Protein AF-0000000072578730 (afdb_homodimer)

Sequence (544 aa):
MRRRPNYLAGAGSLVWLVLVGLPLYVMLAATLRTRQDYAENGPVSLPDSFTLDNFTGAFDSGFGQYFFNTLVVTACVIGIVLLLVPPLAYAIVRSRGRATSAIFRLFLLGLAIPAQAVIVPMFYLISEAGLYDNLLGVILPTAAFCLPMSALILSGSMRDISPELYEAMAMDGASPRRMFFQLVMPLSRGGLSTIVVFSALQAWNGFLFPLVLTQSDSTKVVTLGLYNFQTAHGIDIPGLLGAVVLSMVPILLVYLFARRALVQGLMGVGGKMRRRPNYLAGAGSLVWLVLVGLPLYVMLAATLRTRQDYAENGPVSLPDSFTLDNFTGAFDSGFGQYFFNTLVVTACVIGIVLLLVPPLAYAIVRSRGRATSAIFRLFLLGLAIPAQAVIVPMFYLISEAGLYDNLLGVILPTAAFCLPMSALILSGSMRDISPELYEAMAMDGASPRRMFFQLVMPLSRGGLSTIVVFSALQAWNGFLFPLVLTQSDSTKVVTLGLYNFQTAHGIDIPGLLGAVVLSMVPILLVYLFARRALVQGLMGVGGK

Organism: Streptomyces coelicolor (strain ATCC BAA-471 / A3(2) / M145) (NCBI:txid100226)

Radius of gyration: 24.08 Å; Cα contacts (8 Å, |Δi|>4): 704; chains: 2; bounding box: 44×72×74 Å

Structure (mmCIF, N/CA/C/O backbone):
data_AF-0000000072578730-model_v1
#
loop_
_entity.id
_entity.type
_entity.pdbx_description
1 polymer 'Binding-protein-dependent transport protein'
#
loop_
_atom_site.group_PDB
_atom_site.id
_atom_site.type_symbol
_atom_site.label_atom_id
_atom_site.label_alt_id
_atom_site.label_comp_id
_atom_site.label_asym_id
_atom_site.label_entity_id
_atom_site.label_seq_id
_atom_site.pdbx_PDB_ins_code
_atom_site.Cartn_x
_atom_site.Cartn_y
_atom_site.Cartn_z
_atom_site.occupancy
_atom_site.B_iso_or_equiv
_atom_site.auth_seq_id
_atom_site.auth_comp_id
_atom_site.auth_asym_id
_atom_site.auth_atom_id
_atom_site.pdbx_PDB_model_num
ATOM 1 N N . MET A 1 1 ? -7.59 13.547 36.188 1 34.91 1 MET A N 1
ATOM 2 C CA . MET A 1 1 ? -8.68 12.742 35.656 1 34.91 1 MET A CA 1
ATOM 3 C C . MET A 1 1 ? -8.141 11.578 34.844 1 34.91 1 MET A C 1
ATOM 5 O O . MET A 1 1 ? -7.312 11.773 33.938 1 34.91 1 MET A O 1
ATOM 9 N N . ARG A 1 2 ? -8.109 10.477 35.312 1 39.62 2 ARG A N 1
ATOM 10 C CA . ARG A 1 2 ? -7.57 9.188 34.906 1 39.62 2 ARG A CA 1
ATOM 11 C C . ARG A 1 2 ? -8.117 8.781 33.531 1 39.62 2 ARG A C 1
ATOM 13 O O . ARG A 1 2 ? -9.32 8.555 33.375 1 39.62 2 ARG A O 1
ATOM 20 N N . ARG A 1 3 ? -7.613 9.297 32.5 1 50.78 3 ARG A N 1
ATOM 21 C CA . ARG A 1 3 ? -8.016 9.148 31.109 1 50.78 3 ARG A CA 1
ATOM 22 C C . ARG A 1 3 ? -8.359 7.695 30.781 1 50.78 3 ARG A C 1
ATOM 24 O O . ARG A 1 3 ? -7.543 6.797 31.016 1 50.78 3 ARG A O 1
ATOM 31 N N . ARG A 1 4 ? -9.586 7.289 30.984 1 52.41 4 ARG A N 1
ATOM 32 C CA . ARG A 1 4 ? -10.164 5.957 30.844 1 52.41 4 ARG A CA 1
ATOM 33 C C . ARG A 1 4 ? -9.695 5.289 29.562 1 52.41 4 ARG A C 1
ATOM 35 O O . ARG A 1 4 ? -9.719 5.902 28.484 1 52.41 4 ARG A O 1
ATOM 42 N N . PRO A 1 5 ? -8.961 4.246 29.828 1 51.56 5 PRO A N 1
ATOM 43 C CA . PRO A 1 5 ? -8.359 3.518 28.703 1 51.56 5 PRO A CA 1
ATOM 44 C C . PRO A 1 5 ? -9.391 3.131 27.641 1 51.56 5 PRO A C 1
ATOM 46 O O . PRO A 1 5 ? -10.539 2.82 27.969 1 51.56 5 PRO A O 1
ATOM 49 N N . ASN A 1 6 ? -9.391 3.764 26.547 1 55.38 6 ASN A N 1
ATOM 50 C CA . ASN A 1 6 ? -10.266 3.396 25.438 1 55.38 6 ASN A CA 1
ATOM 51 C C . ASN A 1 6 ? -10.258 1.89 25.203 1 55.38 6 ASN A C 1
ATOM 53 O O . ASN A 1 6 ? -9.344 1.365 24.562 1 55.38 6 ASN A O 1
ATOM 57 N N . TYR A 1 7 ? -11.117 1.18 25.922 1 58.03 7 TYR A N 1
ATOM 58 C CA . TYR A 1 7 ? -11.273 -0.27 25.906 1 58.03 7 TYR A CA 1
ATOM 59 C C . TYR A 1 7 ? -11.445 -0.787 24.484 1 58.03 7 TYR A C 1
ATOM 61 O O . TYR A 1 7 ? -10.961 -1.872 24.156 1 58.03 7 TYR A O 1
ATOM 69 N N . LEU A 1 8 ? -12.062 0.012 23.734 1 57.12 8 LEU A N 1
ATOM 70 C CA . LEU A 1 8 ? -12.273 -0.435 22.359 1 57.12 8 LEU A CA 1
ATOM 71 C C . LEU A 1 8 ? -10.961 -0.429 21.578 1 57.12 8 LEU A C 1
ATOM 73 O O . LEU A 1 8 ? -10.688 -1.354 20.812 1 57.12 8 LEU A O 1
ATOM 77 N N . ALA A 1 9 ? -10.305 0.619 21.891 1 60.12 9 ALA A N 1
ATOM 78 C CA . ALA A 1 9 ? -8.984 0.664 21.266 1 60.12 9 ALA A CA 1
ATOM 79 C C . ALA A 1 9 ? -8.094 -0.467 21.766 1 60.12 9 ALA A C 1
ATOM 81 O O . ALA A 1 9 ? -7.352 -1.075 21 1 60.12 9 ALA A O 1
ATOM 82 N N . GLY A 1 10 ? -8.305 -0.712 22.984 1 58 10 GLY A N 1
ATOM 83 C CA . GLY A 1 10 ? -7.562 -1.812 23.578 1 58 10 GLY A CA 1
ATOM 84 C C . GLY A 1 10 ? -7.957 -3.168 23.031 1 58 10 GLY A C 1
ATOM 85 O O . GLY A 1 10 ? -7.094 -3.992 22.719 1 58 10 GLY A O 1
ATOM 86 N N . ALA A 1 11 ? -9.188 -3.312 22.844 1 61.59 11 ALA A N 1
ATOM 87 C CA . ALA A 1 11 ? -9.688 -4.582 22.328 1 61.59 11 ALA A CA 1
ATOM 88 C C . ALA A 1 11 ? -9.258 -4.801 20.875 1 61.59 11 ALA A C 1
ATOM 90 O O . ALA A 1 11 ? -8.859 -5.906 20.5 1 61.59 11 ALA A O 1
ATOM 91 N N . GLY A 1 12 ? -9.391 -3.771 20.172 1 61.56 12 GLY A N 1
ATOM 92 C CA . GLY A 1 12 ? -8.953 -3.859 18.797 1 61.56 12 GLY A CA 1
ATOM 93 C C . GLY A 1 12 ? -7.473 -4.156 18.656 1 61.56 12 GLY A C 1
ATOM 94 O O . GLY A 1 12 ? -7.074 -4.973 17.812 1 61.56 12 GLY A O 1
ATOM 95 N N . SER A 1 13 ? -6.805 -3.561 19.531 1 62.22 13 SER A N 1
ATOM 96 C CA . SER A 1 13 ? -5.367 -3.805 19.531 1 62.22 13 SER A CA 1
ATOM 97 C C . SER A 1 13 ? -5.047 -5.238 19.938 1 62.22 13 SER A C 1
ATOM 99 O O . SER A 1 13 ? -4.129 -5.859 19.406 1 62.22 13 SER A O 1
ATOM 101 N N . LEU A 1 14 ? -5.809 -5.691 20.812 1 60.56 14 LEU A N 1
ATOM 102 C CA . LEU A 1 14 ? -5.594 -7.055 21.281 1 60.56 14 LEU A CA 1
ATOM 103 C C . LEU A 1 14 ? -5.922 -8.062 20.188 1 60.56 14 LEU A C 1
ATOM 105 O O . LEU A 1 14 ? -5.188 -9.039 20 1 60.56 14 LEU A O 1
ATOM 109 N N . VAL A 1 15 ? -6.988 -7.812 19.594 1 62.88 15 VAL A N 1
ATOM 110 C CA . VAL A 1 15 ? -7.387 -8.695 18.5 1 62.88 15 VAL A CA 1
ATOM 111 C C . VAL A 1 15 ? -6.32 -8.68 17.406 1 62.88 15 VAL A C 1
ATOM 113 O O . VAL A 1 15 ? -5.941 -9.734 16.891 1 62.88 15 VAL A O 1
ATOM 116 N N . TRP A 1 16 ? -5.922 -7.516 17.203 1 62.44 16 TRP A N 1
ATOM 117 C CA . TRP A 1 16 ? -4.875 -7.375 16.188 1 62.44 16 TRP A CA 1
ATOM 118 C C . TRP A 1 16 ? -3.596 -8.078 16.641 1 62.44 16 TRP A C 1
ATOM 120 O O . TRP A 1 16 ? -2.936 -8.742 15.844 1 62.44 16 TRP A O 1
ATOM 130 N N . LEU A 1 17 ? -3.344 -7.898 17.922 1 59.78 17 LEU A N 1
ATOM 131 C CA . LEU A 1 17 ? -2.158 -8.547 18.469 1 59.78 17 LEU A CA 1
ATOM 132 C C . LEU A 1 17 ? -2.244 -10.062 18.328 1 59.78 17 LEU A C 1
ATOM 134 O O . LEU A 1 17 ? -1.249 -10.711 18.016 1 59.78 17 LEU A O 1
ATOM 138 N N . VAL A 1 18 ? -3.348 -10.492 18.562 1 60.31 18 VAL A N 1
ATOM 139 C CA . VAL A 1 18 ? -3.521 -11.938 18.5 1 60.31 18 VAL A CA 1
ATOM 140 C C . VAL A 1 18 ? -3.445 -12.406 17.047 1 60.31 18 VAL A C 1
ATOM 142 O O . VAL A 1 18 ? -2.775 -13.391 16.734 1 60.31 18 VAL A O 1
ATOM 145 N N . LEU A 1 19 ? -4.047 -11.656 16.297 1 58.97 19 LEU A N 1
ATOM 146 C CA . LEU A 1 19 ? -4.141 -12.047 14.891 1 58.97 19 LEU A CA 1
ATOM 147 C C . LEU A 1 19 ? -2.781 -11.945 14.203 1 58.97 19 LEU A C 1
ATOM 149 O O . LEU A 1 19 ? -2.439 -12.789 13.367 1 58.97 19 LEU A O 1
ATOM 153 N N . VAL A 1 20 ? -2.129 -10.953 14.594 1 60.25 20 VAL A N 1
ATOM 154 C CA . VAL A 1 20 ? -0.816 -10.758 13.992 1 60.25 20 VAL A CA 1
ATOM 155 C C . VAL A 1 20 ? 0.252 -11.445 14.836 1 60.25 20 VAL A C 1
ATOM 157 O O . VAL A 1 20 ? 1.182 -12.055 14.297 1 60.25 20 VAL A O 1
ATOM 160 N N . GLY A 1 21 ? 0.046 -11.359 16.141 1 61.12 21 GLY A N 1
ATOM 161 C CA . GLY A 1 21 ? 1.025 -11.914 17.062 1 61.12 21 GLY A CA 1
ATOM 162 C C . GLY A 1 21 ? 1.087 -13.43 17.031 1 61.12 21 GLY A C 1
ATOM 163 O O . GLY A 1 21 ? 2.172 -14.016 17.094 1 61.12 21 GLY A O 1
ATOM 164 N N . LEU A 1 22 ? 0.027 -13.938 16.859 1 61.62 22 LEU A N 1
ATOM 165 C CA . LEU A 1 22 ? -0.016 -15.391 16.938 1 61.62 22 LEU A CA 1
ATOM 166 C C . LEU A 1 22 ? 0.759 -16.016 15.781 1 61.62 22 LEU A C 1
ATOM 168 O O . LEU A 1 22 ? 1.605 -16.891 16 1 61.62 22 LEU A O 1
ATOM 172 N N . PRO A 1 23 ? 0.432 -15.562 14.602 1 59.38 23 PRO A N 1
ATOM 173 C CA . PRO A 1 23 ? 1.238 -16.125 13.516 1 59.38 23 PRO A CA 1
ATOM 174 C C . PRO A 1 23 ? 2.73 -15.844 13.68 1 59.38 23 PRO A C 1
ATOM 176 O O . PRO A 1 23 ? 3.562 -16.703 13.375 1 59.38 23 PRO A O 1
ATOM 179 N N . LEU A 1 24 ? 2.996 -14.695 14.172 1 62.59 24 LEU A N 1
ATOM 180 C CA . LEU A 1 24 ? 4.395 -14.352 14.398 1 62.59 24 LEU A CA 1
ATOM 181 C C . LEU A 1 24 ? 5.012 -15.25 15.469 1 62.59 24 LEU A C 1
ATOM 183 O O . LEU A 1 24 ? 6.152 -15.695 15.328 1 62.59 24 LEU A O 1
ATOM 187 N N . TYR A 1 25 ? 4.234 -15.422 16.469 1 62.16 25 TYR A N 1
ATOM 188 C CA . TYR A 1 25 ? 4.707 -16.297 17.547 1 62.16 25 TYR A CA 1
ATOM 189 C C . TYR A 1 25 ? 4.906 -17.719 17.047 1 62.16 25 TYR A C 1
ATOM 191 O O . TYR A 1 25 ? 5.934 -18.344 17.312 1 62.16 25 TYR A O 1
ATOM 199 N N . VAL A 1 26 ? 4.02 -18.203 16.359 1 59.09 26 VAL A N 1
ATOM 200 C CA . VAL A 1 26 ? 4.113 -19.562 15.844 1 59.09 26 VAL A CA 1
ATOM 201 C C . VAL A 1 26 ? 5.32 -19.672 14.922 1 59.09 26 VAL A C 1
ATOM 203 O O . VAL A 1 26 ? 6.047 -20.672 14.961 1 59.09 26 VAL A O 1
ATOM 206 N N . MET A 1 27 ? 5.43 -18.609 14.18 1 61.78 27 MET A N 1
ATOM 207 C CA . MET A 1 27 ? 6.559 -18.609 13.25 1 61.78 27 MET A CA 1
ATOM 208 C C . MET A 1 27 ? 7.883 -18.609 14 1 61.78 27 MET A C 1
ATOM 210 O O . MET A 1 27 ? 8.789 -19.375 13.664 1 61.78 27 MET A O 1
ATOM 214 N N . LEU A 1 28 ? 7.973 -17.781 14.953 1 64.62 28 LEU A N 1
ATOM 215 C CA . LEU A 1 28 ? 9.211 -17.672 15.719 1 64.62 28 LEU A CA 1
ATOM 216 C C . LEU A 1 28 ? 9.484 -18.953 16.484 1 64.62 28 LEU A C 1
ATOM 218 O O . LEU A 1 28 ? 10.633 -19.391 16.578 1 64.62 28 LEU A O 1
ATOM 222 N N . ALA A 1 29 ? 8.492 -19.547 17.016 1 62.47 29 ALA A N 1
ATOM 223 C CA . ALA A 1 29 ? 8.633 -20.781 17.766 1 62.47 29 ALA A CA 1
ATOM 224 C C . ALA A 1 29 ? 9.062 -21.938 16.859 1 62.47 29 ALA A C 1
ATOM 226 O O . ALA A 1 29 ? 9.859 -22.781 17.266 1 62.47 29 ALA A O 1
ATOM 227 N N . ALA A 1 30 ? 8.586 -21.844 15.727 1 62.47 30 ALA A N 1
ATOM 228 C CA . ALA A 1 30 ? 8.883 -22.922 14.781 1 62.47 30 ALA A CA 1
ATOM 229 C C . ALA A 1 30 ? 10.312 -22.812 14.273 1 62.47 30 ALA A C 1
ATOM 231 O O . ALA A 1 30 ? 10.93 -23.828 13.914 1 62.47 30 ALA A O 1
ATOM 232 N N . THR A 1 31 ? 10.797 -21.641 14.203 1 64.81 31 THR A N 1
ATOM 233 C CA . THR A 1 31 ? 12.141 -21.453 13.68 1 64.81 31 THR A CA 1
ATOM 234 C C . THR A 1 31 ? 13.18 -22.047 14.633 1 64.81 31 THR A C 1
ATOM 236 O O . THR A 1 31 ? 14.297 -22.359 14.227 1 64.81 31 THR A O 1
ATOM 239 N N . LEU A 1 32 ? 12.727 -22.094 15.812 1 64.44 32 LEU A N 1
ATOM 240 C CA . LEU A 1 32 ? 13.664 -22.562 16.812 1 64.44 32 LEU A CA 1
ATOM 241 C C . LEU A 1 32 ? 13.562 -24.078 16.984 1 64.44 32 LEU A C 1
ATOM 243 O O . LEU A 1 32 ? 14.305 -24.672 17.766 1 64.44 32 LEU A O 1
ATOM 247 N N . ARG A 1 33 ? 12.695 -24.609 16.156 1 64.25 33 ARG A N 1
ATOM 248 C CA . ARG A 1 33 ? 12.477 -26.047 16.297 1 64.25 33 ARG A CA 1
ATOM 249 C C . ARG A 1 33 ? 13.109 -26.797 15.133 1 64.25 33 ARG A C 1
ATOM 251 O O . ARG A 1 33 ? 13.312 -26.234 14.055 1 64.25 33 ARG A O 1
ATOM 258 N N . THR A 1 34 ? 13.555 -28.016 15.609 1 60.94 34 THR A N 1
ATOM 259 C CA . THR A 1 34 ? 14.047 -28.906 14.562 1 60.94 34 THR A CA 1
ATOM 260 C C . THR A 1 34 ? 12.883 -29.453 13.734 1 60.94 34 THR A C 1
ATOM 262 O O . THR A 1 34 ? 11.734 -29.453 14.188 1 60.94 34 THR A O 1
ATOM 265 N N . ARG A 1 35 ? 13.211 -29.859 12.508 1 63.06 35 ARG A N 1
ATOM 266 C CA . ARG A 1 35 ? 12.219 -30.422 11.602 1 63.06 35 ARG A CA 1
ATOM 267 C C . ARG A 1 35 ? 11.461 -31.578 12.266 1 63.06 35 ARG A C 1
ATOM 269 O O . ARG A 1 35 ? 10.242 -31.688 12.109 1 63.06 35 ARG A O 1
ATOM 276 N N . GLN A 1 36 ? 12.219 -32.406 12.891 1 59.84 36 GLN A N 1
ATOM 277 C CA . GLN A 1 36 ? 11.648 -33.594 13.539 1 59.84 36 GLN A CA 1
ATOM 278 C C . GLN A 1 36 ? 10.695 -33.188 14.664 1 59.84 36 GLN A C 1
ATOM 280 O O . GLN A 1 36 ? 9.609 -33.75 14.781 1 59.84 36 GLN A O 1
ATOM 285 N N . ASP A 1 37 ? 11.102 -32.219 15.375 1 58.59 37 ASP A N 1
ATOM 286 C CA . ASP A 1 37 ? 10.281 -31.781 16.5 1 58.59 37 ASP A CA 1
ATOM 287 C C . ASP A 1 37 ? 9 -31.094 16.031 1 58.59 37 ASP A C 1
ATOM 289 O O . ASP A 1 37 ? 7.934 -31.281 16.609 1 58.59 37 ASP A O 1
ATOM 293 N N . TYR A 1 38 ? 9.141 -30.406 15 1 58.75 38 TYR A N 1
ATOM 294 C CA . TYR A 1 38 ? 7.992 -29.703 14.438 1 58.75 38 TYR A CA 1
ATOM 295 C C . TYR A 1 38 ? 6.969 -30.703 13.898 1 58.75 38 TYR A C 1
ATOM 297 O O . TYR A 1 38 ? 5.762 -30.516 14.062 1 58.75 38 TYR A O 1
ATOM 305 N N . ALA A 1 39 ? 7.445 -31.688 13.258 1 59.66 39 ALA A N 1
ATOM 306 C CA . ALA A 1 39 ? 6.57 -32.719 12.688 1 59.66 39 ALA A CA 1
ATOM 307 C C . ALA A 1 39 ? 5.891 -33.531 13.789 1 59.66 39 ALA A C 1
ATOM 309 O O . ALA A 1 39 ? 4.727 -33.906 13.664 1 59.66 39 ALA A O 1
ATOM 310 N N . GLU A 1 40 ? 6.629 -33.688 14.789 1 58.16 40 GLU A N 1
ATOM 311 C CA . GLU A 1 40 ? 6.133 -34.594 15.836 1 58.16 40 GLU A CA 1
ATOM 312 C C . GLU A 1 40 ? 5.203 -33.844 16.797 1 58.16 40 GLU A C 1
ATOM 314 O O . GLU A 1 40 ? 4.18 -34.406 17.219 1 58.16 40 GLU A O 1
ATOM 319 N N . ASN A 1 41 ? 5.566 -32.594 17.203 1 55.03 41 ASN A N 1
ATOM 320 C CA . ASN A 1 41 ? 4.863 -31.953 18.312 1 55.03 41 ASN A CA 1
ATOM 321 C C . ASN A 1 41 ? 3.938 -30.828 17.828 1 55.03 41 ASN A C 1
ATOM 323 O O . ASN A 1 41 ? 3.133 -30.312 18.594 1 55.03 41 ASN A O 1
ATOM 327 N N . GLY A 1 42 ? 3.854 -30.656 16.562 1 55.62 42 GLY A N 1
ATOM 328 C CA . GLY A 1 42 ? 2.943 -29.672 15.992 1 55.62 42 GLY A CA 1
ATOM 329 C C . GLY A 1 42 ? 3.457 -28.25 16.094 1 55.62 42 GLY A C 1
ATOM 330 O O . GLY A 1 42 ? 4.492 -28 16.719 1 55.62 42 GLY A O 1
ATOM 331 N N . PRO A 1 43 ? 2.867 -27.312 15.453 1 54.88 43 PRO A N 1
ATOM 332 C CA . PRO A 1 43 ? 3.328 -25.922 15.289 1 54.88 43 PRO A CA 1
ATOM 333 C C . PRO A 1 43 ? 3.273 -25.125 16.594 1 54.88 43 PRO A C 1
ATOM 335 O O . PRO A 1 43 ? 3.943 -24.109 16.719 1 54.88 43 PRO A O 1
ATOM 338 N N . VAL A 1 44 ? 2.496 -25.609 17.578 1 53 44 VAL A N 1
ATOM 339 C CA . VAL A 1 44 ? 2.223 -24.797 18.75 1 53 44 VAL A CA 1
ATOM 340 C C . VAL A 1 44 ? 3.031 -25.297 19.938 1 53 44 VAL A C 1
ATOM 342 O O . VAL A 1 44 ? 3.068 -24.672 21 1 53 44 VAL A O 1
ATOM 345 N N . SER A 1 45 ? 3.693 -26.312 19.844 1 53.41 45 SER A N 1
ATOM 346 C CA . SER A 1 45 ? 4.316 -26.859 21.031 1 53.41 45 SER A CA 1
ATOM 347 C C . SER A 1 45 ? 5.641 -26.172 21.344 1 53.41 45 SER A C 1
ATOM 349 O O . SER A 1 45 ? 6.266 -25.594 20.438 1 53.41 45 SER A O 1
ATOM 351 N N . LEU A 1 46 ? 5.953 -25.844 22.625 1 52.69 46 LEU A N 1
ATOM 352 C CA . LEU A 1 46 ? 7.23 -25.312 23.078 1 52.69 46 LEU A CA 1
ATOM 353 C C . LEU A 1 46 ? 8.383 -26.219 22.656 1 52.69 46 LEU A C 1
ATOM 355 O O . LEU A 1 46 ? 8.305 -27.438 22.781 1 52.69 46 LEU A O 1
ATOM 359 N N . PRO A 1 47 ? 9.305 -25.594 21.938 1 55.78 47 PRO A N 1
ATOM 360 C CA . PRO A 1 47 ? 10.406 -26.406 21.422 1 55.78 47 PRO A CA 1
ATOM 361 C C . PRO A 1 47 ? 11.195 -27.109 22.516 1 55.78 47 PRO A C 1
ATOM 363 O O . PRO A 1 47 ? 11.391 -26.547 23.594 1 55.78 47 PRO A O 1
ATOM 366 N N . ASP A 1 48 ? 11.391 -28.297 22.469 1 54.59 48 ASP A N 1
ATOM 367 C CA . ASP A 1 48 ? 12.281 -29.016 23.391 1 54.59 48 ASP A CA 1
ATOM 368 C C . ASP A 1 48 ? 13.742 -28.703 23.062 1 54.59 48 ASP A C 1
ATOM 370 O O . ASP A 1 48 ? 14.594 -28.75 23.953 1 54.59 48 ASP A O 1
ATOM 374 N N . SER A 1 49 ? 14.156 -28.469 21.812 1 55.84 49 SER A N 1
ATOM 375 C CA . SER A 1 49 ? 15.547 -28.188 21.469 1 55.84 49 SER A CA 1
ATOM 376 C C . SER A 1 49 ? 15.664 -26.953 20.578 1 55.84 49 SER A C 1
ATOM 378 O O . SER A 1 49 ? 14.891 -26.781 19.641 1 55.84 49 SER A O 1
ATOM 380 N N . PHE A 1 50 ? 16.375 -25.922 21.031 1 59.5 50 PHE A N 1
ATOM 381 C CA . PHE A 1 50 ? 16.609 -24.641 20.359 1 59.5 50 PHE A CA 1
ATOM 382 C C . PHE A 1 50 ? 17.719 -24.781 19.312 1 59.5 50 PHE A C 1
ATOM 384 O O . PHE A 1 50 ? 18.766 -25.375 19.578 1 59.5 50 PHE A O 1
ATOM 391 N N . THR A 1 51 ? 17.484 -24.906 18.031 1 62.41 51 THR A N 1
ATOM 392 C CA . THR A 1 51 ? 18.547 -24.906 17.031 1 62.41 51 THR A CA 1
ATOM 393 C C . THR A 1 51 ? 18.484 -23.641 16.172 1 62.41 51 THR A C 1
ATOM 395 O O . THR A 1 51 ? 17.406 -23.094 15.938 1 62.41 51 THR A O 1
ATOM 398 N N . LEU A 1 52 ? 19.656 -23.031 15.93 1 64.38 52 LEU A N 1
ATOM 399 C CA . LEU A 1 52 ? 19.781 -21.906 15.016 1 64.38 52 LEU A CA 1
ATOM 400 C C . LEU A 1 52 ? 20.125 -22.375 13.609 1 64.38 52 LEU A C 1
ATOM 402 O O . LEU A 1 52 ? 20.391 -21.562 12.719 1 64.38 52 LEU A O 1
ATOM 406 N N . ASP A 1 53 ? 20.141 -23.656 13.391 1 63.47 53 ASP A N 1
ATOM 407 C CA . ASP A 1 53 ? 20.531 -24.266 12.125 1 63.47 53 ASP A CA 1
ATOM 408 C C . ASP A 1 53 ? 19.578 -23.859 11 1 63.47 53 ASP A C 1
ATOM 410 O O . ASP A 1 53 ? 20 -23.75 9.844 1 63.47 53 ASP A O 1
ATOM 414 N N . ASN A 1 54 ? 18.438 -23.562 11.43 1 63.84 54 ASN A N 1
ATOM 415 C CA . ASN A 1 54 ? 17.453 -23.203 10.422 1 63.84 54 ASN A CA 1
ATOM 416 C C . ASN A 1 54 ? 17.781 -21.844 9.789 1 63.84 54 ASN A C 1
ATOM 418 O O . ASN A 1 54 ? 17.406 -21.594 8.648 1 63.84 54 ASN A O 1
ATOM 422 N N . PHE A 1 55 ? 18.531 -21.141 10.469 1 67.69 55 PHE A N 1
ATOM 423 C CA . PHE A 1 55 ? 18.938 -19.844 9.938 1 67.69 55 PHE A CA 1
ATOM 424 C C . PHE A 1 55 ? 20.141 -19.984 9.023 1 67.69 55 PHE A C 1
ATOM 426 O O . PHE A 1 55 ? 20.188 -19.375 7.949 1 67.69 55 PHE A O 1
ATOM 433 N N . THR A 1 56 ? 21.047 -20.719 9.367 1 64.5 56 THR A N 1
ATOM 434 C CA . THR A 1 56 ? 22.266 -20.891 8.586 1 64.5 56 THR A CA 1
ATOM 435 C C . THR A 1 56 ? 22 -21.75 7.348 1 64.5 56 THR A C 1
ATOM 437 O O . THR A 1 56 ? 22.594 -21.531 6.293 1 64.5 56 THR A O 1
ATOM 440 N N . GLY A 1 57 ? 21.234 -22.641 7.488 1 64.75 57 GLY A N 1
ATOM 441 C CA . GLY A 1 57 ? 20.875 -23.5 6.363 1 64.75 57 GLY A CA 1
ATOM 442 C C . GLY A 1 57 ? 20.172 -22.766 5.246 1 64.75 57 GLY A C 1
ATOM 443 O O . GLY A 1 57 ? 20.328 -23.109 4.07 1 64.75 57 GLY A O 1
ATOM 444 N N . ALA A 1 58 ? 19.531 -21.781 5.633 1 65.56 58 ALA A N 1
ATOM 445 C CA . ALA A 1 58 ? 18.812 -20.984 4.633 1 65.56 58 ALA A CA 1
ATOM 446 C C . ALA A 1 58 ? 19.781 -20.297 3.688 1 65.56 58 ALA A C 1
ATOM 448 O O . ALA A 1 58 ? 19.531 -20.188 2.484 1 65.56 58 ALA A O 1
ATOM 449 N N . PHE A 1 59 ? 20.922 -19.938 4.195 1 70.81 59 PHE A N 1
ATOM 450 C CA . PHE A 1 59 ? 21.875 -19.203 3.377 1 70.81 59 PHE A CA 1
ATOM 451 C C . PHE A 1 59 ? 22.594 -20.156 2.412 1 70.81 59 PHE A C 1
ATOM 453 O O . PHE A 1 59 ? 23.078 -19.719 1.359 1 70.81 59 PHE A O 1
ATOM 460 N N . ASP A 1 60 ? 22.516 -21.359 2.762 1 66.62 60 ASP A N 1
ATOM 461 C CA . ASP A 1 60 ? 23.156 -22.344 1.895 1 66.62 60 ASP A CA 1
ATOM 462 C C . ASP A 1 60 ? 22.266 -22.672 0.695 1 66.62 60 ASP A C 1
ATOM 464 O O . ASP A 1 60 ? 22.75 -23.125 -0.337 1 66.62 60 ASP A O 1
ATOM 468 N N . SER A 1 61 ? 21.062 -22.344 0.795 1 70.25 61 SER A N 1
ATOM 469 C CA . SER A 1 61 ? 20.125 -22.703 -0.268 1 70.25 61 SER A CA 1
ATOM 470 C C . SER A 1 61 ? 19.875 -21.516 -1.194 1 70.25 61 SER A C 1
ATOM 472 O O . SER A 1 61 ? 18.859 -21.5 -1.908 1 70.25 61 SER A O 1
ATOM 474 N N . GLY A 1 62 ? 20.828 -20.516 -1.271 1 79 62 GLY A N 1
ATOM 475 C CA . GLY A 1 62 ? 20.672 -19.406 -2.209 1 79 62 GLY A CA 1
ATOM 476 C C . GLY A 1 62 ? 19.859 -18.25 -1.646 1 79 62 GLY A C 1
ATOM 477 O O . GLY A 1 62 ? 19.703 -17.234 -2.311 1 79 62 GLY A O 1
ATOM 478 N N . PHE A 1 63 ? 19.438 -18.391 -0.427 1 82.31 63 PHE A N 1
ATOM 479 C CA . PHE A 1 63 ? 18.594 -17.375 0.194 1 82.31 63 PHE A CA 1
ATOM 480 C C . PHE A 1 63 ? 19.344 -16.047 0.297 1 82.31 63 PHE A C 1
ATOM 482 O O . PHE A 1 63 ? 18.734 -14.984 0.192 1 82.31 63 PHE A O 1
ATOM 489 N N . GLY A 1 64 ? 20.641 -16.188 0.424 1 84.38 64 GLY A N 1
ATOM 490 C CA . GLY A 1 64 ? 21.422 -14.977 0.498 1 84.38 64 GLY A CA 1
ATOM 491 C C . GLY A 1 64 ? 21.312 -14.109 -0.747 1 84.38 64 GLY A C 1
ATOM 492 O O . GLY A 1 64 ? 21.203 -12.891 -0.654 1 84.38 64 GLY A O 1
ATOM 493 N N . GLN A 1 65 ? 21.359 -14.766 -1.856 1 88.69 65 GLN A N 1
ATOM 494 C CA . GLN A 1 65 ? 21.219 -14.039 -3.115 1 88.69 65 GLN A CA 1
ATOM 495 C C . GLN A 1 65 ? 19.828 -13.461 -3.27 1 88.69 65 GLN A C 1
ATOM 497 O O . GLN A 1 65 ? 19.672 -12.328 -3.738 1 88.69 65 GLN A O 1
ATOM 502 N N . TYR A 1 66 ? 18.812 -14.219 -2.91 1 89.12 66 TYR A N 1
ATOM 503 C CA . TYR A 1 66 ? 17.438 -13.734 -2.969 1 89.12 66 TYR A CA 1
ATOM 504 C C . TYR A 1 66 ? 17.266 -12.508 -2.078 1 89.12 66 TYR A C 1
ATOM 506 O O . TYR A 1 66 ? 16.609 -11.539 -2.475 1 89.12 66 TYR A O 1
ATOM 514 N N . PHE A 1 67 ? 17.922 -12.688 -0.958 1 89.38 67 PHE A N 1
ATOM 515 C CA . PHE A 1 67 ? 17.844 -11.609 0.017 1 89.38 67 PHE A CA 1
ATOM 516 C C . PHE A 1 67 ? 18.5 -10.344 -0.521 1 89.38 67 PHE A C 1
ATOM 518 O O . PHE A 1 67 ? 17.938 -9.258 -0.446 1 89.38 67 PHE A O 1
ATOM 525 N N . PHE A 1 68 ? 19.625 -10.508 -1.072 1 92.56 68 PHE A N 1
ATOM 526 C CA . PHE A 1 68 ? 20.359 -9.375 -1.627 1 92.56 68 PHE A CA 1
ATOM 527 C C . PHE A 1 68 ? 19.594 -8.75 -2.789 1 92.56 68 PHE A C 1
ATOM 529 O O . PHE A 1 68 ? 19.5 -7.523 -2.891 1 92.56 68 PHE A O 1
ATOM 536 N N . ASN A 1 69 ? 19.094 -9.539 -3.674 1 94.88 69 ASN A N 1
ATOM 537 C CA . ASN A 1 69 ? 18.312 -9.039 -4.793 1 94.88 69 ASN A CA 1
ATOM 538 C C . ASN A 1 69 ? 17.109 -8.219 -4.32 1 94.88 69 ASN A C 1
ATOM 540 O O . ASN A 1 69 ? 16.828 -7.156 -4.863 1 94.88 69 ASN A O 1
ATOM 544 N N . THR A 1 70 ? 16.469 -8.75 -3.316 1 93.12 70 THR A N 1
ATOM 545 C CA . THR A 1 70 ? 15.289 -8.062 -2.783 1 93.12 70 THR A CA 1
ATOM 546 C C . THR A 1 70 ? 15.688 -6.727 -2.158 1 93.12 70 THR A C 1
ATOM 548 O O . THR A 1 70 ? 14.977 -5.73 -2.312 1 93.12 70 THR A O 1
ATOM 551 N N . LEU A 1 71 ? 16.844 -6.734 -1.505 1 93.69 71 LEU A N 1
ATOM 552 C CA . LEU A 1 71 ? 17.359 -5.5 -0.918 1 93.69 71 LEU A CA 1
ATOM 553 C C . LEU A 1 71 ? 17.641 -4.461 -1.998 1 93.69 71 LEU A C 1
ATOM 555 O O . LEU A 1 71 ? 17.312 -3.283 -1.838 1 93.69 71 LEU A O 1
ATOM 559 N N . VAL A 1 72 ? 18.234 -4.902 -2.996 1 96.12 72 VAL A N 1
ATOM 560 C CA . VAL A 1 72 ? 18.578 -4.012 -4.098 1 96.12 72 VAL A CA 1
ATOM 561 C C . VAL A 1 72 ? 17.297 -3.461 -4.738 1 96.12 72 VAL A C 1
ATOM 563 O O . VAL A 1 72 ? 17.188 -2.254 -4.961 1 96.12 72 VAL A O 1
ATOM 566 N N . VAL A 1 73 ? 16.359 -4.316 -5.035 1 96.06 73 VAL A N 1
ATOM 567 C CA . VAL A 1 73 ? 15.094 -3.9 -5.637 1 96.06 73 VAL A CA 1
ATOM 568 C C . VAL A 1 73 ? 14.391 -2.902 -4.723 1 96.06 73 VAL A C 1
ATOM 570 O O . VAL A 1 73 ? 13.938 -1.848 -5.18 1 96.06 73 VAL A O 1
ATOM 573 N N . THR A 1 74 ? 14.367 -3.221 -3.441 1 94.88 74 THR A N 1
ATOM 574 C CA . THR A 1 74 ? 13.67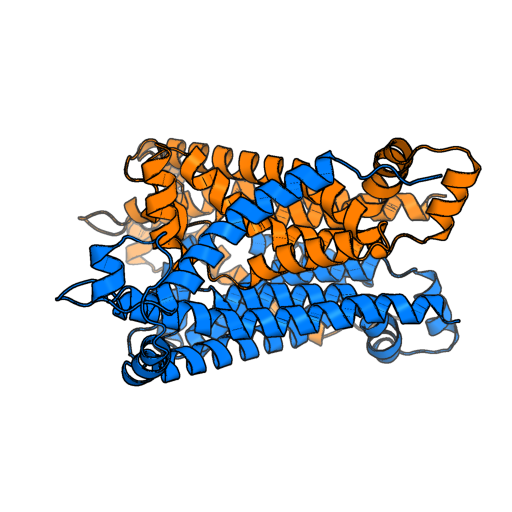2 -2.375 -2.473 1 94.88 74 THR A CA 1
ATOM 575 C C . THR A 1 74 ? 14.344 -1.01 -2.369 1 94.88 74 THR A C 1
ATOM 577 O O . THR A 1 74 ? 13.68 0.024 -2.434 1 94.88 74 THR A O 1
ATOM 580 N N . ALA A 1 75 ? 15.672 -0.995 -2.24 1 94.62 75 ALA A N 1
ATOM 581 C CA . ALA A 1 75 ? 16.422 0.255 -2.119 1 94.62 75 ALA A CA 1
ATOM 582 C C . ALA A 1 75 ? 16.234 1.123 -3.359 1 94.62 75 ALA A C 1
ATOM 584 O O . ALA A 1 75 ? 16.062 2.34 -3.256 1 94.62 75 ALA A O 1
ATOM 585 N N . CYS A 1 76 ? 16.266 0.496 -4.473 1 96.81 76 CYS A N 1
ATOM 586 C CA . CYS A 1 76 ? 16.141 1.239 -5.723 1 96.81 76 CYS A CA 1
ATOM 587 C C . CYS A 1 76 ? 14.734 1.808 -5.875 1 96.81 76 CYS A C 1
ATOM 589 O O . CYS A 1 76 ? 14.57 2.951 -6.305 1 96.81 76 CYS A O 1
ATOM 591 N N . VAL A 1 77 ? 13.719 1.037 -5.539 1 96.06 77 VAL A N 1
ATOM 592 C CA . VAL A 1 77 ? 12.336 1.508 -5.625 1 96.06 77 VAL A CA 1
ATOM 593 C C . VAL A 1 77 ? 12.133 2.693 -4.684 1 96.06 77 VAL A C 1
ATOM 595 O O . VAL A 1 77 ? 11.562 3.715 -5.078 1 96.06 77 VAL A O 1
ATOM 598 N N . ILE A 1 78 ? 12.664 2.57 -3.473 1 94.25 78 ILE A N 1
ATOM 599 C CA . ILE A 1 78 ? 12.578 3.668 -2.518 1 94.25 78 ILE A CA 1
ATOM 600 C C . ILE A 1 78 ? 13.281 4.902 -3.086 1 94.25 78 ILE A C 1
ATOM 602 O O . ILE A 1 78 ? 12.742 6.012 -3.02 1 94.25 78 ILE A O 1
ATOM 606 N N . GLY A 1 79 ? 14.5 4.676 -3.617 1 95.06 79 GLY A N 1
ATOM 607 C CA . GLY A 1 79 ? 15.258 5.77 -4.207 1 95.06 79 GLY A CA 1
ATOM 608 C C . GLY A 1 79 ? 14.508 6.488 -5.309 1 95.06 79 GLY A C 1
ATOM 609 O O . GLY A 1 79 ? 14.469 7.723 -5.344 1 95.06 79 GLY A O 1
ATOM 610 N N . ILE A 1 80 ? 13.875 5.766 -6.176 1 93.31 80 ILE A N 1
ATOM 611 C CA . ILE A 1 80 ? 13.133 6.336 -7.293 1 93.31 80 ILE A CA 1
ATOM 612 C C . ILE A 1 80 ? 11.93 7.121 -6.762 1 93.31 80 ILE A C 1
ATOM 614 O O . ILE A 1 80 ? 11.664 8.234 -7.215 1 93.31 80 ILE A O 1
ATOM 618 N N . VAL A 1 81 ? 11.234 6.582 -5.801 1 93.5 81 VAL A N 1
ATOM 619 C CA . VAL A 1 81 ? 10.062 7.227 -5.223 1 93.5 81 VAL A CA 1
ATOM 620 C C . VAL A 1 81 ? 10.477 8.531 -4.535 1 93.5 81 VAL A C 1
ATOM 622 O O . VAL A 1 81 ? 9.828 9.562 -4.719 1 93.5 81 VAL A O 1
ATOM 625 N N . LEU A 1 82 ? 11.602 8.508 -3.783 1 92.38 82 LEU A N 1
ATOM 626 C CA . LEU A 1 82 ? 12.055 9.688 -3.057 1 92.38 82 LEU A CA 1
ATOM 627 C C . LEU A 1 82 ? 12.57 10.75 -4.016 1 92.38 82 LEU A C 1
ATOM 629 O O . LEU A 1 82 ? 12.562 11.938 -3.697 1 92.38 82 LEU A O 1
ATOM 633 N N . LEU A 1 83 ? 13 10.32 -5.129 1 91.88 83 LEU A N 1
ATOM 634 C CA . LEU A 1 83 ? 13.523 11.258 -6.113 1 91.88 83 LEU A CA 1
ATOM 635 C C . LEU A 1 83 ? 12.391 11.93 -6.887 1 91.88 83 LEU A C 1
ATOM 637 O O . LEU A 1 83 ? 12.453 13.125 -7.184 1 91.88 83 LEU A O 1
ATOM 641 N N . LEU A 1 84 ? 11.305 11.227 -7.156 1 89.12 84 LEU A N 1
ATOM 642 C CA . LEU A 1 84 ? 10.312 11.719 -8.109 1 89.12 84 LEU A CA 1
ATOM 643 C C . LEU A 1 84 ? 9.086 12.266 -7.379 1 89.12 84 LEU A C 1
ATOM 645 O O . LEU A 1 84 ? 8.43 13.188 -7.871 1 89.12 84 LEU A O 1
ATOM 649 N N . VAL A 1 85 ? 8.75 11.727 -6.195 1 91.06 85 VAL A N 1
ATOM 650 C CA . VAL A 1 85 ? 7.457 12.016 -5.59 1 91.06 85 VAL A CA 1
ATOM 651 C C . VAL A 1 85 ? 7.512 13.375 -4.887 1 91.06 85 VAL A C 1
ATOM 653 O O . VAL A 1 85 ? 6.594 14.188 -5.023 1 91.06 85 VAL A O 1
ATOM 656 N N . PRO A 1 86 ? 8.586 13.664 -4.113 1 92.31 86 PRO A N 1
ATOM 657 C CA . PRO A 1 86 ? 8.586 14.945 -3.395 1 92.31 86 PRO A CA 1
ATOM 658 C C . PRO A 1 86 ? 8.469 16.141 -4.328 1 92.31 86 PRO A C 1
ATOM 660 O O . PRO A 1 86 ? 7.605 17 -4.129 1 92.31 86 PRO A O 1
ATOM 663 N N . PRO A 1 87 ? 9.266 16.25 -5.359 1 88.06 87 PRO A N 1
ATOM 664 C CA . PRO A 1 87 ? 9.062 17.375 -6.27 1 88.06 87 PRO A CA 1
ATOM 665 C C . PRO A 1 87 ? 7.684 17.375 -6.922 1 88.06 87 PRO A C 1
ATOM 667 O O . PRO A 1 87 ? 7.102 18.438 -7.152 1 88.06 87 PRO A O 1
ATOM 670 N N . LEU A 1 88 ? 7.168 16.234 -7.25 1 83.81 88 LEU A N 1
ATOM 671 C CA . LEU A 1 88 ? 5.848 16.109 -7.859 1 83.81 88 LEU A CA 1
ATOM 672 C C . LEU A 1 88 ? 4.762 16.578 -6.898 1 83.81 88 LEU A C 1
ATOM 674 O O . LEU A 1 88 ? 3.859 17.328 -7.289 1 83.81 88 LEU A O 1
ATOM 678 N N . ALA A 1 89 ? 4.816 16.062 -5.676 1 87.44 89 ALA A N 1
ATOM 679 C CA . ALA A 1 89 ? 3.848 16.453 -4.66 1 87.44 89 ALA A CA 1
ATOM 680 C C . ALA A 1 89 ? 3.902 17.969 -4.414 1 87.44 89 ALA A C 1
ATOM 682 O O . ALA A 1 89 ? 2.865 18.609 -4.246 1 87.44 89 ALA A O 1
ATOM 683 N N . TYR A 1 90 ? 5.109 18.531 -4.379 1 87.75 90 TYR A N 1
ATOM 684 C CA . TYR A 1 90 ? 5.297 19.969 -4.199 1 87.75 90 TYR A CA 1
ATOM 685 C C . TYR A 1 90 ? 4.625 20.75 -5.32 1 87.75 90 TYR A C 1
ATOM 687 O O . TYR A 1 90 ? 3.939 21.734 -5.07 1 87.75 90 TYR A O 1
ATOM 695 N N . ALA A 1 91 ? 4.832 20.297 -6.512 1 81.38 91 ALA A N 1
ATOM 696 C CA . ALA A 1 91 ? 4.234 20.953 -7.668 1 81.38 91 ALA A CA 1
ATOM 697 C C . ALA A 1 91 ? 2.709 20.891 -7.613 1 81.38 91 ALA A C 1
ATOM 699 O O . ALA A 1 91 ? 2.021 21.828 -7.992 1 81.38 91 ALA A O 1
ATOM 700 N N . ILE A 1 92 ? 2.217 19.844 -7.172 1 78 92 ILE A N 1
ATOM 701 C CA . ILE A 1 92 ? 0.776 19.625 -7.113 1 78 92 ILE A CA 1
ATOM 702 C C . ILE A 1 92 ? 0.152 20.547 -6.074 1 78 92 ILE A C 1
ATOM 704 O O . ILE A 1 92 ? -0.915 21.125 -6.305 1 78 92 ILE A O 1
ATOM 708 N N . VAL A 1 93 ? 0.822 20.672 -4.977 1 80.19 93 VAL A N 1
ATOM 709 C CA . VAL A 1 93 ? 0.269 21.453 -3.869 1 80.19 93 VAL A CA 1
ATOM 710 C C . VAL A 1 93 ? 0.441 22.938 -4.141 1 80.19 93 VAL A C 1
ATOM 712 O O . VAL A 1 93 ? -0.423 23.75 -3.787 1 80.19 93 VAL A O 1
ATOM 715 N N . ARG A 1 94 ? 1.498 23.328 -4.73 1 77.06 94 ARG A N 1
ATOM 716 C CA . ARG A 1 94 ? 1.787 24.75 -4.91 1 77.06 94 ARG A CA 1
ATOM 717 C C . ARG A 1 94 ? 1.163 25.266 -6.199 1 77.06 94 ARG A C 1
ATOM 719 O O . ARG A 1 94 ? 0.921 26.469 -6.328 1 77.06 94 ARG A O 1
ATOM 726 N N . SER A 1 95 ? 1.078 24.391 -7.094 1 70.44 95 SER A N 1
ATOM 727 C CA . SER A 1 95 ? 0.637 24.891 -8.391 1 70.44 95 SER A CA 1
ATOM 728 C C . SER A 1 95 ? -0.882 25.031 -8.445 1 70.44 95 SER A C 1
ATOM 730 O O . SER A 1 95 ? -1.602 24.156 -7.961 1 70.44 95 SER A O 1
ATOM 732 N N . ARG A 1 96 ? -1.389 26.094 -8.609 1 64.62 96 ARG A N 1
ATOM 733 C CA . ARG A 1 96 ? -2.812 26.359 -8.781 1 64.62 96 ARG A CA 1
ATOM 734 C C . ARG A 1 96 ? -3.227 26.203 -10.242 1 64.62 96 ARG A C 1
ATOM 736 O O . ARG A 1 96 ? -4.363 26.516 -10.609 1 64.62 96 ARG A O 1
ATOM 743 N N . GLY A 1 97 ? -2.33 25.734 -11 1 63.56 97 GLY A N 1
ATOM 744 C CA . GLY A 1 97 ? -2.643 25.703 -12.422 1 63.56 97 GLY A CA 1
ATOM 745 C C . GLY A 1 97 ? -3.438 24.484 -12.836 1 63.56 97 GLY A C 1
ATOM 746 O O . GLY A 1 97 ? -3.398 23.453 -12.156 1 63.56 97 GLY A O 1
ATOM 747 N N . ARG A 1 98 ? -4.324 24.672 -13.742 1 65.06 98 ARG A N 1
ATOM 748 C CA . ARG A 1 98 ? -5.145 23.625 -14.344 1 65.06 98 ARG A CA 1
ATOM 749 C C . ARG A 1 98 ? -4.281 22.469 -14.836 1 65.06 98 ARG A C 1
ATOM 751 O O . ARG A 1 98 ? -4.676 21.297 -14.734 1 65.06 98 ARG A O 1
ATOM 758 N N . ALA A 1 99 ? -3.09 22.828 -15.289 1 64 99 ALA A N 1
ATOM 759 C CA . ALA A 1 99 ? -2.197 21.797 -15.828 1 64 99 ALA A CA 1
ATOM 760 C C . ALA A 1 99 ? -1.72 20.859 -14.727 1 64 99 ALA A C 1
ATOM 762 O O . ALA A 1 99 ? -1.693 19.641 -14.914 1 64 99 ALA A O 1
ATOM 763 N N . THR A 1 100 ? -1.371 21.453 -13.57 1 66.25 100 THR A N 1
ATOM 764 C CA . THR A 1 100 ? -0.886 20.641 -12.461 1 66.25 100 THR A CA 1
ATOM 765 C C . THR A 1 100 ? -2.002 19.75 -11.914 1 66.25 100 THR A C 1
ATOM 767 O O . THR A 1 100 ? -1.774 18.578 -11.602 1 66.25 100 THR A O 1
ATOM 770 N N . SER A 1 101 ? -3.1 20.297 -11.992 1 69.12 101 SER A N 1
ATOM 771 C CA . SER A 1 101 ? -4.25 19.516 -11.539 1 69.12 101 SER A CA 1
ATOM 772 C C . SER A 1 101 ? -4.531 18.344 -12.484 1 69.12 101 SER A C 1
ATOM 774 O O . SER A 1 101 ? -4.887 17.25 -12.039 1 69.12 101 SER A O 1
ATOM 776 N N . ALA A 1 102 ? -4.363 18.656 -13.727 1 67.69 102 ALA A N 1
ATOM 777 C CA . ALA A 1 102 ? -4.566 17.609 -14.719 1 67.69 102 ALA A CA 1
ATOM 778 C C . ALA A 1 102 ? -3.521 16.5 -14.578 1 67.69 102 ALA A C 1
ATOM 780 O O . ALA A 1 102 ? -3.836 15.32 -14.703 1 67.69 102 ALA A O 1
ATOM 781 N N . ILE A 1 103 ? -2.367 16.969 -14.281 1 66.5 103 ILE A N 1
ATOM 782 C CA . ILE A 1 103 ? -1.275 16.016 -14.117 1 66.5 103 ILE A CA 1
ATOM 783 C C . ILE A 1 103 ? -1.531 15.141 -12.891 1 66.5 103 ILE A C 1
ATOM 785 O O . ILE A 1 103 ? -1.358 13.922 -12.938 1 66.5 103 ILE A O 1
ATOM 789 N N . PHE A 1 104 ? -1.945 15.742 -11.922 1 68.69 104 PHE A N 1
ATOM 790 C CA . PHE A 1 104 ? -2.254 15.016 -10.695 1 68.69 104 PHE A CA 1
ATOM 791 C C . PHE A 1 104 ? -3.365 14 -10.938 1 68.69 104 PHE A C 1
ATOM 793 O O . PHE A 1 104 ? -3.277 12.852 -10.484 1 68.69 104 PHE A O 1
ATOM 800 N N . ARG A 1 105 ? -4.266 14.375 -11.688 1 67.44 105 ARG A N 1
ATOM 801 C CA . ARG A 1 105 ? -5.379 13.477 -11.992 1 67.44 105 ARG A CA 1
ATOM 802 C C . ARG A 1 105 ? -4.91 12.281 -12.812 1 67.44 105 ARG A C 1
ATOM 804 O O . ARG A 1 105 ? -5.375 11.156 -12.602 1 67.44 105 ARG A O 1
ATOM 811 N N . LEU A 1 106 ? -4.055 12.586 -13.664 1 66.75 106 LEU A N 1
ATOM 812 C CA . LEU A 1 106 ? -3.516 11.516 -14.492 1 66.75 106 LEU A CA 1
ATOM 813 C C . LEU A 1 106 ? -2.711 10.531 -13.656 1 66.75 106 LEU A C 1
ATOM 815 O O . LEU A 1 106 ? -2.773 9.32 -13.883 1 66.75 106 LEU A O 1
ATOM 819 N N . PHE A 1 107 ? -2 11.109 -12.727 1 67.25 107 PHE A N 1
ATOM 820 C CA . PHE A 1 107 ? -1.228 10.25 -11.836 1 67.25 107 PHE A CA 1
ATOM 821 C C . PHE A 1 107 ? -2.148 9.375 -11 1 67.25 107 PHE A C 1
ATOM 823 O O . PHE A 1 107 ? -1.875 8.188 -10.805 1 67.25 107 PHE A O 1
ATOM 830 N N . LEU A 1 108 ? -3.178 9.969 -10.68 1 68 108 LEU A N 1
ATOM 831 C CA . LEU A 1 108 ? -4.105 9.242 -9.82 1 68 108 LEU A CA 1
ATOM 832 C C . LEU A 1 108 ? -4.824 8.148 -10.602 1 68 108 LEU A C 1
ATOM 834 O O . LEU A 1 108 ? -5.285 7.16 -10.023 1 68 108 LEU A O 1
ATOM 838 N N . LEU A 1 109 ? -4.789 8.344 -11.961 1 67.12 109 LEU A N 1
ATOM 839 C CA . LEU A 1 109 ? -5.363 7.293 -12.797 1 67.12 109 LEU A CA 1
ATOM 840 C C . LEU A 1 109 ? -4.535 6.016 -12.711 1 67.12 109 LEU A C 1
ATOM 842 O O . LEU A 1 109 ? -5.051 4.922 -12.945 1 67.12 109 LEU A O 1
ATOM 846 N N . GLY A 1 110 ? -3.262 6.207 -12.359 1 67.5 110 GLY A N 1
ATOM 847 C CA . GLY A 1 110 ? -2.41 5.047 -12.172 1 67.5 110 GLY A CA 1
ATOM 848 C C . GLY A 1 110 ? -2.873 4.145 -11.047 1 67.5 110 GLY A C 1
ATOM 849 O O . GLY A 1 110 ? -2.617 2.938 -11.062 1 67.5 110 GLY A O 1
ATOM 850 N N . LEU A 1 111 ? -3.557 4.695 -10.094 1 69.94 111 LEU A N 1
ATOM 851 C CA . LEU A 1 111 ? -4.07 3.922 -8.969 1 69.94 111 LEU A CA 1
ATOM 852 C C . LEU A 1 111 ? -5.172 2.971 -9.422 1 69.94 111 LEU A C 1
ATOM 854 O O . LEU A 1 111 ? -5.449 1.97 -8.75 1 69.94 111 LEU A O 1
ATOM 858 N N . ALA A 1 112 ? -5.785 3.322 -10.578 1 65.25 112 ALA A N 1
ATOM 859 C CA . ALA A 1 112 ? -6.953 2.576 -11.039 1 65.25 112 ALA A CA 1
ATOM 860 C C . ALA A 1 112 ? -6.539 1.322 -11.805 1 65.25 112 ALA A C 1
ATOM 862 O O . ALA A 1 112 ? -7.371 0.461 -12.102 1 65.25 112 ALA A O 1
ATOM 863 N N . ILE A 1 113 ? -5.285 1.201 -12.062 1 66.94 113 ILE A N 1
ATOM 864 C CA . ILE A 1 113 ? -4.805 0.09 -12.883 1 66.94 113 ILE A CA 1
ATOM 865 C C . ILE A 1 113 ? -4.473 -1.102 -11.984 1 66.94 113 ILE A C 1
ATOM 867 O O . ILE A 1 113 ? -3.6 -1.013 -11.117 1 66.94 113 ILE A O 1
ATOM 871 N N . PRO A 1 114 ? -5.234 -2.16 -12.195 1 68.25 114 PRO A N 1
ATOM 872 C CA . PRO A 1 114 ? -4.852 -3.371 -11.461 1 68.25 114 PRO A CA 1
ATOM 873 C C . PRO A 1 114 ? -3.496 -3.92 -11.906 1 68.25 114 PRO A C 1
ATOM 875 O O . PRO A 1 114 ? -3.199 -3.949 -13.102 1 68.25 114 PRO A O 1
ATOM 878 N N . ALA A 1 115 ? -2.688 -4.238 -10.953 1 67.88 115 ALA A N 1
ATOM 879 C CA . ALA A 1 115 ? -1.352 -4.746 -11.25 1 67.88 115 ALA A CA 1
ATOM 880 C C . ALA A 1 115 ? -1.424 -5.992 -12.125 1 67.88 115 ALA A C 1
ATOM 882 O O . ALA A 1 115 ? -0.615 -6.164 -13.047 1 67.88 115 ALA A O 1
ATOM 883 N N . GLN A 1 116 ? -2.352 -6.801 -11.922 1 66.38 116 GLN A N 1
ATOM 884 C CA . GLN A 1 116 ? -2.465 -8.07 -12.625 1 66.38 116 GLN A CA 1
ATOM 885 C C . GLN A 1 116 ? -2.828 -7.852 -14.094 1 66.38 116 GLN A C 1
ATOM 887 O O . GLN A 1 116 ? -2.482 -8.664 -14.953 1 66.38 116 GLN A O 1
ATOM 892 N N . ALA A 1 117 ? -3.533 -6.746 -14.352 1 63.78 117 ALA A N 1
ATOM 893 C CA . ALA A 1 117 ? -3.971 -6.461 -15.719 1 63.78 117 ALA A CA 1
ATOM 894 C C . ALA A 1 117 ? -2.803 -5.996 -16.578 1 63.78 117 ALA A C 1
ATOM 896 O O . ALA A 1 117 ? -2.869 -6.055 -17.812 1 63.78 117 ALA A O 1
ATOM 897 N N . VAL A 1 118 ? -1.815 -5.613 -15.938 1 69.31 118 VAL A N 1
ATOM 898 C CA . VAL A 1 118 ? -0.726 -5.023 -16.703 1 69.31 118 VAL A CA 1
ATOM 899 C C . VAL A 1 118 ? 0.396 -6.043 -16.875 1 69.31 118 VAL A C 1
ATOM 901 O O . VAL A 1 118 ? 1.376 -5.785 -17.578 1 69.31 118 VAL A O 1
ATOM 904 N N . ILE A 1 119 ? 0.148 -7.184 -16.375 1 71.5 119 ILE A N 1
ATOM 905 C CA . ILE A 1 119 ? 1.207 -8.188 -16.375 1 71.5 119 ILE A CA 1
ATOM 906 C C . ILE A 1 119 ? 1.627 -8.484 -17.812 1 71.5 119 ILE A C 1
ATOM 908 O O . ILE A 1 119 ? 2.82 -8.508 -18.125 1 71.5 119 ILE A O 1
ATOM 912 N N . VAL A 1 120 ? 0.681 -8.703 -18.688 1 67.81 120 VAL A N 1
ATOM 913 C CA . VAL A 1 120 ? 0.974 -9.109 -20.062 1 67.81 120 VAL A CA 1
ATOM 914 C C . VAL A 1 120 ? 1.636 -7.961 -20.812 1 67.81 120 VAL A C 1
ATOM 916 O O . VAL A 1 120 ? 2.721 -8.117 -21.375 1 67.81 120 VAL A O 1
ATOM 919 N N . PRO A 1 121 ? 0.988 -6.82 -20.75 1 67.19 121 PRO A N 1
ATOM 920 C CA . PRO A 1 121 ? 1.645 -5.699 -21.438 1 67.19 121 PRO A CA 1
ATOM 921 C C . PRO A 1 121 ? 3.016 -5.375 -20.844 1 67.19 121 PRO A C 1
ATOM 923 O O . PRO A 1 121 ? 3.932 -4.996 -21.578 1 67.19 121 PRO A O 1
ATOM 926 N N . MET A 1 122 ? 3.139 -5.508 -19.609 1 73.31 122 MET A N 1
ATOM 927 C CA . MET A 1 122 ? 4.41 -5.211 -18.969 1 73.31 122 MET A CA 1
ATOM 928 C C . MET A 1 122 ? 5.477 -6.223 -19.359 1 73.31 122 MET A C 1
ATOM 930 O O . MET A 1 122 ? 6.641 -5.863 -19.562 1 73.31 122 MET A O 1
ATOM 934 N N . PHE A 1 123 ? 5.035 -7.473 -19.469 1 77.06 123 PHE A N 1
ATOM 935 C CA . PHE A 1 123 ? 5.957 -8.5 -19.938 1 77.06 123 PHE A CA 1
ATOM 936 C C . PHE A 1 123 ? 6.477 -8.172 -21.328 1 77.06 123 PHE A C 1
ATOM 938 O O . PHE A 1 123 ? 7.676 -8.266 -21.594 1 77.06 123 PHE A O 1
ATOM 945 N N . TYR A 1 124 ? 5.578 -7.801 -22.125 1 71.44 124 TYR A N 1
ATOM 946 C CA . TYR A 1 124 ? 5.945 -7.457 -23.484 1 71.44 124 TYR A CA 1
ATOM 947 C C . TYR A 1 124 ? 6.887 -6.262 -23.516 1 71.44 124 TYR A C 1
ATOM 949 O O . TYR A 1 124 ? 7.918 -6.293 -24.188 1 71.44 124 TYR A O 1
ATOM 957 N N . LEU A 1 125 ? 6.539 -5.242 -22.75 1 72.12 125 LEU A N 1
ATOM 958 C CA . LEU A 1 125 ? 7.332 -4.02 -22.734 1 72.12 125 LEU A CA 1
ATOM 959 C C . LEU A 1 125 ? 8.734 -4.285 -22.203 1 72.12 125 LEU A C 1
ATOM 961 O O . LEU A 1 125 ? 9.727 -3.84 -22.781 1 72.12 125 LEU A O 1
ATOM 965 N N . ILE A 1 126 ? 8.797 -5 -21.172 1 82.12 126 ILE A N 1
ATOM 966 C CA . ILE A 1 126 ? 10.078 -5.27 -20.516 1 82.12 126 ILE A CA 1
ATOM 967 C C . ILE A 1 126 ? 10.914 -6.203 -21.391 1 82.12 126 ILE A C 1
ATOM 969 O O . ILE A 1 126 ? 12.133 -6.051 -21.484 1 82.12 126 ILE A O 1
ATOM 973 N N . SER A 1 127 ? 10.219 -7.16 -22.031 1 83.5 127 SER A N 1
ATOM 974 C CA . SER A 1 127 ? 10.922 -8.07 -22.938 1 83.5 127 SER A CA 1
ATOM 975 C C . SER A 1 127 ? 11.469 -7.328 -24.156 1 83.5 127 SER A C 1
ATOM 977 O O . SER A 1 127 ? 12.609 -7.543 -24.547 1 83.5 127 SER A O 1
ATOM 979 N N . GLU A 1 128 ? 10.688 -6.445 -24.625 1 80 128 GLU A N 1
ATOM 980 C CA . GLU A 1 128 ? 11.109 -5.672 -25.797 1 80 128 GLU A CA 1
ATOM 981 C C . GLU A 1 128 ? 12.25 -4.723 -25.438 1 80 128 GLU A C 1
ATOM 983 O O . GLU A 1 128 ? 13.117 -4.453 -26.281 1 80 128 GLU A O 1
ATOM 988 N N . ALA A 1 129 ? 12.281 -4.234 -24.281 1 85.62 129 ALA A N 1
ATOM 989 C CA . ALA A 1 129 ? 13.328 -3.316 -23.828 1 85.62 129 ALA A CA 1
ATOM 990 C C . ALA A 1 129 ? 14.602 -4.074 -23.453 1 85.62 129 ALA A C 1
ATOM 992 O O . ALA A 1 129 ? 15.625 -3.465 -23.156 1 85.62 129 ALA A O 1
ATOM 993 N N . GLY A 1 130 ? 14.516 -5.406 -23.453 1 89.88 130 GLY A N 1
ATOM 994 C CA . GLY A 1 130 ? 15.672 -6.227 -23.125 1 89.88 130 GLY A CA 1
ATOM 995 C C . GLY A 1 130 ? 15.953 -6.285 -21.641 1 89.88 130 GLY A C 1
ATOM 996 O O . GLY A 1 130 ? 17.094 -6.52 -21.219 1 89.88 130 GLY A O 1
ATOM 997 N N . LEU A 1 131 ? 14.945 -6.008 -20.875 1 92 131 LEU A N 1
ATOM 998 C CA . LEU A 1 131 ? 15.133 -5.961 -19.438 1 92 131 LEU A CA 1
ATOM 999 C C . LEU A 1 131 ? 14.539 -7.191 -18.766 1 92 131 LEU A C 1
ATOM 1001 O O . LEU A 1 131 ? 14.398 -7.234 -17.547 1 92 131 LEU A O 1
ATOM 1005 N N . TYR A 1 132 ? 14.18 -8.156 -19.578 1 91.5 132 TYR A N 1
ATOM 1006 C CA . TYR A 1 132 ? 13.672 -9.398 -19.016 1 91.5 132 TYR A CA 1
ATOM 1007 C C . TYR A 1 132 ? 14.758 -10.117 -18.219 1 91.5 132 TYR A C 1
ATOM 1009 O O . TYR A 1 132 ? 15.922 -10.133 -18.625 1 91.5 132 TYR A O 1
ATOM 1017 N N . ASP A 1 133 ? 14.367 -10.703 -17.062 1 94.75 133 ASP A N 1
ATOM 1018 C CA . ASP A 1 133 ? 15.258 -11.453 -16.188 1 94.75 133 ASP A CA 1
ATOM 1019 C C . ASP A 1 133 ? 16.391 -10.562 -15.672 1 94.75 133 ASP A C 1
ATOM 1021 O O . ASP A 1 133 ? 17.547 -10.984 -15.641 1 94.75 133 ASP A O 1
ATOM 1025 N N . ASN A 1 134 ? 16.078 -9.352 -15.508 1 94.69 134 ASN A N 1
ATOM 1026 C CA . ASN A 1 134 ? 16.906 -8.32 -14.906 1 94.69 134 ASN A CA 1
ATOM 1027 C C . ASN A 1 134 ? 16.188 -7.617 -13.758 1 94.69 134 ASN A C 1
ATOM 1029 O O . ASN A 1 134 ? 14.984 -7.371 -13.836 1 94.69 134 ASN A O 1
ATOM 1033 N N . LEU A 1 135 ? 16.969 -7.285 -12.734 1 95.56 135 LEU A N 1
ATOM 1034 C CA . LEU A 1 135 ? 16.344 -6.645 -11.578 1 95.56 135 LEU A CA 1
ATOM 1035 C C . LEU A 1 135 ? 15.734 -5.305 -11.969 1 95.56 135 LEU A C 1
ATOM 1037 O O . LEU A 1 135 ? 14.742 -4.879 -11.383 1 95.56 135 LEU A O 1
ATOM 1041 N N . LEU A 1 136 ? 16.312 -4.688 -13 1 93.88 136 LEU A N 1
ATOM 1042 C CA . LEU A 1 136 ? 15.773 -3.41 -13.461 1 93.88 136 LEU A CA 1
ATOM 1043 C C . LEU A 1 136 ? 14.359 -3.578 -14.008 1 93.88 136 LEU A C 1
ATOM 1045 O O . LEU A 1 136 ? 13.531 -2.67 -13.891 1 93.88 136 LEU A O 1
ATOM 1049 N N . GLY A 1 137 ? 14.109 -4.742 -14.633 1 91.81 137 GLY A N 1
ATOM 1050 C CA . GLY A 1 137 ? 12.781 -5.043 -15.141 1 91.81 137 GLY A CA 1
ATOM 1051 C C . GLY A 1 137 ? 11.727 -5.141 -14.055 1 91.81 137 GLY A C 1
ATOM 1052 O O . GLY A 1 137 ? 10.539 -4.93 -14.312 1 91.81 137 GLY A O 1
ATOM 1053 N N . VAL A 1 138 ? 12.156 -5.434 -12.852 1 92.94 138 VAL A N 1
ATOM 1054 C CA . VAL A 1 138 ? 11.258 -5.527 -11.711 1 92.94 138 VAL A CA 1
ATOM 1055 C C . VAL A 1 138 ? 11.188 -4.176 -11 1 92.94 138 VAL A C 1
ATOM 1057 O O . VAL A 1 138 ? 10.102 -3.74 -10.594 1 92.94 138 VAL A O 1
ATOM 1060 N N . ILE A 1 139 ? 12.328 -3.479 -10.93 1 95 139 ILE A N 1
ATOM 1061 C CA . ILE A 1 139 ? 12.461 -2.223 -10.195 1 95 139 ILE A CA 1
ATOM 1062 C C . ILE A 1 139 ? 11.562 -1.163 -10.828 1 95 139 ILE A C 1
ATOM 1064 O O . ILE A 1 139 ? 10.797 -0.487 -10.133 1 95 139 ILE A O 1
ATOM 1068 N N . LEU A 1 140 ? 11.555 -1.105 -12.102 1 89.25 140 LEU A N 1
ATOM 1069 C CA . LEU A 1 140 ? 10.898 -0.01 -12.805 1 89.25 140 LEU A CA 1
ATOM 1070 C C . LEU A 1 140 ? 9.383 -0.115 -12.68 1 89.25 140 LEU A C 1
ATOM 1072 O O . LEU A 1 140 ? 8.719 0.831 -12.242 1 89.25 140 LEU A O 1
ATOM 1076 N N . PRO A 1 141 ? 8.781 -1.238 -13 1 86.44 141 PRO A N 1
ATOM 1077 C CA . PRO A 1 141 ? 7.328 -1.326 -12.844 1 86.44 141 PRO A CA 1
ATOM 1078 C C . PRO A 1 141 ? 6.883 -1.213 -11.383 1 86.44 141 PRO A C 1
ATOM 1080 O O . PRO A 1 141 ? 5.832 -0.635 -11.102 1 86.44 141 PRO A O 1
ATOM 1083 N N . THR A 1 142 ? 7.668 -1.771 -10.477 1 90.5 142 THR A N 1
ATOM 1084 C CA . THR A 1 142 ? 7.328 -1.678 -9.062 1 90.5 142 THR A CA 1
ATOM 1085 C C . THR A 1 142 ? 7.32 -0.223 -8.602 1 90.5 142 THR A C 1
ATOM 1087 O O . THR A 1 142 ? 6.383 0.215 -7.93 1 90.5 142 THR A O 1
ATOM 1090 N N . ALA A 1 143 ? 8.352 0.492 -8.984 1 90.62 143 ALA A N 1
ATOM 1091 C CA . ALA A 1 143 ? 8.414 1.912 -8.641 1 90.62 143 ALA A CA 1
ATOM 1092 C C . ALA A 1 143 ? 7.246 2.676 -9.266 1 90.62 143 ALA A C 1
ATOM 1094 O O . ALA A 1 143 ? 6.633 3.52 -8.609 1 90.62 143 ALA A O 1
ATOM 1095 N N . ALA A 1 144 ? 6.977 2.332 -10.484 1 84.44 144 ALA A N 1
ATOM 1096 C CA . ALA A 1 144 ? 5.898 3.01 -11.203 1 84.44 144 ALA A CA 1
ATOM 1097 C C . ALA A 1 144 ? 4.562 2.834 -10.484 1 84.44 144 ALA A C 1
ATOM 1099 O O . ALA A 1 144 ? 3.783 3.781 -10.375 1 84.44 144 ALA A O 1
ATOM 1100 N N . PHE A 1 145 ? 4.324 1.723 -9.93 1 85.94 145 PHE A N 1
ATOM 1101 C CA . PHE A 1 145 ? 3.053 1.425 -9.281 1 85.94 145 PHE A CA 1
ATOM 1102 C C . PHE A 1 145 ? 2.998 2.045 -7.887 1 85.94 145 PHE A C 1
ATOM 1104 O O . PHE A 1 145 ? 1.92 2.195 -7.312 1 85.94 145 PHE A O 1
ATOM 1111 N N . CYS A 1 146 ? 4.133 2.412 -7.344 1 89.5 146 CYS A N 1
ATOM 1112 C CA . CYS A 1 146 ? 4.18 3.037 -6.027 1 89.5 146 CYS A CA 1
ATOM 1113 C C . CYS A 1 146 ? 3.924 4.535 -6.125 1 89.5 146 CYS A C 1
ATOM 1115 O O . CYS A 1 146 ? 3.539 5.172 -5.141 1 89.5 146 CYS A O 1
ATOM 1117 N N . LEU A 1 147 ? 4.133 5.133 -7.289 1 87.88 147 LEU A N 1
ATOM 1118 C CA . LEU A 1 147 ? 4.203 6.582 -7.441 1 87.88 147 LEU A CA 1
ATOM 1119 C C . LEU A 1 147 ? 2.855 7.227 -7.129 1 87.88 147 LEU A C 1
ATOM 1121 O O . LEU A 1 147 ? 2.785 8.188 -6.359 1 87.88 147 LEU A O 1
ATOM 1125 N N . PRO A 1 148 ? 1.746 6.668 -7.66 1 83.75 148 PRO A N 1
ATOM 1126 C CA . PRO A 1 148 ? 0.476 7.363 -7.445 1 83.75 148 PRO A CA 1
ATOM 1127 C C . PRO A 1 148 ? 0.079 7.422 -5.969 1 83.75 148 PRO A C 1
ATOM 1129 O O . PRO A 1 148 ? -0.297 8.484 -5.469 1 83.75 148 PRO A O 1
ATOM 1132 N N . MET A 1 149 ? 0.193 6.312 -5.324 1 86.5 149 MET A N 1
ATOM 1133 C CA . MET A 1 149 ? -0.16 6.289 -3.908 1 86.5 149 MET A CA 1
ATOM 1134 C C . MET A 1 149 ? 0.797 7.148 -3.094 1 86.5 149 MET A C 1
ATOM 1136 O O . MET A 1 149 ? 0.376 7.852 -2.174 1 86.5 149 MET A O 1
ATOM 1140 N N . SER A 1 150 ? 2.061 7.086 -3.396 1 91.31 150 SER A N 1
ATOM 1141 C CA . SER A 1 150 ? 3.047 7.91 -2.703 1 91.31 150 SER A CA 1
ATOM 1142 C C . SER A 1 150 ? 2.775 9.391 -2.91 1 91.31 150 SER A C 1
ATOM 1144 O O . SER A 1 150 ? 2.914 10.195 -1.98 1 91.31 150 SER A O 1
ATOM 1146 N N . ALA A 1 151 ? 2.41 9.711 -4.129 1 86.19 151 ALA A N 1
ATOM 1147 C CA . ALA A 1 151 ? 2.076 11.102 -4.43 1 86.19 151 ALA A CA 1
ATOM 1148 C C . ALA A 1 151 ? 0.858 11.555 -3.629 1 86.19 151 ALA A C 1
ATOM 1150 O O . ALA A 1 151 ? 0.823 12.68 -3.129 1 86.19 151 ALA A O 1
ATOM 1151 N N . LEU A 1 152 ? -0.058 10.711 -3.539 1 84.56 152 LEU A N 1
ATOM 1152 C CA . LEU A 1 152 ? -1.26 11.031 -2.775 1 84.56 152 LEU A CA 1
ATOM 1153 C C . LEU A 1 152 ? -0.926 11.25 -1.304 1 84.56 152 LEU A C 1
ATOM 1155 O O . LEU A 1 152 ? -1.383 12.219 -0.698 1 84.56 152 LEU A O 1
ATOM 1159 N N . ILE A 1 153 ? -0.112 10.383 -0.769 1 87.69 153 ILE A N 1
ATOM 1160 C CA . ILE A 1 153 ? 0.26 10.453 0.64 1 87.69 153 ILE A CA 1
ATOM 1161 C C . ILE A 1 153 ? 1.033 11.742 0.903 1 87.69 153 ILE A C 1
ATOM 1163 O O . ILE A 1 153 ? 0.692 12.508 1.812 1 87.69 153 ILE A O 1
ATOM 1167 N N . LEU A 1 154 ? 1.989 11.992 0.089 1 89.25 154 LEU A N 1
ATOM 1168 C CA . LEU A 1 154 ? 2.883 13.109 0.359 1 89.25 154 LEU A CA 1
ATOM 1169 C C . LEU A 1 154 ? 2.197 14.438 0.058 1 89.25 154 LEU A C 1
ATOM 1171 O O . LEU A 1 154 ? 2.426 15.43 0.753 1 89.25 154 LEU A O 1
ATOM 1175 N N . SER A 1 155 ? 1.415 14.484 -1.03 1 86.81 155 SER A N 1
ATOM 1176 C CA . SER A 1 155 ? 0.673 15.711 -1.305 1 86.81 155 SER A CA 1
ATOM 1177 C C . SER A 1 155 ? -0.292 16.047 -0.171 1 86.81 155 SER A C 1
ATOM 1179 O O . SER A 1 155 ? -0.49 17.203 0.164 1 86.81 155 SER A O 1
ATOM 1181 N N . GLY A 1 156 ? -0.891 15 0.353 1 82.5 156 GLY A N 1
ATOM 1182 C CA . GLY A 1 156 ? -1.748 15.219 1.508 1 82.5 156 GLY A CA 1
ATOM 1183 C C . GLY A 1 156 ? -1.013 15.812 2.691 1 82.5 156 GLY A C 1
ATOM 1184 O O . GLY A 1 156 ? -1.52 16.734 3.348 1 82.5 156 GLY A O 1
ATOM 1185 N N . SER A 1 157 ? 0.147 15.344 2.959 1 84.25 157 SER A N 1
ATOM 1186 C CA . SER A 1 157 ? 0.969 15.859 4.051 1 84.25 157 SER A CA 1
ATOM 1187 C C . SER A 1 157 ? 1.424 17.281 3.777 1 84.25 157 SER A C 1
ATOM 1189 O O . SER A 1 157 ? 1.443 18.125 4.684 1 84.25 157 SER A O 1
ATOM 1191 N N . MET A 1 158 ? 1.769 17.609 2.559 1 86.44 158 MET A N 1
ATOM 1192 C CA . MET A 1 158 ? 2.297 18.922 2.201 1 86.44 158 MET A CA 1
ATOM 1193 C C . MET A 1 158 ? 1.188 19.969 2.191 1 86.44 158 MET A C 1
ATOM 1195 O O . MET A 1 158 ? 1.449 21.156 2.389 1 86.44 158 MET A O 1
ATOM 1199 N N . ARG A 1 159 ? 0.074 19.531 1.948 1 82.44 159 ARG A N 1
ATOM 1200 C CA . ARG A 1 159 ? -1.062 20.453 1.926 1 82.44 159 ARG A CA 1
ATOM 1201 C C . ARG A 1 159 ? -1.352 21 3.318 1 82.44 159 ARG A C 1
ATOM 1203 O O . ARG A 1 159 ? -1.983 22.047 3.459 1 82.44 159 ARG A O 1
ATOM 1210 N N . ASP A 1 160 ? -0.882 20.312 4.285 1 77.62 160 ASP A N 1
ATOM 1211 C CA . ASP A 1 160 ? -1.112 20.719 5.664 1 77.62 160 ASP A CA 1
ATOM 1212 C C . ASP A 1 160 ? -0.176 21.859 6.059 1 77.62 160 ASP A C 1
ATOM 1214 O O . ASP A 1 160 ? -0.365 22.5 7.098 1 77.62 160 ASP A O 1
ATOM 1218 N N . ILE A 1 161 ? 0.743 22.188 5.195 1 82.94 161 ILE A N 1
ATOM 1219 C CA . ILE A 1 161 ? 1.648 23.297 5.457 1 82.94 161 ILE A CA 1
ATOM 1220 C C . ILE A 1 161 ? 0.931 24.625 5.195 1 82.94 161 ILE A C 1
ATOM 1222 O O . ILE A 1 161 ? 0.409 24.844 4.102 1 82.94 161 ILE A O 1
ATOM 1226 N N . SER A 1 162 ? 0.897 25.438 6.121 1 82.94 162 SER A N 1
ATOM 1227 C CA . SER A 1 162 ? 0.181 26.719 6.043 1 82.94 162 SER A CA 1
ATOM 1228 C C . SER A 1 162 ? 0.72 27.578 4.914 1 82.94 162 SER A C 1
ATOM 1230 O O . SER A 1 162 ? 1.934 27.75 4.777 1 82.94 162 SER A O 1
ATOM 1232 N N . PRO A 1 163 ? -0.176 28.094 4.207 1 83.19 163 PRO A N 1
ATOM 1233 C CA . PRO A 1 163 ? 0.256 28.984 3.131 1 83.19 163 PRO A CA 1
ATOM 1234 C C . PRO A 1 163 ? 1.021 30.203 3.645 1 83.19 163 PRO A C 1
ATOM 1236 O O . PRO A 1 163 ? 1.859 30.766 2.93 1 83.19 163 PRO A O 1
ATOM 1239 N N . GLU A 1 164 ? 0.723 30.5 4.883 1 87 164 GLU A N 1
ATOM 1240 C CA . GLU A 1 164 ? 1.377 31.656 5.484 1 87 1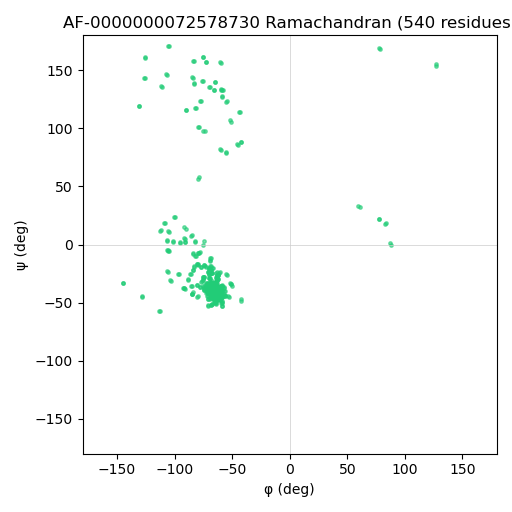64 GLU A CA 1
ATOM 1241 C C . GLU A 1 164 ? 2.887 31.453 5.57 1 87 164 GLU A C 1
ATOM 1243 O O . GLU A 1 164 ? 3.654 32.406 5.449 1 87 164 GLU A O 1
ATOM 1248 N N . LEU A 1 165 ? 3.25 30.25 5.715 1 87.75 165 LEU A N 1
ATOM 1249 C CA . LEU A 1 165 ? 4.676 29.953 5.789 1 87.75 165 LEU A CA 1
ATOM 1250 C C . LEU A 1 165 ? 5.352 30.156 4.441 1 87.75 165 LEU A C 1
ATOM 1252 O O . LEU A 1 165 ? 6.48 30.656 4.375 1 87.75 165 LEU A O 1
ATOM 1256 N N . TYR A 1 166 ? 4.633 29.875 3.41 1 86.06 166 TYR A N 1
ATOM 1257 C CA . TYR A 1 166 ? 5.156 30.094 2.064 1 86.06 166 TYR A CA 1
ATOM 1258 C C . TYR A 1 166 ? 5.297 31.578 1.769 1 86.06 166 TYR A C 1
ATOM 1260 O O . TYR A 1 166 ? 6.301 32 1.204 1 86.06 166 TYR A O 1
ATOM 1268 N N . GLU A 1 167 ? 4.305 32.312 2.168 1 88 167 GLU A N 1
ATOM 1269 C CA . GLU A 1 167 ? 4.293 33.75 1.943 1 88 167 GLU A CA 1
ATOM 1270 C C . GLU A 1 167 ? 5.414 34.438 2.715 1 88 167 GLU A C 1
ATOM 1272 O O . GLU A 1 167 ? 6.059 35.344 2.197 1 88 167 GLU A O 1
ATOM 1277 N N . ALA A 1 168 ? 5.578 33.969 3.898 1 90.81 168 ALA A N 1
ATOM 1278 C CA . ALA A 1 168 ? 6.633 34.531 4.727 1 90.81 168 ALA A CA 1
ATOM 1279 C C . ALA A 1 168 ? 8.008 34.312 4.098 1 90.81 168 ALA A C 1
ATOM 1281 O O . ALA A 1 168 ? 8.836 35.219 4.07 1 90.81 168 ALA A O 1
ATOM 1282 N N . MET A 1 169 ? 8.227 33.219 3.574 1 89.38 169 MET A N 1
ATOM 1283 C CA . MET A 1 169 ? 9.516 32.906 2.957 1 89.38 169 MET A CA 1
ATOM 1284 C C . MET A 1 169 ? 9.664 33.656 1.632 1 89.38 169 MET A C 1
ATOM 1286 O O . MET A 1 169 ? 10.773 34.062 1.272 1 89.38 169 MET A O 1
ATOM 1290 N N . ALA A 1 170 ? 8.586 33.781 0.943 1 87.75 170 ALA A N 1
ATOM 1291 C CA . ALA A 1 170 ? 8.609 34.562 -0.309 1 87.75 170 ALA A CA 1
ATOM 1292 C C . ALA A 1 170 ? 8.953 36 -0.062 1 87.75 170 ALA A C 1
ATOM 1294 O O . ALA A 1 170 ? 9.688 36.625 -0.842 1 87.75 170 ALA A O 1
ATOM 1295 N N . MET A 1 171 ? 8.398 36.5 0.976 1 92 171 MET A N 1
ATOM 1296 C CA . MET A 1 171 ? 8.672 37.875 1.347 1 92 171 MET A CA 1
ATOM 1297 C C . MET A 1 171 ? 10.148 38.062 1.688 1 92 171 MET A C 1
ATOM 1299 O O . MET A 1 171 ? 10.711 39.156 1.449 1 92 171 MET A O 1
ATOM 1303 N N . ASP A 1 172 ? 10.797 37.031 2.186 1 92.12 172 ASP A N 1
ATOM 1304 C CA . ASP A 1 172 ? 12.219 37.062 2.506 1 92.12 172 ASP A CA 1
ATOM 1305 C C . ASP A 1 172 ? 13.07 36.812 1.257 1 92.12 172 ASP A C 1
ATOM 1307 O O . ASP A 1 172 ? 14.297 36.75 1.337 1 92.12 172 ASP A O 1
ATOM 1311 N N . GLY A 1 173 ? 12.375 36.688 0.131 1 89.69 173 GLY A N 1
ATOM 1312 C CA . GLY A 1 173 ? 13.078 36.531 -1.135 1 89.69 173 GLY A CA 1
ATOM 1313 C C . GLY A 1 173 ? 13.508 35.094 -1.414 1 89.69 173 GLY A C 1
ATOM 1314 O O . GLY A 1 173 ? 14.422 34.875 -2.209 1 89.69 173 GLY A O 1
ATOM 1315 N N . ALA A 1 174 ? 12.914 34.219 -0.729 1 90.12 174 ALA A N 1
ATOM 1316 C CA . ALA A 1 174 ? 13.312 32.812 -0.91 1 90.12 174 ALA A CA 1
ATOM 1317 C C . ALA A 1 174 ? 12.883 32.312 -2.281 1 90.12 174 ALA A C 1
ATOM 1319 O O . ALA A 1 174 ? 11.789 32.594 -2.756 1 90.12 174 ALA A O 1
ATOM 1320 N N . SER A 1 175 ? 13.805 31.594 -2.939 1 89.12 175 SER A N 1
ATOM 1321 C CA . SER A 1 175 ? 13.516 30.938 -4.211 1 89.12 175 SER A CA 1
ATOM 1322 C C . SER A 1 175 ? 12.672 29.688 -4.004 1 89.12 175 SER A C 1
ATOM 1324 O O . SER A 1 175 ? 12.586 29.156 -2.891 1 89.12 175 SER A O 1
ATOM 1326 N N . PRO A 1 176 ? 12.023 29.203 -5.012 1 84 176 PRO A N 1
ATOM 1327 C CA . PRO A 1 176 ? 11.227 27.984 -4.91 1 84 176 PRO A CA 1
ATOM 1328 C C . PRO A 1 176 ? 12.062 26.781 -4.488 1 84 176 PRO A C 1
ATOM 1330 O O . PRO A 1 176 ? 11.578 25.906 -3.75 1 84 176 PRO A O 1
ATOM 1333 N N . ARG A 1 177 ? 13.234 26.766 -4.941 1 87.38 177 ARG A N 1
ATOM 1334 C CA . ARG A 1 177 ? 14.109 25.656 -4.559 1 87.38 177 ARG A CA 1
ATOM 1335 C C . ARG A 1 177 ? 14.445 25.719 -3.07 1 87.38 177 ARG A C 1
ATOM 1337 O O . ARG A 1 177 ? 14.484 24.688 -2.395 1 87.38 177 ARG A O 1
ATOM 1344 N N . ARG A 1 178 ? 14.672 26.891 -2.66 1 90.12 178 ARG A N 1
ATOM 1345 C CA . ARG A 1 178 ? 14.961 27.078 -1.241 1 90.12 178 ARG A CA 1
ATOM 1346 C C . ARG A 1 178 ? 13.75 26.734 -0.387 1 90.12 178 ARG A C 1
ATOM 1348 O O . ARG A 1 178 ? 13.883 26.125 0.679 1 90.12 178 ARG A O 1
ATOM 1355 N N . MET A 1 179 ? 12.633 27.156 -0.898 1 90.69 179 MET A N 1
ATOM 1356 C CA . MET A 1 179 ? 11.391 26.844 -0.193 1 90.69 179 MET A CA 1
ATOM 1357 C C . MET A 1 179 ? 11.164 25.344 -0.127 1 90.69 179 MET A C 1
ATOM 1359 O O . MET A 1 179 ? 10.766 24.812 0.911 1 90.69 179 MET A O 1
ATOM 1363 N N . PHE A 1 180 ? 11.516 24.672 -1.207 1 91.31 180 PHE A N 1
ATOM 1364 C CA . PHE A 1 180 ? 11.336 23.234 -1.298 1 91.31 180 PHE A CA 1
ATOM 1365 C C . PHE A 1 180 ? 12.234 22.516 -0.294 1 91.31 180 PHE A C 1
ATOM 1367 O O . PHE A 1 180 ? 11.758 21.688 0.492 1 91.31 180 PHE A O 1
ATOM 1374 N N . PHE A 1 181 ? 13.469 22.844 -0.203 1 92.31 181 PHE A N 1
ATOM 1375 C CA . PHE A 1 181 ? 14.438 22.094 0.581 1 92.31 181 PHE A CA 1
ATOM 1376 C C . PHE A 1 181 ? 14.438 22.547 2.033 1 92.31 181 PHE A C 1
ATOM 1378 O O . PHE A 1 181 ? 14.68 21.75 2.943 1 92.31 181 PHE A O 1
ATOM 1385 N N . GLN A 1 182 ? 14.031 23.797 2.342 1 91.31 182 GLN A N 1
ATOM 1386 C CA . GLN A 1 182 ? 14.195 24.328 3.691 1 91.31 182 GLN A CA 1
ATOM 1387 C C . GLN A 1 182 ? 12.859 24.391 4.426 1 91.31 182 GLN A C 1
ATOM 1389 O O . GLN A 1 182 ? 12.82 24.406 5.66 1 91.31 182 GLN A O 1
ATOM 1394 N N . LEU A 1 183 ? 11.805 24.422 3.707 1 90.69 183 LEU A N 1
ATOM 1395 C CA . LEU A 1 183 ? 10.5 24.531 4.352 1 90.69 183 LEU A CA 1
ATOM 1396 C C . LEU A 1 183 ? 9.688 23.25 4.145 1 90.69 183 LEU A C 1
ATOM 1398 O O . LEU A 1 183 ? 9.359 22.562 5.109 1 90.69 183 LEU A O 1
ATOM 1402 N N . VAL A 1 184 ? 9.5 22.922 2.896 1 90.81 184 VAL A N 1
ATOM 1403 C CA . VAL A 1 184 ? 8.539 21.875 2.557 1 90.81 184 VAL A CA 1
ATOM 1404 C C . VAL A 1 184 ? 9.078 20.516 2.98 1 90.81 184 VAL A C 1
ATOM 1406 O O . VAL A 1 184 ? 8.383 19.734 3.639 1 90.81 184 VAL A O 1
ATOM 1409 N N . MET A 1 185 ? 10.336 20.234 2.668 1 91 185 MET A N 1
ATOM 1410 C CA . MET A 1 185 ? 10.906 18.922 2.93 1 91 185 MET A CA 1
ATOM 1411 C C . MET A 1 185 ? 10.992 18.656 4.43 1 91 185 MET A C 1
ATOM 1413 O O . MET A 1 185 ? 10.57 17.594 4.902 1 91 185 MET A O 1
ATOM 1417 N N . PRO A 1 186 ? 11.438 19.609 5.172 1 88.38 186 PRO A N 1
ATOM 1418 C CA . PRO A 1 186 ? 11.5 19.375 6.617 1 88.38 186 PRO A CA 1
ATOM 1419 C C . PRO A 1 186 ? 10.117 19.266 7.258 1 88.38 186 PRO A C 1
ATOM 1421 O O . PRO A 1 186 ? 9.93 18.5 8.211 1 88.38 186 PRO A O 1
ATOM 1424 N N . LEU A 1 187 ? 9.164 20 6.727 1 87.12 187 LEU A N 1
ATOM 1425 C CA . LEU A 1 187 ? 7.832 20 7.324 1 87.12 187 LEU A CA 1
ATOM 1426 C C . LEU A 1 187 ? 7.023 18.797 6.855 1 87.12 187 LEU A C 1
ATOM 1428 O O . LEU A 1 187 ? 5.965 18.5 7.414 1 87.12 187 LEU A O 1
ATOM 1432 N N . SER A 1 188 ? 7.566 18.109 5.879 1 88.56 188 SER A N 1
ATOM 1433 C CA . SER A 1 188 ? 6.859 16.938 5.352 1 88.56 188 SER A CA 1
ATOM 1434 C C . SER A 1 188 ? 7.547 15.641 5.758 1 88.56 188 SER A C 1
ATOM 1436 O O . SER A 1 188 ? 7.387 14.617 5.098 1 88.56 188 SER A O 1
ATOM 1438 N N . ARG A 1 189 ? 8.344 15.68 6.707 1 86.5 189 ARG A N 1
ATOM 1439 C CA . ARG A 1 189 ? 9.117 14.516 7.125 1 86.5 189 ARG A CA 1
ATOM 1440 C C . ARG A 1 189 ? 8.211 13.336 7.453 1 86.5 189 ARG A C 1
ATOM 1442 O O . ARG A 1 189 ? 8.555 12.188 7.188 1 86.5 189 ARG A O 1
ATOM 1449 N N . GLY A 1 190 ? 7.082 13.609 8.102 1 83.44 190 GLY A N 1
ATOM 1450 C CA . GLY A 1 190 ? 6.133 12.539 8.367 1 83.44 190 GLY A CA 1
ATOM 1451 C C . GLY A 1 190 ? 5.633 11.852 7.113 1 83.44 190 GLY A C 1
ATOM 1452 O O . GLY A 1 190 ? 5.66 10.625 7.02 1 83.44 190 GLY A O 1
ATOM 1453 N N . GLY A 1 191 ? 5.227 12.711 6.184 1 87.88 191 GLY A N 1
ATOM 1454 C CA . GLY A 1 191 ? 4.785 12.164 4.91 1 87.88 191 GLY A CA 1
ATOM 1455 C C . GLY A 1 191 ? 5.879 11.422 4.164 1 87.88 191 GLY A C 1
ATOM 1456 O O . GLY A 1 191 ? 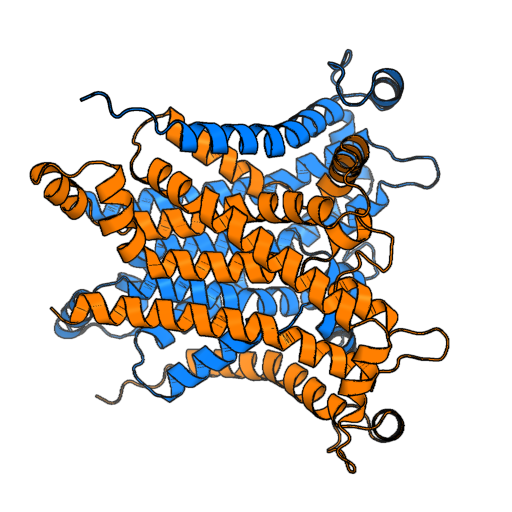5.621 10.391 3.541 1 87.88 191 GLY A O 1
ATOM 1457 N N . LEU A 1 192 ? 7.129 11.938 4.246 1 90.5 192 LEU A N 1
ATOM 1458 C CA . LEU A 1 192 ? 8.273 11.305 3.594 1 90.5 192 LEU A CA 1
ATOM 1459 C C . LEU A 1 192 ? 8.547 9.93 4.195 1 90.5 192 LEU A C 1
ATOM 1461 O O . LEU A 1 192 ? 8.781 8.961 3.465 1 90.5 192 LEU A O 1
ATOM 1465 N N . SER A 1 193 ? 8.5 9.875 5.457 1 87.75 193 SER A N 1
ATOM 1466 C CA . SER A 1 193 ? 8.703 8.602 6.129 1 87.75 193 SER A CA 1
ATOM 1467 C C . SER A 1 193 ? 7.633 7.586 5.73 1 87.75 193 SER A C 1
ATOM 1469 O O . SER A 1 193 ? 7.93 6.406 5.531 1 87.75 193 SER A O 1
ATOM 1471 N N . THR A 1 194 ? 6.449 8.055 5.617 1 87.94 194 THR A N 1
ATOM 1472 C CA . THR A 1 194 ? 5.332 7.184 5.273 1 87.94 194 THR A CA 1
ATOM 1473 C C . THR A 1 194 ? 5.512 6.605 3.871 1 87.94 194 THR A C 1
ATOM 1475 O O . THR A 1 194 ? 5.293 5.41 3.652 1 87.94 194 THR A O 1
ATOM 1478 N N . ILE A 1 195 ? 5.957 7.445 2.941 1 92.25 195 ILE A N 1
ATOM 1479 C CA . ILE A 1 195 ? 6.066 6.938 1.578 1 92.25 195 ILE A CA 1
ATOM 1480 C C . ILE A 1 195 ? 7.281 6.02 1.467 1 92.25 195 ILE A C 1
ATOM 1482 O O . ILE A 1 195 ? 7.305 5.102 0.643 1 92.25 195 ILE A O 1
ATOM 1486 N N . VAL A 1 196 ? 8.289 6.246 2.277 1 91.44 196 VAL A N 1
ATOM 1487 C CA . VAL A 1 196 ? 9.422 5.332 2.324 1 91.44 196 VAL A CA 1
ATOM 1488 C C . VAL A 1 196 ? 8.969 3.957 2.805 1 91.44 196 VAL A C 1
ATOM 1490 O O . VAL A 1 196 ? 9.297 2.938 2.195 1 91.44 196 VAL A O 1
ATOM 1493 N N . VAL A 1 197 ? 8.203 3.932 3.842 1 88.06 197 VAL A N 1
ATOM 1494 C CA . VAL A 1 197 ? 7.707 2.676 4.395 1 88.06 197 VAL A CA 1
ATOM 1495 C C . VAL A 1 197 ? 6.789 1.993 3.385 1 88.06 197 VAL A C 1
ATOM 1497 O O . VAL A 1 197 ? 6.898 0.788 3.15 1 88.06 197 VAL A O 1
ATOM 1500 N N . PHE A 1 198 ? 5.941 2.787 2.822 1 90.38 198 PHE A N 1
ATOM 1501 C CA . PHE A 1 198 ? 5.004 2.254 1.839 1 90.38 198 PHE A CA 1
ATOM 1502 C C . PHE A 1 198 ? 5.75 1.615 0.672 1 90.38 198 PHE A C 1
ATOM 1504 O O . PHE A 1 198 ? 5.461 0.479 0.292 1 90.38 198 PHE A O 1
ATOM 1511 N N . SER A 1 199 ? 6.652 2.336 0.071 1 93.06 199 SER A N 1
ATOM 1512 C CA . SER A 1 199 ? 7.379 1.832 -1.089 1 93.06 199 SER A CA 1
ATOM 1513 C C . SER A 1 199 ? 8.242 0.632 -0.72 1 93.06 199 SER A C 1
ATOM 1515 O O . SER A 1 199 ? 8.398 -0.3 -1.513 1 93.06 199 SER A O 1
ATOM 1517 N N . ALA A 1 200 ? 8.836 0.712 0.445 1 91.31 200 ALA A N 1
ATOM 1518 C CA . ALA A 1 200 ? 9.625 -0.421 0.918 1 91.31 200 ALA A CA 1
ATOM 1519 C C . ALA A 1 200 ? 8.773 -1.681 1.021 1 91.31 200 ALA A C 1
ATOM 1521 O O . ALA A 1 200 ? 9.18 -2.754 0.571 1 91.31 200 ALA A O 1
ATOM 1522 N N . LEU A 1 201 ? 7.609 -1.532 1.574 1 88.44 201 LEU A N 1
ATOM 1523 C CA . LEU A 1 201 ? 6.719 -2.672 1.752 1 88.44 201 LEU A CA 1
ATOM 1524 C C . LEU A 1 201 ? 6.262 -3.221 0.405 1 88.44 201 LEU A C 1
ATOM 1526 O O . LEU A 1 201 ? 6.211 -4.438 0.209 1 88.44 201 LEU A O 1
ATOM 1530 N N . GLN A 1 202 ? 5.953 -2.326 -0.461 1 88.94 202 GLN A N 1
ATOM 1531 C CA . GLN A 1 202 ? 5.496 -2.754 -1.778 1 88.94 202 GLN A CA 1
ATOM 1532 C C . GLN A 1 202 ? 6.594 -3.5 -2.529 1 88.94 202 GLN A C 1
ATOM 1534 O O . GLN A 1 202 ? 6.332 -4.52 -3.174 1 88.94 202 GLN A O 1
ATOM 1539 N N . ALA A 1 203 ? 7.754 -2.973 -2.484 1 91.38 203 ALA A N 1
ATOM 1540 C CA . ALA A 1 203 ? 8.875 -3.586 -3.188 1 91.38 203 ALA A CA 1
ATOM 1541 C C . ALA A 1 203 ? 9.281 -4.902 -2.529 1 91.38 203 ALA A C 1
ATOM 1543 O O . ALA A 1 203 ? 9.523 -5.898 -3.217 1 91.38 203 ALA A O 1
ATOM 1544 N N . TRP A 1 204 ? 9.312 -4.895 -1.267 1 88.56 204 TRP A N 1
ATOM 1545 C CA . TRP A 1 204 ? 9.766 -6.066 -0.522 1 88.56 204 TRP A CA 1
ATOM 1546 C C . TRP A 1 204 ? 8.773 -7.219 -0.671 1 88.56 204 TRP A C 1
ATOM 1548 O O . TRP A 1 204 ? 9.18 -8.383 -0.74 1 88.56 204 TRP A O 1
ATOM 1558 N N . ASN A 1 205 ? 7.512 -6.914 -0.724 1 83.88 205 ASN A N 1
ATOM 1559 C CA . ASN A 1 205 ? 6.473 -7.934 -0.773 1 83.88 205 ASN A CA 1
ATOM 1560 C C . ASN A 1 205 ? 6.035 -8.219 -2.207 1 83.88 205 ASN A C 1
ATOM 1562 O O . ASN A 1 205 ? 5.113 -9.008 -2.434 1 83.88 205 ASN A O 1
ATOM 1566 N N . GLY A 1 206 ? 6.676 -7.535 -3.062 1 84.56 206 GLY A N 1
ATOM 1567 C CA . GLY A 1 206 ? 6.312 -7.746 -4.453 1 84.56 206 GLY A CA 1
ATOM 1568 C C . GLY A 1 206 ? 6.473 -9.188 -4.902 1 84.56 206 GLY A C 1
ATOM 1569 O O . GLY A 1 206 ? 7.504 -9.812 -4.641 1 84.56 206 GLY A O 1
ATOM 1570 N N . PHE A 1 207 ? 5.496 -9.742 -5.574 1 80.06 207 PHE A N 1
ATOM 1571 C CA . PHE A 1 207 ? 5.516 -11.133 -5.992 1 80.06 207 PHE A CA 1
ATOM 1572 C C . PHE A 1 207 ? 5.219 -11.258 -7.48 1 80.06 207 PHE A C 1
ATOM 1574 O O . PHE A 1 207 ? 5.914 -11.977 -8.203 1 80.06 207 PHE A O 1
ATOM 1581 N N . LEU A 1 208 ? 4.25 -10.555 -7.906 1 79.5 208 LEU A N 1
ATOM 1582 C CA . LEU A 1 208 ? 3.725 -10.734 -9.25 1 79.5 208 LEU A CA 1
ATOM 1583 C C . LEU A 1 208 ? 4.77 -10.359 -10.297 1 79.5 208 LEU A C 1
ATOM 1585 O O . LEU A 1 208 ? 5.043 -11.133 -11.219 1 79.5 208 LEU A O 1
ATOM 1589 N N . PHE A 1 209 ? 5.398 -9.234 -10.188 1 87.12 209 PHE A N 1
ATOM 1590 C CA . PHE A 1 209 ? 6.352 -8.766 -11.188 1 87.12 209 PHE A CA 1
ATOM 1591 C C . PHE A 1 209 ? 7.59 -9.656 -11.211 1 87.12 209 PHE A C 1
ATOM 1593 O O . PHE A 1 209 ? 8.016 -10.109 -12.273 1 87.12 209 PHE A O 1
ATOM 1600 N N . PRO A 1 210 ? 8.078 -9.93 -10.008 1 88.75 210 PRO A N 1
ATOM 1601 C CA . PRO A 1 210 ? 9.211 -10.859 -10.039 1 88.75 210 PRO A CA 1
ATOM 1602 C C . PRO A 1 210 ? 8.844 -12.219 -10.648 1 88.75 210 PRO A C 1
ATOM 1604 O O . PRO A 1 210 ? 9.664 -12.836 -11.328 1 88.75 210 PRO A O 1
ATOM 1607 N N . LEU A 1 211 ? 7.715 -12.688 -10.398 1 84 211 LEU A N 1
ATOM 1608 C CA . LEU A 1 211 ? 7.273 -13.984 -10.898 1 84 211 LEU A CA 1
ATOM 1609 C C . LEU A 1 211 ? 7.219 -13.992 -12.422 1 84 211 LEU A C 1
ATOM 1611 O O . LEU A 1 211 ? 7.617 -14.977 -13.055 1 84 211 LEU A O 1
ATOM 1615 N N . VAL A 1 212 ? 6.789 -12.953 -12.992 1 83 212 VAL A N 1
ATOM 1616 C CA . VAL A 1 212 ? 6.504 -12.953 -14.422 1 83 212 VAL A CA 1
ATOM 1617 C C . VAL A 1 212 ? 7.695 -12.383 -15.188 1 83 212 VAL A C 1
ATOM 1619 O O . VAL A 1 212 ? 7.926 -12.734 -16.344 1 83 212 VAL A O 1
ATOM 1622 N N . LEU A 1 213 ? 8.5 -11.547 -14.555 1 90.31 213 LEU A N 1
ATOM 1623 C CA . LEU A 1 213 ? 9.5 -10.797 -15.297 1 90.31 213 LEU A CA 1
ATOM 1624 C C . LEU A 1 213 ? 10.898 -11.359 -15.062 1 90.31 213 LEU A C 1
ATOM 1626 O O . LEU A 1 213 ? 11.875 -10.852 -15.602 1 90.31 213 LEU A O 1
ATOM 1630 N N . THR A 1 214 ? 11 -12.312 -14.188 1 91.12 214 THR A N 1
ATOM 1631 C CA . THR A 1 214 ? 12.281 -12.953 -13.938 1 91.12 214 THR A CA 1
ATOM 1632 C C . THR A 1 214 ? 12.172 -14.469 -14.109 1 91.12 214 THR A C 1
ATOM 1634 O O . THR A 1 214 ? 11.07 -15.016 -14.117 1 91.12 214 THR A O 1
ATOM 1637 N N . GLN A 1 215 ? 13.328 -15.117 -14.289 1 88.88 215 GLN A N 1
ATOM 1638 C CA . GLN A 1 215 ? 13.328 -16.562 -14.492 1 88.88 215 GLN A CA 1
ATOM 1639 C C . GLN A 1 215 ? 14.547 -17.203 -13.852 1 88.88 215 GLN A C 1
ATOM 1641 O O . GLN A 1 215 ? 14.461 -18.312 -13.312 1 88.88 215 GLN A O 1
ATOM 1646 N N . SER A 1 216 ? 15.633 -16.531 -13.828 1 91.31 216 SER A N 1
ATOM 1647 C CA . SER A 1 216 ? 16.891 -17.094 -13.359 1 91.31 216 SER A CA 1
ATOM 1648 C C . SER A 1 216 ? 17 -17.016 -11.844 1 91.31 216 SER A C 1
ATOM 1650 O O . SER A 1 216 ? 16.375 -16.156 -11.219 1 91.31 216 SER A O 1
ATOM 1652 N N . ASP A 1 217 ? 17.797 -17.812 -11.273 1 87.44 217 ASP A N 1
ATOM 1653 C CA . ASP A 1 217 ? 18.062 -17.797 -9.844 1 87.44 217 ASP A CA 1
ATOM 1654 C C . ASP A 1 217 ? 18.828 -16.547 -9.438 1 87.44 217 ASP A C 1
ATOM 1656 O O . ASP A 1 217 ? 18.688 -16.062 -8.312 1 87.44 217 ASP A O 1
ATOM 1660 N N . SER A 1 218 ? 19.594 -16.062 -10.352 1 91.5 218 SER A N 1
ATOM 1661 C CA . SER A 1 218 ? 20.422 -14.898 -10.055 1 91.5 218 SER A CA 1
ATOM 1662 C C . SER A 1 218 ? 19.562 -13.648 -9.883 1 91.5 218 SER A C 1
ATOM 1664 O O . SER A 1 218 ? 20 -12.672 -9.258 1 91.5 218 SER A O 1
ATOM 1666 N N . THR A 1 219 ? 18.312 -13.656 -10.43 1 93.62 219 THR A N 1
ATOM 1667 C CA . THR A 1 219 ? 17.453 -12.492 -10.328 1 93.62 219 THR A CA 1
ATOM 1668 C C . THR A 1 219 ? 16.25 -12.781 -9.438 1 93.62 219 THR A C 1
ATOM 1670 O O . THR A 1 219 ? 15.312 -11.984 -9.352 1 93.62 219 THR A O 1
ATOM 1673 N N . LYS A 1 220 ? 16.375 -13.867 -8.789 1 91.31 220 LYS A N 1
ATOM 1674 C CA . LYS A 1 220 ? 15.258 -14.266 -7.938 1 91.31 220 LYS A CA 1
ATOM 1675 C C . LYS A 1 220 ? 15.211 -13.438 -6.656 1 91.31 220 LYS A C 1
ATOM 1677 O O . LYS A 1 220 ? 16.25 -13.148 -6.062 1 91.31 220 LYS A O 1
ATOM 1682 N N . VAL A 1 221 ? 13.977 -13.086 -6.258 1 91.5 221 VAL A N 1
ATOM 1683 C CA . VAL A 1 221 ? 13.789 -12.312 -5.035 1 91.5 221 VAL A CA 1
ATOM 1684 C C . VAL A 1 221 ? 13.258 -13.219 -3.926 1 91.5 221 VAL A C 1
ATOM 1686 O O . VAL A 1 221 ? 12.906 -14.375 -4.176 1 91.5 221 VAL A O 1
ATOM 1689 N N . VAL A 1 222 ? 13.219 -12.734 -2.762 1 85.44 222 VAL A N 1
ATOM 1690 C CA . VAL A 1 222 ? 12.922 -13.5 -1.557 1 85.44 222 VAL A CA 1
ATOM 1691 C C . VAL A 1 222 ? 11.516 -14.078 -1.643 1 85.44 222 VAL A C 1
ATOM 1693 O O . VAL A 1 222 ? 11.281 -15.219 -1.227 1 85.44 222 VAL A O 1
ATOM 1696 N N . THR A 1 223 ? 10.578 -13.344 -2.172 1 82.06 223 THR A N 1
ATOM 1697 C CA . THR A 1 223 ? 9.195 -13.797 -2.225 1 82.06 223 THR A CA 1
ATOM 1698 C C . THR A 1 223 ? 9.062 -15.047 -3.098 1 82.06 223 THR A C 1
ATOM 1700 O O . THR A 1 223 ? 8.242 -15.922 -2.822 1 82.06 223 THR A O 1
ATOM 1703 N N . LEU A 1 224 ? 9.852 -15.148 -4.078 1 81.44 224 LEU A N 1
ATOM 1704 C CA . LEU A 1 224 ? 9.852 -16.328 -4.945 1 81.44 224 LEU A CA 1
ATOM 1705 C C . LEU A 1 224 ? 10.742 -17.422 -4.367 1 81.44 224 LEU A C 1
ATOM 1707 O O . LEU A 1 224 ? 10.461 -18.609 -4.547 1 81.44 224 LEU A O 1
ATOM 1711 N N . GLY A 1 225 ? 11.805 -16.984 -3.762 1 79.44 225 GLY A N 1
ATOM 1712 C CA . GLY A 1 225 ? 12.75 -17.938 -3.199 1 79.44 225 GLY A CA 1
ATOM 1713 C C . GLY A 1 225 ? 12.156 -18.781 -2.076 1 79.44 225 GLY A C 1
ATOM 1714 O O . GLY A 1 225 ? 12.562 -19.922 -1.867 1 79.44 225 GLY A O 1
ATOM 1715 N N . LEU A 1 226 ? 11.266 -18.172 -1.372 1 73.31 226 LEU A N 1
ATOM 1716 C CA . LEU A 1 226 ? 10.633 -18.891 -0.273 1 73.31 226 LEU A CA 1
ATOM 1717 C C . LEU A 1 226 ? 9.852 -20.109 -0.792 1 73.31 226 LEU A C 1
ATOM 1719 O O . LEU A 1 226 ? 9.688 -21.094 -0.077 1 73.31 226 LEU A O 1
ATOM 1723 N N . TYR A 1 227 ? 9.43 -19.984 -2.057 1 65.38 227 TYR A N 1
ATOM 1724 C CA . TYR A 1 227 ? 8.711 -21.094 -2.666 1 65.38 227 TYR A CA 1
ATOM 1725 C C . TYR A 1 227 ? 9.641 -22.281 -2.92 1 65.38 227 TYR A C 1
ATOM 1727 O O . TYR A 1 227 ? 9.188 -23.422 -3.004 1 65.38 227 TYR A O 1
ATOM 1735 N N . ASN A 1 228 ? 10.891 -22 -3.051 1 65 228 ASN A N 1
ATOM 1736 C CA . ASN A 1 228 ? 11.867 -23.047 -3.309 1 65 228 ASN A CA 1
ATOM 1737 C C . ASN A 1 228 ? 12.07 -23.938 -2.086 1 65 228 ASN A C 1
ATOM 1739 O O . ASN A 1 228 ? 12.633 -25.031 -2.191 1 65 228 ASN A O 1
ATOM 1743 N N . PHE A 1 229 ? 11.734 -23.344 -0.966 1 60.56 229 PHE A N 1
ATOM 1744 C CA . PHE A 1 229 ? 11.875 -24.156 0.231 1 60.56 229 PHE A CA 1
ATOM 1745 C C . PHE A 1 229 ? 10.828 -25.281 0.245 1 60.56 229 PHE A C 1
ATOM 1747 O O . PHE A 1 229 ? 10.875 -26.156 1.102 1 60.56 229 PHE A O 1
ATOM 1754 N N . GLN A 1 230 ? 9.898 -25.141 -0.664 1 53.94 230 GLN A N 1
ATOM 1755 C CA . GLN A 1 230 ? 8.922 -26.234 -0.805 1 53.94 230 GLN A CA 1
ATOM 1756 C C . GLN A 1 230 ? 9.508 -27.391 -1.59 1 53.94 230 GLN A C 1
ATOM 1758 O O . GLN A 1 230 ? 9.742 -27.281 -2.797 1 53.94 230 GLN A O 1
ATOM 1763 N N . THR A 1 231 ? 10.562 -28.031 -1.255 1 48.03 231 THR A N 1
ATOM 1764 C CA . THR A 1 231 ? 11.281 -29.078 -1.98 1 48.03 231 THR A CA 1
ATOM 1765 C C . THR A 1 231 ? 10.383 -30.281 -2.232 1 48.03 231 THR A C 1
ATOM 1767 O O . THR A 1 231 ? 9.336 -30.422 -1.596 1 48.03 231 THR A O 1
ATOM 1770 N N . ALA A 1 232 ? 10.766 -31.078 -3.322 1 42.94 232 ALA A N 1
ATOM 1771 C CA . ALA A 1 232 ? 10.273 -32.375 -3.736 1 42.94 232 ALA A CA 1
ATOM 1772 C C . ALA A 1 232 ? 10.078 -33.312 -2.533 1 42.94 232 ALA A C 1
ATOM 1774 O O . ALA A 1 232 ? 9.172 -34.125 -2.523 1 42.94 232 ALA A O 1
ATOM 1775 N N . HIS A 1 233 ? 11.016 -33.406 -1.64 1 44.84 233 HIS A N 1
ATOM 1776 C CA . HIS A 1 233 ? 11.023 -34.438 -0.593 1 44.84 233 HIS A CA 1
ATOM 1777 C C . HIS A 1 233 ? 10.344 -33.938 0.672 1 44.84 233 HIS A C 1
ATOM 1779 O O . HIS A 1 233 ? 10.625 -34.406 1.771 1 44.84 233 HIS A O 1
ATOM 1785 N N . GLY A 1 234 ? 9.609 -32.875 0.631 1 54.31 234 GLY A N 1
ATOM 1786 C CA . GLY A 1 234 ? 8.836 -32.406 1.771 1 54.31 234 GLY A CA 1
ATOM 1787 C C . GLY A 1 234 ? 9.109 -30.953 2.125 1 54.31 234 GLY A C 1
ATOM 1788 O O . GLY A 1 234 ? 9.984 -30.328 1.535 1 54.31 234 GLY A O 1
ATOM 1789 N N . ILE A 1 235 ? 8.227 -30.281 2.699 1 57.81 235 ILE A N 1
ATOM 1790 C CA . ILE A 1 235 ? 8.305 -28.875 3.07 1 57.81 235 ILE A CA 1
ATOM 1791 C C . ILE A 1 235 ? 9.234 -28.703 4.27 1 57.81 235 ILE A C 1
ATOM 1793 O O . ILE A 1 235 ? 9.055 -29.359 5.301 1 57.81 235 ILE A O 1
ATOM 1797 N N . ASP A 1 236 ? 10.602 -28.312 4.004 1 63.91 236 ASP A N 1
ATOM 1798 C CA . ASP A 1 236 ? 11.445 -27.906 5.129 1 63.91 236 ASP A CA 1
ATOM 1799 C C . ASP A 1 236 ? 10.852 -26.703 5.855 1 63.91 236 ASP A C 1
ATOM 1801 O O . ASP A 1 236 ? 11.289 -25.562 5.656 1 63.91 236 ASP A O 1
ATOM 1805 N N . ILE A 1 237 ? 9.938 -27.016 6.664 1 66.25 237 ILE A N 1
ATOM 1806 C CA . ILE A 1 237 ? 9.133 -25.984 7.316 1 66.25 237 ILE A CA 1
ATOM 1807 C C . ILE A 1 237 ? 10.023 -25.125 8.211 1 66.25 237 ILE A C 1
ATOM 1809 O O . ILE A 1 237 ? 9.969 -23.891 8.141 1 66.25 237 ILE A O 1
ATOM 1813 N N . PRO A 1 238 ? 10.984 -25.781 8.938 1 64.88 238 PRO A N 1
ATOM 1814 C CA . PRO A 1 238 ? 11.82 -24.922 9.781 1 64.88 238 PRO A CA 1
ATOM 1815 C C . PRO A 1 238 ? 12.719 -24 8.977 1 64.88 238 PRO A C 1
ATOM 1817 O O . PRO A 1 238 ? 12.93 -22.844 9.359 1 64.88 238 PRO A O 1
ATOM 1820 N N . GLY A 1 239 ? 13.281 -24.625 7.898 1 67.75 239 GLY A N 1
ATOM 1821 C CA . GLY A 1 239 ? 14.094 -23.781 7.039 1 67.75 239 GLY A CA 1
ATOM 1822 C C . GLY A 1 239 ? 13.312 -22.625 6.434 1 67.75 239 GLY A C 1
ATOM 1823 O O . GLY A 1 239 ? 13.805 -21.5 6.379 1 67.75 239 GLY A O 1
ATOM 1824 N N . LEU A 1 240 ? 12.141 -22.938 6.008 1 71.81 240 LEU A N 1
ATOM 1825 C CA . LEU A 1 240 ? 11.258 -21.922 5.449 1 71.81 240 LEU A CA 1
ATOM 1826 C C . LEU A 1 240 ? 10.953 -20.844 6.484 1 71.81 240 LEU A C 1
ATOM 1828 O O . LEU A 1 240 ? 10.992 -19.656 6.18 1 71.81 240 LEU A O 1
ATOM 1832 N N . LEU A 1 241 ? 10.719 -21.312 7.699 1 70.44 241 LEU A N 1
ATOM 1833 C CA . LEU A 1 241 ? 10.375 -20.375 8.758 1 70.44 241 LEU A CA 1
ATOM 1834 C C . LEU A 1 241 ? 11.57 -19.5 9.109 1 70.44 241 LEU A C 1
ATOM 1836 O O . LEU A 1 241 ? 11.414 -18.312 9.414 1 70.44 241 LEU A O 1
ATOM 1840 N N . GLY A 1 242 ? 12.758 -20.125 9.086 1 70.38 242 GLY A N 1
ATOM 1841 C CA . GLY A 1 242 ? 13.953 -19.328 9.289 1 70.38 242 GLY A CA 1
ATOM 1842 C C . GLY A 1 242 ? 14.141 -18.25 8.234 1 70.38 242 GLY A C 1
ATOM 1843 O O . GLY A 1 242 ? 14.477 -17.109 8.562 1 70.38 242 GLY A O 1
ATOM 1844 N N . ALA A 1 243 ? 13.922 -18.625 7.035 1 74.31 243 ALA A N 1
ATOM 1845 C CA . ALA A 1 243 ? 14.039 -17.672 5.934 1 74.31 243 ALA A CA 1
ATOM 1846 C C . ALA A 1 243 ? 12.992 -16.562 6.051 1 74.31 243 ALA A C 1
ATOM 1848 O O . ALA A 1 243 ? 13.281 -15.398 5.766 1 74.31 243 ALA A O 1
ATOM 1849 N N . VAL A 1 244 ? 11.93 -16.891 6.504 1 75.12 244 VAL A N 1
ATOM 1850 C CA . VAL A 1 244 ? 10.844 -15.93 6.668 1 75.12 244 VAL A CA 1
ATOM 1851 C C . VAL A 1 244 ? 11.203 -14.93 7.762 1 75.12 244 VAL A C 1
ATOM 1853 O O . VAL A 1 244 ? 11.016 -13.719 7.594 1 75.12 244 VAL A O 1
ATOM 1856 N N . VAL A 1 245 ? 11.695 -15.43 8.828 1 74.56 245 VAL A N 1
ATOM 1857 C CA . VAL A 1 245 ? 12.07 -14.562 9.938 1 74.56 245 VAL A CA 1
ATOM 1858 C C . VAL A 1 245 ? 13.172 -13.594 9.492 1 74.56 245 VAL A C 1
ATOM 1860 O O . VAL A 1 245 ? 13.117 -12.406 9.805 1 74.56 245 VAL A O 1
ATOM 1863 N N . LEU A 1 246 ? 14.07 -14.133 8.766 1 75.25 246 LEU A N 1
ATOM 1864 C CA . LEU A 1 246 ? 15.148 -13.289 8.266 1 75.25 246 LEU A CA 1
ATOM 1865 C C . LEU A 1 246 ? 14.609 -12.227 7.312 1 75.25 246 LEU A C 1
ATOM 1867 O O . LEU A 1 246 ? 15.117 -11.102 7.277 1 75.25 246 LEU A O 1
ATOM 1871 N N . SER A 1 247 ? 13.656 -12.602 6.574 1 78 247 SER A N 1
ATOM 1872 C CA . SER A 1 247 ? 13.086 -11.695 5.586 1 78 247 SER A CA 1
ATOM 1873 C C . SER A 1 247 ? 12.32 -10.555 6.254 1 78 247 SER A C 1
ATOM 1875 O O . SER A 1 247 ? 12.031 -9.539 5.621 1 78 247 SER A O 1
ATOM 1877 N N . MET A 1 248 ? 12.055 -10.695 7.559 1 76.81 248 MET A N 1
ATOM 1878 C CA . MET A 1 248 ? 11.32 -9.664 8.281 1 76.81 248 MET A CA 1
ATOM 1879 C C . MET A 1 248 ? 12.25 -8.547 8.734 1 76.81 248 MET A C 1
ATOM 1881 O O . MET A 1 248 ? 11.805 -7.43 9.016 1 76.81 248 MET A O 1
ATOM 1885 N N . VAL A 1 249 ? 13.469 -8.789 8.773 1 77.25 249 VAL A N 1
ATOM 1886 C CA . VAL A 1 249 ? 14.445 -7.898 9.391 1 77.25 249 VAL A CA 1
ATOM 1887 C C . VAL A 1 249 ? 14.516 -6.59 8.602 1 77.25 249 VAL A C 1
ATOM 1889 O O . VAL A 1 249 ? 14.438 -5.504 9.188 1 77.25 249 VAL A O 1
ATOM 1892 N N . PRO A 1 250 ? 14.586 -6.594 7.289 1 80.19 250 PRO A N 1
ATOM 1893 C CA . PRO A 1 250 ? 14.719 -5.332 6.562 1 80.19 250 PRO A CA 1
ATOM 1894 C C . PRO A 1 250 ? 13.492 -4.434 6.719 1 80.19 250 PRO A C 1
ATOM 1896 O O . PRO A 1 250 ? 13.625 -3.211 6.832 1 80.19 250 PRO A O 1
ATOM 1899 N N . ILE A 1 251 ? 12.391 -5 6.762 1 74.69 251 ILE A N 1
ATOM 1900 C CA . ILE A 1 251 ? 11.172 -4.203 6.875 1 74.69 251 ILE A CA 1
ATOM 1901 C C . ILE A 1 251 ? 11.086 -3.598 8.273 1 74.69 251 ILE A C 1
ATOM 1903 O O . ILE A 1 251 ? 10.625 -2.465 8.438 1 74.69 251 ILE A O 1
ATOM 1907 N N . LEU A 1 252 ? 11.555 -4.41 9.273 1 72.38 252 LEU A N 1
ATOM 1908 C CA . LEU A 1 252 ? 11.609 -3.879 10.633 1 72.38 252 LEU A CA 1
ATOM 1909 C C . LEU A 1 252 ? 12.547 -2.676 10.711 1 72.38 252 LEU A C 1
ATOM 1911 O O . LEU A 1 252 ? 12.266 -1.709 11.422 1 72.38 252 LEU A O 1
ATOM 1915 N N . LEU A 1 253 ? 13.578 -2.754 9.992 1 75.81 253 LEU A N 1
ATOM 1916 C CA . LEU A 1 253 ? 14.539 -1.656 9.984 1 75.81 253 LEU A CA 1
ATOM 1917 C C . LEU A 1 253 ? 13.945 -0.421 9.312 1 75.81 253 LEU A C 1
ATOM 1919 O O . LEU A 1 253 ? 14.156 0.703 9.773 1 75.81 253 LEU A O 1
ATOM 1923 N N . VAL A 1 254 ? 13.234 -0.599 8.234 1 75.75 254 VAL A N 1
ATOM 1924 C CA . VAL A 1 254 ? 12.602 0.516 7.543 1 75.75 254 VAL A CA 1
ATOM 1925 C C . VAL A 1 254 ? 11.57 1.173 8.461 1 75.75 254 VAL A C 1
ATOM 1927 O O . VAL A 1 254 ? 11.461 2.4 8.508 1 75.75 254 VAL A O 1
ATOM 1930 N N . TYR A 1 255 ? 10.914 0.391 9.188 1 67.12 255 TYR A N 1
ATOM 1931 C CA . TYR A 1 255 ? 9.922 0.899 10.125 1 67.12 255 TYR A CA 1
ATOM 1932 C C . TYR A 1 255 ? 10.586 1.741 11.211 1 67.12 255 TYR A C 1
ATOM 1934 O O . TYR A 1 255 ? 10.086 2.814 11.562 1 67.12 255 TYR A O 1
ATOM 1942 N N . LEU A 1 256 ? 11.602 1.172 11.789 1 69.38 256 LEU A N 1
ATOM 1943 C CA . LEU A 1 256 ? 12.289 1.876 12.867 1 69.38 256 LEU A CA 1
ATOM 1944 C C . LEU A 1 256 ? 12.828 3.219 12.383 1 69.38 256 LEU A C 1
ATOM 1946 O O . LEU A 1 256 ? 12.781 4.211 13.117 1 69.38 256 LEU A O 1
ATOM 1950 N N . PHE A 1 257 ? 13.203 3.174 11.234 1 69.06 257 PHE A N 1
ATOM 1951 C CA . PHE A 1 257 ? 13.695 4.41 10.633 1 69.06 257 PHE A CA 1
ATOM 1952 C C . PHE A 1 257 ? 12.547 5.398 10.43 1 69.06 257 PHE A C 1
ATOM 1954 O O . PHE A 1 257 ? 12.688 6.586 10.734 1 69.06 257 PHE A O 1
ATOM 1961 N N . ALA A 1 258 ? 11.477 4.953 9.906 1 65.44 258 ALA A N 1
ATOM 1962 C CA . ALA A 1 258 ? 10.32 5.812 9.648 1 65.44 258 ALA A CA 1
ATOM 1963 C C . ALA A 1 258 ? 9.766 6.387 10.945 1 65.44 258 ALA A C 1
ATOM 1965 O O . ALA A 1 258 ? 9.391 7.562 11 1 65.44 258 ALA A O 1
ATOM 1966 N N . ARG A 1 259 ? 9.773 5.582 11.922 1 63.44 259 ARG A N 1
ATOM 1967 C CA . ARG A 1 259 ? 9.266 5.996 13.227 1 63.44 259 ARG A CA 1
ATOM 1968 C C . ARG A 1 259 ? 10.094 7.148 13.789 1 63.44 259 ARG A C 1
ATOM 1970 O O . ARG A 1 259 ? 9.539 8.102 14.336 1 63.44 259 ARG A O 1
ATOM 1977 N N . ARG A 1 260 ? 11.352 7.031 13.719 1 63.62 260 ARG A N 1
ATOM 1978 C CA . ARG A 1 260 ? 12.227 8.062 14.258 1 63.62 260 ARG A CA 1
ATOM 1979 C C . ARG A 1 260 ? 11.992 9.398 13.555 1 63.62 260 ARG A C 1
ATOM 1981 O O . ARG A 1 260 ? 11.992 10.453 14.203 1 63.62 260 ARG A O 1
ATOM 1988 N N . ALA A 1 261 ? 11.789 9.281 12.359 1 59.47 261 ALA A N 1
ATOM 1989 C CA . ALA A 1 261 ? 11.547 10.5 11.586 1 59.47 261 ALA A CA 1
ATOM 1990 C C . ALA A 1 261 ? 10.219 11.141 11.961 1 59.47 261 ALA A C 1
ATOM 1992 O O . ALA A 1 261 ? 10.086 12.367 11.961 1 59.47 261 ALA A O 1
ATOM 1993 N N . LEU A 1 262 ? 9.336 10.234 12.258 1 56.56 262 LEU A N 1
ATOM 1994 C CA . LEU A 1 262 ? 8.008 10.719 12.609 1 56.56 262 LEU A CA 1
ATOM 1995 C C . LEU A 1 262 ? 8 11.328 14.008 1 56.56 262 LEU A C 1
ATOM 1997 O O . LEU A 1 262 ? 7.289 12.305 14.258 1 56.56 262 LEU A O 1
ATOM 2001 N N . VAL A 1 263 ? 8.703 10.734 14.852 1 53.34 263 VAL A N 1
ATOM 2002 C CA . VAL A 1 263 ? 8.766 11.234 16.219 1 53.34 263 VAL A CA 1
ATOM 2003 C C . VAL A 1 263 ? 9.578 12.531 16.266 1 53.34 263 VAL A C 1
ATOM 2005 O O . VAL A 1 263 ? 9.227 13.469 16.984 1 53.34 263 VAL A O 1
ATOM 2008 N N . GLN A 1 264 ? 10.617 12.523 15.539 1 51.88 264 GLN A N 1
ATOM 2009 C CA . GLN A 1 264 ? 11.438 13.734 15.539 1 51.88 264 GLN A CA 1
ATOM 2010 C C . GLN A 1 264 ? 10.68 14.906 14.906 1 51.88 264 GLN A C 1
ATOM 2012 O O . GLN A 1 264 ? 10.898 16.062 15.289 1 51.88 264 GLN A O 1
ATOM 2017 N N . GLY A 1 265 ? 9.977 14.617 13.875 1 47.16 265 GLY A N 1
ATOM 2018 C CA . GLY A 1 265 ? 9.188 15.703 13.328 1 47.16 265 GLY A CA 1
ATOM 2019 C C . GLY A 1 265 ? 8.273 16.359 14.352 1 47.16 265 GLY A C 1
ATOM 2020 O O . GLY A 1 265 ? 7.91 17.531 14.211 1 47.16 265 GLY A O 1
ATOM 2021 N N . LEU A 1 266 ? 7.879 15.656 15.367 1 42.97 266 LEU A N 1
ATOM 2022 C CA . LEU A 1 266 ? 7.086 16.172 16.469 1 42.97 266 LEU A CA 1
ATOM 2023 C C . LEU A 1 266 ? 7.918 17.109 17.359 1 42.97 266 LEU A C 1
ATOM 2025 O O . LEU A 1 266 ? 7.406 18.094 17.875 1 42.97 266 LEU A O 1
ATOM 2029 N N . MET A 1 267 ? 9.125 16.703 17.672 1 42.12 267 MET A N 1
ATOM 2030 C CA . MET A 1 267 ? 9.945 17.484 18.594 1 42.12 267 MET A CA 1
ATOM 2031 C C . MET A 1 267 ? 10.32 18.828 17.969 1 42.12 267 MET A C 1
ATOM 2033 O O . MET A 1 267 ? 10.594 19.797 18.688 1 42.12 267 MET A O 1
ATOM 2037 N N . GLY A 1 268 ? 10.516 18.953 16.766 1 39.25 268 GLY A N 1
ATOM 2038 C CA . GLY A 1 268 ? 10.938 20.219 16.219 1 39.25 268 GLY A CA 1
ATOM 2039 C C . GLY A 1 268 ? 9.852 21.281 16.281 1 39.25 268 GLY A C 1
ATOM 2040 O O . GLY A 1 268 ? 10.148 22.484 16.234 1 39.25 268 GLY A O 1
ATOM 2041 N N . VAL A 1 269 ? 8.633 21.047 16.094 1 38.38 269 VAL A N 1
ATOM 2042 C CA . VAL A 1 269 ? 7.672 22.141 16.219 1 38.38 269 VAL A CA 1
ATOM 2043 C C . VAL A 1 269 ? 7.516 22.531 17.672 1 38.38 269 VAL A C 1
ATOM 2045 O O . VAL A 1 269 ? 7.172 23.672 17.984 1 38.38 269 VAL A O 1
ATOM 2048 N N . GLY A 1 270 ? 7.594 21.672 18.672 1 34.62 270 GLY A N 1
ATOM 2049 C CA . GLY A 1 270 ? 7.406 22.125 20.047 1 34.62 270 GLY A CA 1
ATOM 2050 C C . GLY A 1 270 ? 8.617 22.844 20.609 1 34.62 270 GLY A C 1
ATOM 2051 O O . GLY A 1 270 ? 8.578 23.344 21.719 1 34.62 270 GLY A O 1
ATOM 2052 N N . GLY A 1 271 ? 9.82 22.484 20.203 1 31.02 271 GLY A N 1
ATOM 2053 C CA . GLY A 1 271 ? 10.859 23.125 21 1 31.02 271 GLY A CA 1
ATOM 2054 C C . GLY A 1 271 ? 11.047 24.594 20.688 1 31.02 271 GLY A C 1
ATOM 2055 O O . GLY A 1 271 ? 12.008 25.219 21.141 1 31.02 271 GLY A O 1
ATOM 2056 N N . LYS A 1 272 ? 10.312 25.312 19.812 1 30.59 272 LYS A N 1
ATOM 2057 C CA . LYS A 1 272 ? 10.594 26.703 20.141 1 30.59 272 LYS A CA 1
ATOM 2058 C C . LYS A 1 272 ? 9.719 27.188 21.312 1 30.59 272 LYS A C 1
ATOM 2060 O O . LYS A 1 272 ? 8.586 26.734 21.453 1 30.59 272 LYS A O 1
ATOM 2065 N N . MET B 1 1 ? 5.359 37.531 -11.484 1 34.62 1 MET B N 1
ATOM 2066 C CA . MET B 1 1 ? 6.52 36.688 -11.734 1 34.62 1 MET B CA 1
ATOM 2067 C C . MET B 1 1 ? 6.094 35.281 -12.164 1 34.62 1 MET B C 1
ATOM 2069 O O . MET B 1 1 ? 5.273 34.656 -11.5 1 34.62 1 MET B O 1
ATOM 2073 N N . ARG B 1 2 ? 6.113 34.969 -13.32 1 39.88 2 ARG B N 1
ATOM 2074 C CA . ARG B 1 2 ? 5.691 33.812 -14.102 1 39.88 2 ARG B CA 1
ATOM 2075 C C . ARG B 1 2 ? 6.328 32.531 -13.57 1 39.88 2 ARG B C 1
ATOM 2077 O O . ARG B 1 2 ? 7.547 32.375 -13.633 1 39.88 2 ARG B O 1
ATOM 2084 N N . ARG B 1 3 ? 5.84 31.984 -12.555 1 50.81 3 ARG B N 1
ATOM 2085 C CA . ARG B 1 3 ? 6.316 30.828 -11.805 1 50.81 3 ARG B CA 1
ATOM 2086 C C . ARG B 1 3 ? 6.781 29.719 -12.75 1 50.81 3 ARG B C 1
ATOM 2088 O O . ARG B 1 3 ? 6.027 29.281 -13.625 1 50.81 3 ARG B O 1
ATOM 2095 N N . ARG B 1 4 ? 8.016 29.734 -13.156 1 51.97 4 ARG B N 1
ATOM 2096 C CA . ARG B 1 4 ? 8.703 28.859 -14.102 1 51.97 4 ARG B CA 1
ATOM 2097 C C . ARG B 1 4 ? 8.336 27.406 -13.859 1 51.97 4 ARG B C 1
ATOM 2099 O O . ARG B 1 4 ? 8.344 26.938 -12.719 1 51.97 4 ARG B O 1
ATOM 2106 N N . PRO B 1 5 ? 7.668 26.922 -14.875 1 51.56 5 PRO B N 1
ATOM 2107 C CA . PRO B 1 5 ? 7.176 25.547 -14.789 1 51.56 5 PRO B CA 1
ATOM 2108 C C . PRO B 1 5 ? 8.266 24.562 -14.398 1 51.56 5 PRO B C 1
ATOM 2110 O O . PRO B 1 5 ? 9.422 24.719 -14.797 1 51.56 5 PRO B O 1
ATOM 2113 N N . ASN B 1 6 ? 8.266 24.094 -13.227 1 55.47 6 ASN B N 1
ATOM 2114 C CA . ASN B 1 6 ? 9.211 23.062 -12.797 1 55.47 6 ASN B CA 1
ATOM 2115 C C . ASN B 1 6 ? 9.336 21.953 -13.836 1 55.47 6 ASN B C 1
ATOM 2117 O O . ASN B 1 6 ? 8.492 21.062 -13.898 1 55.47 6 ASN B O 1
ATOM 2121 N N . TYR B 1 7 ? 10.211 22.172 -14.797 1 58.06 7 TYR B N 1
ATOM 2122 C CA . TYR B 1 7 ? 10.492 21.297 -15.93 1 58.06 7 TYR B CA 1
ATOM 2123 C C . TYR B 1 7 ? 10.766 19.859 -15.453 1 58.06 7 TYR B C 1
ATOM 2125 O O . TYR B 1 7 ? 10.398 18.906 -16.125 1 58.06 7 TYR B O 1
ATOM 2133 N N . LEU B 1 8 ? 11.352 19.828 -14.344 1 57.31 8 LEU B N 1
ATOM 2134 C CA . LEU B 1 8 ? 11.656 18.484 -13.844 1 57.31 8 LEU B CA 1
ATOM 2135 C C . LEU B 1 8 ? 10.383 17.766 -13.414 1 57.31 8 LEU B C 1
ATOM 2137 O O . LEU B 1 8 ? 10.219 16.578 -13.68 1 57.31 8 LEU B O 1
ATOM 2141 N N . ALA B 1 9 ? 9.617 18.594 -12.82 1 60.19 9 ALA B N 1
ATOM 2142 C CA . ALA B 1 9 ? 8.328 18.016 -12.461 1 60.19 9 ALA B CA 1
ATOM 2143 C C . ALA B 1 9 ? 7.512 17.656 -13.695 1 60.19 9 ALA B C 1
ATOM 2145 O O . ALA B 1 9 ? 6.848 16.625 -13.734 1 60.19 9 ALA B O 1
ATOM 2146 N N . GLY B 1 10 ? 7.691 18.484 -14.617 1 58.09 10 GLY B N 1
ATOM 2147 C CA . GLY B 1 10 ? 7.016 18.234 -15.875 1 58.09 10 GLY B CA 1
ATOM 2148 C C . GLY B 1 10 ? 7.535 17 -16.594 1 58.09 10 GLY B C 1
ATOM 2149 O O . GLY B 1 10 ? 6.754 16.172 -17.078 1 58.09 10 GLY B O 1
ATOM 2150 N N . ALA B 1 11 ? 8.781 16.859 -16.547 1 61.69 11 ALA B N 1
ATOM 2151 C CA . ALA B 1 11 ? 9.398 15.719 -17.219 1 61.69 11 ALA B CA 1
ATOM 2152 C C . ALA B 1 11 ? 9.039 14.406 -16.516 1 61.69 11 ALA B C 1
ATOM 2154 O O . ALA B 1 11 ? 8.742 13.406 -17.172 1 61.69 11 ALA B O 1
ATOM 2155 N N . GLY B 1 12 ? 9.117 14.484 -15.266 1 61.53 12 GLY B N 1
ATOM 2156 C CA . GLY B 1 12 ? 8.75 13.305 -14.508 1 61.53 12 GLY B CA 1
ATOM 2157 C C . GLY B 1 12 ? 7.301 12.898 -14.703 1 61.53 12 GLY B C 1
ATOM 2158 O O . GLY B 1 12 ? 6.996 11.711 -14.852 1 61.53 12 GLY B O 1
ATOM 2159 N N . SER B 1 13 ? 6.559 13.906 -14.797 1 62.22 13 SER B N 1
ATOM 2160 C CA . SER B 1 13 ? 5.145 13.641 -15.039 1 62.22 13 SER B CA 1
ATOM 2161 C C . SER B 1 13 ? 4.918 13.07 -16.438 1 62.22 13 SER B C 1
ATOM 2163 O O . SER B 1 13 ? 4.074 12.188 -16.625 1 62.22 13 SER B O 1
ATOM 2165 N N . LEU B 1 14 ? 5.676 13.539 -17.297 1 60.47 14 LEU B N 1
ATOM 2166 C CA . LEU B 1 14 ? 5.543 13.055 -18.672 1 60.47 14 LEU B CA 1
ATOM 2167 C C . LEU B 1 14 ? 5.992 11.602 -18.781 1 60.47 14 LEU B C 1
ATOM 2169 O O . LEU B 1 14 ? 5.344 10.805 -19.453 1 60.47 14 LEU B O 1
ATOM 2173 N N . VAL B 1 15 ? 7.055 11.383 -18.188 1 62.72 15 VAL B N 1
ATOM 2174 C CA . VAL B 1 15 ? 7.559 10.016 -18.203 1 62.72 15 VAL B CA 1
ATOM 2175 C C . VAL B 1 15 ? 6.543 9.078 -17.562 1 62.72 15 VAL B C 1
ATOM 2177 O O . VAL B 1 15 ? 6.266 7.992 -18.078 1 62.72 15 VAL B O 1
ATOM 2180 N N . TRP B 1 16 ? 6.07 9.594 -16.516 1 62.22 16 TRP B N 1
ATOM 2181 C CA . TRP B 1 16 ? 5.059 8.797 -15.828 1 62.22 16 TRP B CA 1
ATOM 2182 C C . TRP B 1 16 ? 3.814 8.625 -16.688 1 62.22 16 TRP B C 1
ATOM 2184 O O . TRP B 1 16 ? 3.238 7.539 -16.75 1 62.22 16 TRP B O 1
ATOM 2194 N N . LEU B 1 17 ? 3.502 9.719 -17.344 1 59.59 17 LEU B N 1
ATOM 2195 C CA . LEU B 1 17 ? 2.346 9.68 -18.234 1 59.59 17 LEU B CA 1
ATOM 2196 C C . LEU B 1 17 ? 2.547 8.648 -19.344 1 59.59 17 LEU B C 1
ATOM 2198 O O . LEU B 1 17 ? 1.616 7.922 -19.703 1 59.59 17 LEU B O 1
ATOM 2202 N N . VAL B 1 18 ? 3.676 8.648 -19.781 1 60.28 18 VAL B N 1
ATOM 2203 C CA . VAL B 1 18 ? 3.957 7.73 -20.891 1 60.28 18 VAL B CA 1
ATOM 2204 C C . VAL B 1 18 ? 3.979 6.293 -20.359 1 60.28 18 VAL B C 1
ATOM 2206 O O . VAL B 1 18 ? 3.398 5.395 -20.969 1 60.28 18 VAL B O 1
ATOM 2209 N N . LEU B 1 19 ? 4.543 6.215 -19.281 1 58.78 19 LEU B N 1
ATOM 2210 C CA . LEU B 1 19 ? 4.723 4.875 -18.734 1 58.78 19 LEU B CA 1
ATOM 2211 C C . LEU B 1 19 ? 3.385 4.289 -18.281 1 58.78 19 LEU B C 1
ATOM 2213 O O . LEU B 1 19 ? 3.141 3.094 -18.453 1 58.78 19 LEU B O 1
ATOM 2217 N N . VAL B 1 20 ? 2.643 5.156 -17.75 1 60.34 20 VAL B N 1
ATOM 2218 C CA . VAL B 1 20 ? 1.34 4.703 -17.281 1 60.34 20 VAL B CA 1
ATOM 2219 C C . VAL B 1 20 ? 0.302 4.859 -18.391 1 60.34 20 VAL B C 1
ATOM 2221 O O . VAL B 1 20 ? -0.553 3.99 -18.578 1 60.34 20 VAL B O 1
ATOM 2224 N N . GLY B 1 21 ? 0.452 5.957 -19.125 1 61.03 21 GLY B N 1
ATOM 2225 C CA . GLY B 1 21 ? -0.514 6.273 -20.156 1 61.03 21 GLY B CA 1
ATOM 2226 C C . GLY B 1 21 ? -0.458 5.316 -21.344 1 61.03 21 GLY B C 1
ATOM 2227 O O . GLY B 1 21 ? -1.496 4.918 -21.875 1 61.03 21 GLY B O 1
ATOM 2228 N N . LEU B 1 22 ? 0.643 4.953 -21.594 1 61.38 22 LEU B N 1
ATOM 2229 C CA . LEU B 1 22 ? 0.793 4.125 -22.781 1 61.38 22 LEU B CA 1
ATOM 2230 C C . LEU B 1 22 ? 0.12 2.771 -22.594 1 61.38 22 LEU B C 1
ATOM 2232 O O . LEU B 1 22 ? -0.667 2.34 -23.438 1 61.38 22 LEU B O 1
ATOM 2236 N N . PRO B 1 23 ? 0.473 2.146 -21.5 1 59.22 23 PRO B N 1
ATOM 2237 C CA . PRO B 1 23 ? -0.239 0.881 -21.312 1 59.22 23 PRO B CA 1
ATOM 2238 C C . PRO B 1 23 ? -1.753 1.062 -21.234 1 59.22 23 PRO B C 1
ATOM 2240 O O . PRO B 1 23 ? -2.504 0.232 -21.75 1 59.22 23 PRO B O 1
ATOM 2243 N N . LEU B 1 24 ? -2.125 2.125 -20.641 1 62.47 24 LEU B N 1
ATOM 2244 C CA . LEU B 1 24 ? -3.555 2.402 -20.562 1 62.47 24 LEU B CA 1
ATOM 2245 C C . LEU B 1 24 ? -4.145 2.645 -21.938 1 62.47 24 LEU B C 1
ATOM 2247 O O . LEU B 1 24 ? -5.242 2.17 -22.25 1 62.47 24 LEU B O 1
ATOM 2251 N N . TYR B 1 25 ? -3.408 3.4 -22.672 1 62.16 25 TYR B N 1
ATOM 2252 C CA . TYR B 1 25 ? -3.859 3.67 -24.031 1 62.16 25 TYR B CA 1
ATOM 2253 C C . TYR B 1 25 ? -3.926 2.387 -24.844 1 62.16 25 TYR B C 1
ATOM 2255 O O . TYR B 1 25 ? -4.91 2.137 -25.547 1 62.16 25 TYR B O 1
ATOM 2263 N N . VAL B 1 26 ? -2.969 1.631 -24.781 1 59.09 26 VAL B N 1
ATOM 2264 C CA . VAL B 1 26 ? -2.934 0.383 -25.531 1 59.09 26 VAL B CA 1
ATOM 2265 C C . VAL B 1 26 ? -4.086 -0.519 -25.109 1 59.09 26 VAL B C 1
ATOM 2267 O O . VAL B 1 26 ? -4.73 -1.162 -25.938 1 59.09 26 VAL B O 1
ATOM 2270 N N . MET B 1 27 ? -4.242 -0.458 -23.812 1 61.62 27 MET B N 1
ATOM 2271 C CA . MET B 1 27 ? -5.32 -1.282 -23.266 1 61.62 27 MET B CA 1
ATOM 2272 C C . MET B 1 27 ? -6.676 -0.805 -23.781 1 61.62 27 MET B C 1
ATOM 2274 O O . MET B 1 27 ? -7.504 -1.612 -24.219 1 61.62 27 MET B O 1
ATOM 2278 N N . LEU B 1 28 ? -6.883 0.449 -23.719 1 64.75 28 LEU B N 1
ATOM 2279 C CA . LEU B 1 28 ? -8.156 1.01 -24.141 1 64.75 28 LEU B CA 1
ATOM 2280 C C . LEU B 1 28 ? -8.367 0.808 -25.641 1 64.75 28 LEU B C 1
ATOM 2282 O O . LEU B 1 28 ? -9.477 0.503 -26.078 1 64.75 28 LEU B O 1
ATOM 2286 N N . ALA B 1 29 ? -7.348 0.951 -26.375 1 62.47 29 ALA B N 1
ATOM 2287 C CA . ALA B 1 29 ? -7.422 0.78 -27.828 1 62.47 29 ALA B CA 1
ATOM 2288 C C . ALA B 1 29 ? -7.711 -0.673 -28.203 1 62.47 29 ALA B C 1
ATOM 2290 O O . ALA B 1 29 ? -8.453 -0.944 -29.141 1 62.47 29 ALA B O 1
ATOM 2291 N N . ALA B 1 30 ? -7.195 -1.476 -27.422 1 62.44 30 ALA B N 1
ATOM 2292 C CA . ALA B 1 30 ? -7.355 -2.9 -27.703 1 62.44 30 ALA B CA 1
ATOM 2293 C C . ALA B 1 30 ? -8.766 -3.371 -27.359 1 62.44 30 ALA B C 1
ATOM 2295 O O . ALA B 1 30 ? -9.273 -4.324 -27.953 1 62.44 30 ALA B O 1
ATOM 2296 N N . THR B 1 31 ? -9.336 -2.734 -26.406 1 64.88 31 THR B N 1
ATOM 2297 C CA . THR B 1 31 ? -10.672 -3.154 -26 1 64.88 31 THR B CA 1
ATOM 2298 C C . THR B 1 31 ? -11.695 -2.857 -27.094 1 64.88 31 THR B C 1
ATOM 2300 O O . THR B 1 31 ? -12.766 -3.467 -27.125 1 64.88 31 THR B O 1
ATOM 2303 N N . LEU B 1 32 ? -11.281 -1.917 -27.828 1 64.44 32 LEU B N 1
ATOM 2304 C CA . LEU B 1 32 ? -12.227 -1.505 -28.859 1 64.44 32 LEU B CA 1
ATOM 2305 C C . LEU B 1 32 ? -12 -2.293 -30.141 1 64.44 32 LEU B C 1
ATOM 2307 O O . LEU B 1 32 ? -12.719 -2.104 -31.125 1 64.44 32 LEU B O 1
ATOM 2311 N N . ARG B 1 33 ? -11.055 -3.189 -30.016 1 64.12 33 ARG B N 1
ATOM 2312 C CA . ARG B 1 33 ? -10.719 -3.943 -31.219 1 64.12 33 ARG B CA 1
ATOM 2313 C C . ARG B 1 33 ? -11.234 -5.375 -31.141 1 64.12 33 ARG B C 1
ATOM 2315 O O . ARG B 1 33 ? -11.438 -5.898 -30.031 1 64.12 33 ARG B O 1
ATOM 2322 N N . THR B 1 34 ? -11.594 -5.773 -32.406 1 60.81 34 THR B N 1
ATOM 2323 C CA . THR B 1 34 ? -11.953 -7.188 -32.469 1 60.81 34 THR B CA 1
ATOM 2324 C C . THR B 1 34 ? -10.719 -8.07 -32.344 1 60.81 34 THR B C 1
ATOM 2326 O O . THR B 1 34 ? -9.594 -7.613 -32.594 1 60.81 34 THR B O 1
ATOM 2329 N N . ARG B 1 35 ? -10.953 -9.32 -31.922 1 63.03 35 ARG B N 1
ATOM 2330 C CA . ARG B 1 35 ? -9.867 -10.289 -31.75 1 63.03 35 ARG B CA 1
ATOM 2331 C C . ARG B 1 35 ? -9.055 -10.406 -33.031 1 63.03 35 ARG B C 1
ATOM 2333 O O . ARG B 1 35 ? -7.824 -10.5 -33 1 63.03 35 ARG B O 1
ATOM 2340 N N . GLN B 1 36 ? -9.766 -10.484 -34.094 1 59.44 36 GLN B N 1
ATOM 2341 C CA . GLN B 1 36 ? -9.125 -10.656 -35.406 1 59.44 36 GLN B CA 1
ATOM 2342 C C . GLN B 1 36 ? -8.258 -9.453 -35.75 1 59.44 36 GLN B C 1
ATOM 2344 O O . GLN B 1 36 ? -7.133 -9.602 -36.25 1 59.44 36 GLN B O 1
ATOM 2349 N N . ASP B 1 37 ? -8.781 -8.32 -35.438 1 58.12 37 ASP B N 1
ATOM 2350 C CA . ASP B 1 37 ? -8.055 -7.098 -35.781 1 58.12 37 ASP B CA 1
ATOM 2351 C C . ASP B 1 37 ? -6.824 -6.941 -34.875 1 58.12 37 ASP B C 1
ATOM 2353 O O . ASP B 1 37 ? -5.77 -6.504 -35.344 1 58.12 37 ASP B O 1
ATOM 2357 N N . TYR B 1 38 ? -6.977 -7.336 -33.719 1 58.41 38 TYR B N 1
ATOM 2358 C CA . TYR B 1 38 ? -5.863 -7.254 -32.781 1 58.41 38 TYR B CA 1
ATOM 2359 C C . TYR B 1 38 ? -4.734 -8.203 -33.188 1 58.41 38 TYR B C 1
ATOM 2361 O O . TYR B 1 38 ? -3.559 -7.844 -33.094 1 58.41 38 TYR B O 1
ATOM 2369 N N . ALA B 1 39 ? -5.102 -9.352 -33.594 1 59.34 39 ALA B N 1
ATOM 2370 C CA . ALA B 1 39 ? -4.117 -10.344 -34 1 59.34 39 ALA B CA 1
ATOM 2371 C C . ALA B 1 39 ? -3.426 -9.914 -35.281 1 59.34 39 ALA B C 1
ATOM 2373 O O . ALA B 1 39 ? -2.227 -10.148 -35.469 1 59.34 39 ALA B O 1
ATOM 2374 N N . GLU B 1 40 ? -4.184 -9.305 -36.094 1 57.72 40 GLU B N 1
ATOM 2375 C CA . GLU B 1 40 ? -3.666 -8.992 -37.406 1 57.72 40 GLU B CA 1
ATOM 2376 C C . GLU B 1 40 ? -2.852 -7.703 -37.406 1 57.72 40 GLU B C 1
ATOM 2378 O O . GLU B 1 40 ? -1.808 -7.613 -38.031 1 57.72 40 GLU B O 1
ATOM 2383 N N . ASN B 1 41 ? -3.34 -6.641 -36.656 1 54.72 41 ASN B N 1
ATOM 2384 C CA . ASN B 1 41 ? -2.748 -5.32 -36.812 1 54.72 41 ASN B CA 1
ATOM 2385 C C . ASN B 1 41 ? -1.895 -4.934 -35.625 1 54.72 41 ASN B C 1
ATOM 2387 O O . ASN B 1 41 ? -1.175 -3.934 -35.656 1 54.72 41 ASN B O 1
ATOM 2391 N N . GLY B 1 42 ? -1.75 -5.805 -34.688 1 55.25 42 GLY B N 1
ATOM 2392 C CA . GLY B 1 42 ? -0.893 -5.566 -33.531 1 55.25 42 GLY B CA 1
ATOM 2393 C C . GLY B 1 42 ? -1.53 -4.668 -32.5 1 55.25 42 GLY B C 1
ATOM 2394 O O . GLY B 1 42 ? -2.613 -4.121 -32.719 1 55.25 42 GLY B O 1
ATOM 2395 N N . PRO B 1 43 ? -1.001 -4.555 -31.344 1 54.56 43 PRO B N 1
ATOM 2396 C CA . PRO B 1 43 ? -1.567 -3.885 -30.172 1 54.56 43 PRO B CA 1
ATOM 2397 C C . PRO B 1 43 ? -1.646 -2.367 -30.344 1 54.56 43 PRO B C 1
ATOM 2399 O O . PRO B 1 43 ? -2.402 -1.704 -29.625 1 54.56 43 PRO B O 1
ATOM 2402 N N . VAL B 1 44 ? -0.884 -1.806 -31.297 1 52.75 44 VAL B N 1
ATOM 2403 C CA . VAL B 1 44 ? -0.741 -0.354 -31.359 1 52.75 44 VAL B CA 1
ATOM 2404 C C . VAL B 1 44 ? -1.564 0.198 -32.531 1 52.75 44 VAL B C 1
ATOM 2406 O O . VAL B 1 44 ? -1.71 1.415 -32.656 1 52.75 44 VAL B O 1
ATOM 2409 N N . SER B 1 45 ? -2.131 -0.561 -33.281 1 53.19 45 SER B N 1
ATOM 2410 C CA . SER B 1 45 ? -2.756 -0.004 -34.469 1 53.19 45 SER B CA 1
ATOM 2411 C C . SER B 1 45 ? -4.148 0.541 -34.156 1 53.19 45 SER B C 1
ATOM 2413 O O . SER B 1 45 ? -4.777 0.131 -33.188 1 53.19 45 SER B O 1
ATOM 2415 N N . LEU B 1 46 ? -4.535 1.716 -34.719 1 52.25 46 LEU B N 1
ATOM 2416 C CA . LEU B 1 46 ? -5.871 2.299 -34.625 1 52.25 46 LEU B CA 1
ATOM 2417 C C . LEU B 1 46 ? -6.926 1.317 -35.125 1 52.25 46 LEU B C 1
ATOM 2419 O O . LEU B 1 46 ? -6.75 0.689 -36.156 1 52.25 46 LEU B O 1
ATOM 2423 N N . PRO B 1 47 ? -7.852 1.051 -34.219 1 55.66 47 PRO B N 1
ATOM 2424 C CA . PRO B 1 47 ? -8.852 0.046 -34.594 1 55.66 47 PRO B CA 1
ATOM 2425 C C . PRO B 1 47 ? -9.641 0.421 -35.844 1 55.66 47 PRO B C 1
ATOM 2427 O O . PRO B 1 47 ? -9.93 1.6 -36.062 1 55.66 47 PRO B O 1
ATOM 2430 N N . ASP B 1 48 ? -9.727 -0.344 -36.781 1 54.56 48 ASP B N 1
ATOM 2431 C CA . ASP B 1 48 ? -10.602 -0.132 -37.938 1 54.56 48 ASP B CA 1
ATOM 2432 C C . ASP B 1 48 ? -12.062 -0.32 -37.531 1 54.56 48 ASP B C 1
ATOM 2434 O O . ASP B 1 48 ? -12.953 0.288 -38.156 1 54.56 48 ASP B O 1
ATOM 2438 N N . SER B 1 49 ? -12.438 -1.199 -36.594 1 55.88 49 SER B N 1
ATOM 2439 C CA . SER B 1 49 ? -13.836 -1.412 -36.219 1 55.88 49 SER B CA 1
ATOM 2440 C C . SER B 1 49 ? -14.008 -1.376 -34.688 1 55.88 49 SER B C 1
ATOM 2442 O O . SER B 1 49 ? -13.195 -1.942 -33.969 1 55.88 49 SER B O 1
ATOM 2444 N N . PHE B 1 50 ? -14.797 -0.448 -34.188 1 59.62 50 PHE B N 1
ATOM 2445 C CA . PHE B 1 50 ? -15.102 -0.226 -32.781 1 59.62 50 PHE B CA 1
ATOM 2446 C C . PHE B 1 50 ? -16.141 -1.219 -32.281 1 59.62 50 PHE B C 1
ATOM 2448 O O . PHE B 1 50 ? -17.156 -1.453 -32.938 1 59.62 50 PHE B O 1
ATOM 2455 N N . THR B 1 51 ? -15.852 -2.291 -31.578 1 62.5 51 THR B N 1
ATOM 2456 C CA . THR B 1 51 ? -16.875 -3.164 -31.016 1 62.5 51 THR B CA 1
ATOM 2457 C C . THR B 1 51 ? -16.875 -3.074 -29.484 1 62.5 51 THR B C 1
ATOM 2459 O O . THR B 1 51 ? -15.844 -2.832 -28.875 1 62.5 51 THR B O 1
ATOM 2462 N N . LEU B 1 52 ? -18.078 -2.99 -28.906 1 64.31 52 LEU B N 1
ATOM 2463 C CA . LEU B 1 52 ? -18.281 -3.033 -27.469 1 64.31 52 LEU B CA 1
ATOM 2464 C C . LEU B 1 52 ? -18.516 -4.465 -26.984 1 64.31 52 LEU B C 1
ATOM 2466 O O . LEU B 1 52 ? -18.797 -4.691 -25.812 1 64.31 52 LEU B O 1
ATOM 2470 N N . ASP B 1 53 ? -18.406 -5.406 -27.844 1 63.41 53 ASP B N 1
ATOM 2471 C CA . ASP B 1 53 ? -18.688 -6.809 -27.562 1 63.41 53 ASP B CA 1
ATOM 2472 C C . ASP B 1 53 ? -17.734 -7.363 -26.5 1 63.41 53 ASP B C 1
ATOM 2474 O O . ASP B 1 53 ? -18.094 -8.242 -25.734 1 63.41 53 ASP B O 1
ATOM 2478 N N . ASN B 1 54 ? -16.641 -6.75 -26.5 1 63.69 54 ASN B N 1
ATOM 2479 C CA . ASN B 1 54 ? -15.648 -7.234 -25.562 1 63.69 54 ASN B CA 1
ATOM 2480 C C . ASN B 1 54 ? -16.047 -6.93 -24.109 1 63.69 54 ASN B C 1
ATOM 2482 O O . ASN B 1 54 ? -15.648 -7.641 -23.188 1 63.69 54 ASN B O 1
ATOM 2486 N N . PHE B 1 55 ? -16.875 -6.02 -24 1 67.62 55 PHE B N 1
ATOM 2487 C CA . PHE B 1 55 ? -17.359 -5.684 -22.672 1 67.62 55 PHE B CA 1
ATOM 2488 C C . PHE B 1 55 ? -18.516 -6.586 -22.266 1 67.62 55 PHE B C 1
ATOM 2490 O O . PHE B 1 55 ? -18.562 -7.074 -21.141 1 67.62 55 PHE B O 1
ATOM 2497 N N . THR B 1 56 ? -19.375 -6.844 -23.094 1 64.25 56 THR B N 1
ATOM 2498 C CA . THR B 1 56 ? -20.531 -7.664 -22.781 1 64.25 56 THR B CA 1
ATOM 2499 C C . THR B 1 56 ? -20.156 -9.133 -22.688 1 64.25 56 THR B C 1
ATOM 2501 O O . THR B 1 56 ? -20.719 -9.883 -21.891 1 64.25 56 THR B O 1
ATOM 2504 N N . GLY B 1 57 ? -19.312 -9.516 -23.453 1 64.62 57 GLY B N 1
ATOM 2505 C CA . GLY B 1 57 ? -18.859 -10.898 -23.422 1 64.62 57 GLY B CA 1
ATOM 2506 C C . GLY B 1 57 ? -18.172 -11.266 -22.125 1 64.62 57 GLY B C 1
ATOM 2507 O O . GLY B 1 57 ? -18.25 -12.414 -21.672 1 64.62 57 GLY B O 1
ATOM 2508 N N . ALA B 1 58 ? -17.625 -10.312 -21.562 1 65.38 58 ALA B N 1
ATOM 2509 C CA . ALA B 1 58 ? -16.922 -10.562 -20.312 1 65.38 58 ALA B CA 1
ATOM 2510 C C . ALA B 1 58 ? -17.922 -10.953 -19.203 1 65.38 58 ALA B C 1
ATOM 2512 O O . ALA B 1 58 ? -17.625 -11.82 -18.391 1 65.38 58 ALA B O 1
ATOM 2513 N N . PHE B 1 59 ? -19.094 -10.422 -19.281 1 70.44 59 PHE B N 1
ATOM 2514 C CA . PHE B 1 59 ? -20.078 -10.695 -18.234 1 70.44 59 PHE B CA 1
ATOM 2515 C C . PHE B 1 59 ? -20.672 -12.086 -18.422 1 70.44 59 PHE B C 1
ATOM 2517 O O . PHE B 1 59 ? -21.141 -12.695 -17.453 1 70.44 59 PHE B O 1
ATOM 2524 N N . ASP B 1 60 ? -20.516 -12.539 -19.578 1 66.62 60 ASP B N 1
ATOM 2525 C CA . ASP B 1 60 ? -21.047 -13.875 -19.844 1 66.62 60 ASP B CA 1
ATOM 2526 C C . ASP B 1 60 ? -20.094 -14.953 -19.344 1 66.62 60 ASP B C 1
ATOM 2528 O O . ASP B 1 60 ? -20.5 -16.078 -19.078 1 66.62 60 ASP B O 1
ATOM 2532 N N . SER B 1 61 ? -18.922 -14.594 -19.094 1 70 61 SER B N 1
ATOM 2533 C CA . SER B 1 61 ? -17.922 -15.578 -18.688 1 70 61 SER B CA 1
ATOM 2534 C C . SER B 1 61 ? -17.719 -15.562 -17.172 1 70 61 SER B C 1
ATOM 2536 O O . SER B 1 61 ? -16.688 -16.016 -16.688 1 70 61 SER B O 1
ATOM 2538 N N . GLY B 1 62 ? -18.766 -15.062 -16.359 1 79.12 62 GLY B N 1
ATOM 2539 C CA . GLY B 1 62 ? -18.656 -15.117 -14.914 1 79.12 62 GLY B CA 1
ATOM 2540 C C . GLY B 1 62 ? -17.969 -13.898 -14.32 1 79.12 62 GLY B C 1
ATOM 2541 O O . GLY B 1 62 ? -17.859 -13.781 -13.102 1 79.12 62 GLY B O 1
ATOM 2542 N N . PHE B 1 63 ? -17.578 -13 -15.172 1 82.12 63 PHE B N 1
ATOM 2543 C CA . PHE B 1 63 ? -16.844 -11.82 -14.719 1 82.12 63 PHE B CA 1
ATOM 2544 C C . PHE B 1 63 ? -17.703 -10.984 -13.766 1 82.12 63 PHE B C 1
ATOM 2546 O O . PHE B 1 63 ? -17.172 -10.367 -12.836 1 82.12 63 PHE B O 1
ATOM 2553 N N . GLY B 1 64 ? -18.984 -11.078 -14.008 1 84.25 64 GLY B N 1
ATOM 2554 C CA . GLY B 1 64 ? -19.859 -10.336 -13.125 1 84.25 64 GLY B CA 1
ATOM 2555 C C . GLY B 1 64 ? -19.766 -10.781 -11.68 1 84.25 64 GLY B C 1
ATOM 2556 O O . GLY B 1 64 ? -19.766 -9.953 -10.766 1 84.25 64 GLY B O 1
ATOM 2557 N N . GLN B 1 65 ? -19.719 -12.062 -11.516 1 88.62 65 GLN B N 1
ATOM 2558 C CA . GLN B 1 65 ? -19.594 -12.594 -10.164 1 88.62 65 GLN B CA 1
ATOM 2559 C C . GLN B 1 65 ? -18.234 -12.25 -9.555 1 88.62 65 GLN B C 1
ATOM 2561 O O . GLN B 1 65 ? -18.156 -11.922 -8.367 1 88.62 65 GLN B O 1
ATOM 2566 N N . TYR B 1 66 ? -17.203 -12.359 -10.336 1 89.06 66 TYR B N 1
ATOM 2567 C CA . TYR B 1 66 ? -15.867 -12 -9.867 1 89.06 66 TYR B CA 1
ATOM 2568 C C . TYR B 1 66 ? -15.812 -10.539 -9.445 1 89.06 66 TYR B C 1
ATOM 2570 O O . TYR B 1 66 ? -15.219 -10.211 -8.414 1 89.06 66 TYR B O 1
ATOM 2578 N N . PHE B 1 67 ? -16.5 -9.82 -10.289 1 89.25 67 PHE B N 1
ATOM 2579 C CA . PHE B 1 67 ? -16.547 -8.383 -10.031 1 89.25 67 PHE B CA 1
ATOM 2580 C C . PHE B 1 67 ? -17.281 -8.086 -8.734 1 89.25 67 PHE B C 1
ATOM 2582 O O . PHE B 1 67 ? -16.812 -7.32 -7.898 1 89.25 67 PHE B O 1
ATOM 2589 N N . PHE B 1 68 ? -18.359 -8.711 -8.57 1 92.5 68 PHE B N 1
ATOM 2590 C CA . PHE B 1 68 ? -19.172 -8.516 -7.367 1 92.5 68 PHE B CA 1
ATOM 2591 C C . PHE B 1 68 ? -18.406 -8.992 -6.133 1 92.5 68 PHE B C 1
ATOM 2593 O O . PHE B 1 68 ? -18.406 -8.312 -5.102 1 92.5 68 PHE B O 1
ATOM 2600 N N . ASN B 1 69 ? -17.828 -10.125 -6.184 1 94.81 69 ASN B N 1
ATOM 2601 C CA . ASN B 1 69 ? -17.047 -10.641 -5.07 1 94.81 69 ASN B CA 1
ATOM 2602 C C . ASN B 1 69 ? -15.93 -9.672 -4.672 1 94.81 69 ASN B C 1
ATOM 2604 O O . ASN B 1 69 ? -15.711 -9.422 -3.486 1 94.81 69 ASN B O 1
ATOM 2608 N N . THR B 1 70 ? -15.273 -9.156 -5.684 1 93.12 70 THR B N 1
ATOM 2609 C CA . THR B 1 70 ? -14.18 -8.219 -5.422 1 93.12 70 THR B CA 1
ATOM 2610 C C . THR B 1 70 ? -14.703 -6.945 -4.773 1 93.12 70 THR B C 1
ATOM 2612 O O . THR B 1 70 ? -14.07 -6.398 -3.867 1 93.12 70 THR B O 1
ATOM 2615 N N . LEU B 1 71 ? -15.891 -6.527 -5.23 1 93.69 71 LEU B N 1
ATOM 2616 C CA . LEU B 1 71 ? -16.516 -5.348 -4.637 1 93.69 71 LEU B CA 1
ATOM 2617 C C . LEU B 1 71 ? -16.844 -5.586 -3.166 1 93.69 71 LEU B C 1
ATOM 2619 O O . LEU B 1 71 ? -16.609 -4.715 -2.326 1 93.69 71 LEU B O 1
ATOM 2623 N N . VAL B 1 72 ? -17.344 -6.688 -2.924 1 96.12 72 VAL B N 1
ATOM 2624 C CA . VAL B 1 72 ? -17.719 -7.035 -1.556 1 96.12 72 VAL B CA 1
ATOM 2625 C C . VAL B 1 72 ? -16.469 -7.098 -0.68 1 96.12 72 VAL B C 1
ATOM 2627 O O . VAL B 1 72 ? -16.453 -6.527 0.413 1 96.12 72 VAL B O 1
ATOM 2630 N N . VAL B 1 73 ? -15.453 -7.785 -1.129 1 96 73 VAL B N 1
ATOM 2631 C CA . VAL B 1 73 ? -14.211 -7.902 -0.381 1 96 73 VAL B CA 1
ATOM 2632 C C . VAL B 1 73 ? -13.617 -6.516 -0.131 1 96 73 VAL B C 1
ATOM 2634 O O . VAL B 1 73 ? -13.234 -6.191 0.996 1 96 73 VAL B O 1
ATOM 2637 N N . THR B 1 74 ? -13.617 -5.703 -1.17 1 94.94 74 THR B N 1
ATOM 2638 C CA . THR B 1 74 ? -13.039 -4.371 -1.075 1 94.94 74 THR B CA 1
ATOM 2639 C C . THR B 1 74 ? -13.82 -3.506 -0.09 1 94.94 74 THR B C 1
ATOM 2641 O O . THR B 1 74 ? -13.234 -2.871 0.788 1 94.94 74 THR B O 1
ATOM 2644 N N . ALA B 1 75 ? -15.141 -3.494 -0.206 1 94.69 75 ALA B N 1
ATOM 2645 C CA . ALA B 1 75 ? -15.992 -2.693 0.675 1 94.69 75 ALA B CA 1
ATOM 2646 C C . ALA B 1 75 ? -15.828 -3.125 2.129 1 94.69 75 ALA B C 1
ATOM 2648 O O . ALA B 1 75 ? -15.766 -2.285 3.029 1 94.69 75 ALA B O 1
ATOM 2649 N N . CYS B 1 76 ? -15.773 -4.387 2.318 1 96.75 76 CYS B N 1
ATOM 2650 C CA . CYS B 1 76 ? -15.656 -4.906 3.676 1 96.75 76 CYS B CA 1
ATOM 2651 C C . CYS B 1 76 ? -14.289 -4.562 4.27 1 96.75 76 CYS B C 1
ATOM 2653 O O . CYS B 1 76 ? -14.195 -4.184 5.441 1 96.75 76 CYS B O 1
ATOM 2655 N N . VAL B 1 77 ? -13.234 -4.684 3.494 1 96.06 77 VAL B N 1
ATOM 2656 C CA . VAL B 1 77 ? -11.891 -4.355 3.973 1 96.06 77 VAL B CA 1
ATOM 2657 C C . VAL B 1 77 ? -11.82 -2.873 4.332 1 96.06 77 VAL B C 1
ATOM 2659 O O . VAL B 1 77 ? -11.32 -2.51 5.398 1 96.06 77 VAL B O 1
ATOM 2662 N N . ILE B 1 78 ? -12.391 -2.037 3.465 1 94.25 78 ILE B N 1
ATOM 2663 C CA . ILE B 1 78 ? -12.43 -0.605 3.744 1 94.25 78 ILE B CA 1
ATOM 2664 C C . ILE B 1 78 ? -13.195 -0.354 5.043 1 94.25 78 ILE B C 1
ATOM 2666 O O . ILE B 1 78 ? -12.75 0.419 5.895 1 94.25 78 ILE B O 1
ATOM 2670 N N . GLY B 1 79 ? -14.375 -1.009 5.148 1 95.06 79 GLY B N 1
ATOM 2671 C CA . GLY B 1 79 ? -15.188 -0.864 6.344 1 95.06 79 GLY B CA 1
ATOM 2672 C C . GLY B 1 79 ? -14.453 -1.231 7.617 1 95.06 79 GLY B C 1
ATOM 2673 O O . GLY B 1 79 ? -14.516 -0.5 8.609 1 95.06 79 GLY B O 1
ATOM 2674 N N . ILE B 1 80 ? -13.734 -2.303 7.613 1 93.31 80 ILE B N 1
ATOM 2675 C CA . ILE B 1 80 ? -12.984 -2.77 8.773 1 93.31 80 ILE B CA 1
ATOM 2676 C C . ILE B 1 80 ? -11.875 -1.777 9.109 1 93.31 80 ILE B C 1
ATOM 2678 O O . ILE B 1 80 ? -11.672 -1.427 10.273 1 93.31 80 ILE B O 1
ATOM 2682 N N . VAL B 1 81 ? -11.172 -1.301 8.117 1 93.5 81 VAL B N 1
ATOM 2683 C CA . VAL B 1 81 ? -10.078 -0.357 8.305 1 93.5 81 VAL B CA 1
ATOM 2684 C C . VAL B 1 81 ? -10.617 0.947 8.891 1 93.5 81 VAL B C 1
ATOM 2686 O O . VAL B 1 81 ? -10.047 1.489 9.844 1 93.5 81 VAL B O 1
ATOM 2689 N N . LEU B 1 82 ? -11.766 1.434 8.367 1 92.38 82 LEU B N 1
ATOM 2690 C CA . LEU B 1 82 ? -12.336 2.693 8.836 1 92.38 82 LEU B CA 1
ATOM 2691 C C . LEU B 1 82 ? -12.891 2.547 10.242 1 92.38 82 LEU B C 1
ATOM 2693 O O . LEU B 1 82 ? -12.977 3.527 10.984 1 92.38 82 LEU B O 1
ATOM 2697 N N . LEU B 1 83 ? -13.25 1.375 10.578 1 91.88 83 LEU B N 1
ATOM 2698 C CA . LEU B 1 83 ? -13.805 1.134 11.906 1 91.88 83 LEU B CA 1
ATOM 2699 C C . LEU B 1 83 ? -12.695 1.022 12.945 1 91.88 83 LEU B C 1
ATOM 2701 O O . LEU B 1 83 ? -12.836 1.518 14.062 1 91.88 83 LEU B O 1
ATOM 2705 N N . LEU B 1 84 ? -11.555 0.472 12.602 1 89.06 84 LEU B N 1
ATOM 2706 C CA . LEU B 1 84 ? -10.562 0.1 13.602 1 89.06 84 LEU B CA 1
ATOM 2707 C C . LEU B 1 84 ? -9.414 1.102 13.633 1 89.06 84 LEU B C 1
ATOM 2709 O O . LEU B 1 84 ? -8.812 1.33 14.68 1 89.06 84 LEU B O 1
ATOM 2713 N N . VAL B 1 85 ? -9.078 1.723 12.492 1 91.06 85 VAL B N 1
ATOM 2714 C CA . VAL B 1 85 ? -7.84 2.482 12.398 1 91.06 85 VAL B CA 1
ATOM 2715 C C . VAL B 1 85 ? -8.023 3.859 13.031 1 91.06 85 VAL B C 1
ATOM 2717 O O . VAL B 1 85 ? -7.168 4.32 13.789 1 91.06 85 VAL B O 1
ATOM 2720 N N . PRO B 1 86 ? -9.148 4.566 12.758 1 92.31 86 PRO B N 1
ATOM 2721 C CA . PRO B 1 86 ? -9.273 5.914 13.32 1 92.31 86 PRO B CA 1
ATOM 2722 C C . PRO B 1 86 ? -9.211 5.922 14.844 1 92.31 86 PRO B C 1
ATOM 2724 O O . PRO B 1 86 ? -8.43 6.672 15.438 1 92.31 86 PRO B O 1
ATOM 2727 N N . PRO B 1 87 ? -9.977 5.109 15.531 1 87.94 87 PRO B N 1
ATOM 2728 C CA . PRO B 1 87 ? -9.82 5.105 16.984 1 87.94 87 PRO B CA 1
ATOM 2729 C C . PRO B 1 87 ? -8.422 4.691 17.438 1 87.94 87 PRO B C 1
ATOM 2731 O O . PRO B 1 87 ? -7.91 5.211 18.438 1 87.94 87 PRO B O 1
ATOM 2734 N N . LEU B 1 88 ? -7.809 3.771 16.75 1 83.69 88 LEU B N 1
ATOM 2735 C CA . LEU B 1 88 ? -6.461 3.322 17.078 1 83.69 88 LEU B CA 1
ATOM 2736 C C . LEU B 1 88 ? -5.453 4.453 16.906 1 83.69 88 LEU B C 1
ATOM 2738 O O . LEU B 1 88 ? -4.598 4.672 17.766 1 83.69 88 LEU B O 1
ATOM 2742 N N . ALA B 1 89 ? -5.508 5.09 15.734 1 87.25 89 ALA B N 1
ATOM 2743 C CA . ALA B 1 89 ? -4.613 6.211 15.461 1 87.25 89 ALA B CA 1
ATOM 2744 C C . ALA B 1 89 ? -4.789 7.324 16.484 1 87.25 89 ALA B C 1
ATOM 2746 O O . ALA B 1 89 ? -3.812 7.93 16.938 1 87.25 89 ALA B O 1
ATOM 2747 N N . TYR B 1 90 ? -6.043 7.605 16.875 1 87.81 90 TYR B N 1
ATOM 2748 C CA . TYR B 1 90 ? -6.344 8.609 17.875 1 87.81 90 TYR B CA 1
ATOM 2749 C C . TYR B 1 90 ? -5.691 8.258 19.219 1 87.81 90 TYR B C 1
ATOM 2751 O O . TYR B 1 90 ? -5.094 9.117 19.859 1 87.81 90 TYR B O 1
ATOM 2759 N N . ALA B 1 91 ? -5.816 7.031 19.594 1 81.06 91 ALA B N 1
ATOM 2760 C CA . ALA B 1 91 ? -5.227 6.57 20.844 1 81.06 91 ALA B CA 1
ATOM 2761 C C . ALA B 1 91 ? -3.705 6.68 20.797 1 81.06 91 ALA B C 1
ATOM 2763 O O . ALA B 1 91 ? -3.076 7.02 21.812 1 81.06 91 ALA B O 1
ATOM 2764 N N . ILE B 1 92 ? -3.15 6.441 19.734 1 77.81 92 ILE B N 1
ATOM 2765 C CA . ILE B 1 92 ? -1.701 6.461 19.578 1 77.81 92 ILE B CA 1
ATOM 2766 C C . ILE B 1 92 ? -1.189 7.895 19.688 1 77.81 92 ILE B C 1
ATOM 2768 O O . ILE B 1 92 ? -0.162 8.148 20.328 1 77.81 92 ILE B O 1
ATOM 2772 N N . VAL B 1 93 ? -1.909 8.781 19.094 1 80 93 VAL B N 1
ATOM 2773 C CA . VAL B 1 93 ? -1.462 10.172 19.031 1 80 93 VAL B CA 1
ATOM 2774 C C . VAL B 1 93 ? -1.734 10.852 20.375 1 80 93 VAL B C 1
ATOM 2776 O O . VAL B 1 93 ? -0.947 11.688 20.828 1 80 93 VAL B O 1
ATOM 2779 N N . ARG B 1 94 ? -2.795 10.531 21 1 77.06 94 ARG B N 1
ATOM 2780 C CA . ARG B 1 94 ? -3.184 11.234 22.219 1 77.06 94 ARG B CA 1
ATOM 2781 C C . ARG B 1 94 ? -2.555 10.594 23.438 1 77.06 94 ARG B C 1
ATOM 2783 O O . ARG B 1 94 ? -2.406 11.234 24.484 1 77.06 94 ARG B O 1
ATOM 2790 N N . SER B 1 95 ? -2.359 9.352 23.312 1 70.5 95 SER B N 1
ATOM 2791 C CA . SER B 1 95 ? -1.912 8.672 24.516 1 70.5 95 SER B CA 1
ATOM 2792 C C . SER B 1 95 ? -0.406 8.82 24.703 1 70.5 95 SER B C 1
ATOM 2794 O O . SER B 1 95 ? 0.359 8.719 23.75 1 70.5 95 SER B O 1
ATOM 2796 N N . ARG B 1 96 ? 0.027 9.391 25.656 1 64.69 96 ARG B N 1
ATOM 2797 C CA . ARG B 1 96 ? 1.432 9.516 26.031 1 64.69 96 ARG B CA 1
ATOM 2798 C C . ARG B 1 96 ? 1.9 8.305 26.828 1 64.69 96 ARG B C 1
ATOM 2800 O O . ARG B 1 96 ? 3.025 8.289 27.328 1 64.69 96 ARG B O 1
ATOM 2807 N N . GLY B 1 97 ? 1.062 7.348 26.891 1 63.34 97 GLY B N 1
ATOM 2808 C CA . GLY B 1 97 ? 1.42 6.238 27.766 1 63.34 97 GLY B CA 1
ATOM 2809 C C . GLY B 1 97 ? 2.318 5.219 27.094 1 63.34 97 GLY B C 1
ATOM 2810 O O . GLY B 1 97 ? 2.332 5.113 25.859 1 63.34 97 GLY B O 1
ATOM 2811 N N . ARG B 1 98 ? 3.213 4.684 27.844 1 64.88 98 ARG B N 1
ATOM 2812 C CA . ARG B 1 98 ? 4.133 3.627 27.438 1 64.88 98 ARG B CA 1
ATOM 2813 C C . ARG B 1 98 ? 3.381 2.467 26.781 1 64.88 98 ARG B C 1
ATOM 2815 O O . ARG B 1 98 ? 3.861 1.863 25.828 1 64.88 98 ARG B O 1
ATOM 2822 N N . ALA B 1 99 ? 2.188 2.236 27.312 1 63.84 99 ALA B N 1
ATOM 2823 C CA . ALA B 1 99 ? 1.399 1.117 26.797 1 63.84 99 ALA B CA 1
ATOM 2824 C C . ALA B 1 99 ? 0.955 1.368 25.359 1 63.84 99 ALA B C 1
ATOM 2826 O O . ALA B 1 99 ? 1.028 0.473 24.516 1 63.84 99 ALA B O 1
ATOM 2827 N N . THR B 1 100 ? 0.508 2.621 25.109 1 65.94 100 THR B N 1
ATOM 2828 C CA . THR B 1 100 ? 0.049 2.955 23.766 1 65.94 100 THR B CA 1
ATOM 2829 C C . THR B 1 100 ? 1.211 2.926 22.766 1 65.94 100 THR B C 1
ATOM 2831 O O . THR B 1 100 ? 1.062 2.443 21.641 1 65.94 100 THR B O 1
ATOM 2834 N N . SER B 1 101 ? 2.268 3.287 23.281 1 68.94 101 SER B N 1
ATOM 2835 C CA . SER B 1 101 ? 3.459 3.252 22.438 1 68.94 101 SER B CA 1
ATOM 2836 C C . SER B 1 101 ? 3.865 1.819 22.109 1 68.94 101 SER B C 1
ATOM 2838 O O . SER B 1 101 ? 4.285 1.529 20.984 1 68.94 101 SER B O 1
ATOM 2840 N N . ALA B 1 102 ? 3.725 1.016 23.109 1 67.5 102 ALA B N 1
ATOM 2841 C CA . ALA B 1 102 ? 4.047 -0.394 22.906 1 67.5 102 ALA B CA 1
ATOM 2842 C C . ALA B 1 102 ? 3.088 -1.038 21.906 1 67.5 102 ALA B C 1
ATOM 2844 O O . ALA B 1 102 ? 3.5 -1.839 21.062 1 67.5 102 ALA B O 1
ATOM 2845 N N . ILE B 1 103 ? 1.891 -0.625 22.047 1 66.06 103 ILE B N 1
ATOM 2846 C CA . ILE B 1 103 ? 0.871 -1.164 21.156 1 66.06 103 ILE B CA 1
ATOM 2847 C C . ILE B 1 103 ? 1.144 -0.706 19.719 1 66.06 103 ILE B C 1
ATOM 2849 O O . ILE B 1 103 ? 1.068 -1.502 18.781 1 66.06 103 ILE B O 1
ATOM 2853 N N . PHE B 1 104 ? 1.475 0.47 19.609 1 68.06 104 PHE B N 1
ATOM 2854 C CA . PHE B 1 104 ? 1.788 1.013 18.297 1 68.06 104 PHE B CA 1
ATOM 2855 C C . PHE B 1 104 ? 2.986 0.294 17.688 1 68.06 104 PHE B C 1
ATOM 2857 O O . PHE B 1 104 ? 2.969 -0.056 16.5 1 68.06 104 PHE B O 1
ATOM 2864 N N . ARG B 1 105 ? 3.883 -0.012 18.484 1 67 105 ARG B N 1
ATOM 2865 C CA . ARG B 1 105 ? 5.074 -0.708 18.016 1 67 105 ARG B CA 1
ATOM 2866 C C . ARG B 1 105 ? 4.734 -2.121 17.547 1 67 105 ARG B C 1
ATOM 2868 O O . ARG B 1 105 ? 5.273 -2.602 16.547 1 67 105 ARG B O 1
ATOM 2875 N N . LEU B 1 106 ? 3.891 -2.674 18.281 1 66.69 106 LEU B N 1
ATOM 2876 C CA . LEU B 1 106 ? 3.469 -4.023 17.922 1 66.69 106 LEU B CA 1
ATOM 2877 C C . LEU B 1 106 ? 2.711 -4.023 16.594 1 66.69 106 LEU B C 1
ATOM 2879 O O . LEU B 1 106 ? 2.873 -4.938 15.781 1 66.69 106 LEU B O 1
ATOM 2883 N N . PHE B 1 107 ? 1.913 -2.988 16.469 1 66.75 107 PHE B N 1
ATOM 2884 C CA . PHE B 1 107 ? 1.178 -2.871 15.211 1 66.75 107 PHE B CA 1
ATOM 2885 C C . PHE B 1 107 ? 2.131 -2.672 14.039 1 66.75 107 PHE B C 1
ATOM 2887 O O . PHE B 1 107 ? 1.947 -3.262 12.977 1 66.75 107 PHE B O 1
ATOM 2894 N N . LEU B 1 108 ? 3.094 -1.969 14.359 1 67.38 108 LEU B N 1
ATOM 2895 C CA . LEU B 1 108 ? 4.039 -1.659 13.289 1 67.38 108 LEU B CA 1
ATOM 2896 C C . LEU B 1 108 ? 4.879 -2.883 12.938 1 67.38 108 LEU B C 1
ATOM 2898 O O . LEU B 1 108 ? 5.387 -2.988 11.82 1 67.38 108 LEU B O 1
ATOM 2902 N N . LEU B 1 109 ? 4.879 -3.838 13.914 1 66.56 109 LEU B N 1
ATOM 2903 C CA . LEU B 1 109 ? 5.574 -5.09 13.625 1 66.56 109 LEU B CA 1
ATOM 2904 C C . LEU B 1 109 ? 4.844 -5.875 12.539 1 66.56 109 LEU B C 1
ATOM 2906 O O . LEU B 1 109 ? 5.453 -6.688 11.844 1 66.56 109 LEU B O 1
ATOM 2910 N N . GLY B 1 110 ? 3.541 -5.594 12.43 1 66.75 110 GLY B N 1
ATOM 2911 C CA . GLY B 1 110 ? 2.773 -6.227 11.367 1 66.75 110 GLY B CA 1
ATOM 2912 C C . GLY B 1 110 ? 3.258 -5.852 9.977 1 66.75 110 GLY B C 1
ATOM 2913 O O . GLY B 1 110 ? 3.1 -6.625 9.031 1 66.75 110 GLY B O 1
ATOM 2914 N N . LEU B 1 111 ? 3.861 -4.703 9.852 1 69.25 111 LEU B N 1
ATOM 2915 C CA . LEU B 1 111 ? 4.387 -4.246 8.562 1 69.25 111 LEU B CA 1
ATOM 2916 C C . LEU B 1 111 ? 5.578 -5.094 8.133 1 69.25 111 LEU B C 1
ATOM 2918 O O . LEU B 1 111 ? 5.898 -5.16 6.945 1 69.25 111 LEU B O 1
ATOM 2922 N N . ALA B 1 112 ? 6.207 -5.742 9.156 1 64.75 112 ALA B N 1
ATOM 2923 C CA . ALA B 1 112 ? 7.449 -6.461 8.891 1 64.75 112 ALA B CA 1
ATOM 2924 C C . ALA B 1 112 ? 7.168 -7.863 8.359 1 64.75 112 ALA B C 1
ATOM 2926 O O . ALA B 1 112 ? 8.078 -8.555 7.891 1 64.75 112 ALA B O 1
ATOM 2927 N N . ILE B 1 113 ? 5.945 -8.234 8.359 1 66.62 113 ILE B N 1
ATOM 2928 C CA . ILE B 1 113 ? 5.59 -9.594 7.965 1 66.62 113 ILE B CA 1
ATOM 2929 C C . ILE B 1 113 ? 5.324 -9.641 6.461 1 66.62 113 ILE B C 1
ATOM 2931 O O . ILE B 1 113 ? 4.414 -8.977 5.965 1 66.62 113 ILE B O 1
ATOM 2935 N N . PRO B 1 114 ? 6.18 -10.398 5.797 1 67.75 114 PRO B N 1
ATOM 2936 C CA . PRO B 1 114 ? 5.859 -10.594 4.379 1 67.75 114 PRO B CA 1
ATOM 2937 C C . PRO B 1 114 ? 4.574 -11.383 4.168 1 67.75 114 PRO B C 1
ATOM 2939 O O . PRO B 1 114 ? 4.328 -12.375 4.867 1 67.75 114 PRO B O 1
ATOM 2942 N N . ALA B 1 115 ? 3.756 -10.883 3.305 1 67.5 115 ALA B N 1
ATOM 2943 C CA . ALA B 1 115 ? 2.475 -11.531 3.041 1 67.5 115 ALA B CA 1
ATOM 2944 C C . ALA B 1 115 ? 2.676 -12.977 2.6 1 67.5 115 ALA B C 1
ATOM 2946 O O . ALA B 1 115 ? 1.917 -13.867 2.996 1 67.5 115 ALA B O 1
ATOM 2947 N N . GLN B 1 116 ? 3.658 -13.242 1.869 1 65.88 116 GLN B N 1
ATOM 2948 C CA . GLN B 1 116 ? 3.895 -14.57 1.31 1 65.88 116 GLN B CA 1
ATOM 2949 C C . GLN B 1 116 ? 4.301 -15.562 2.396 1 65.88 116 GLN B C 1
ATOM 2951 O O . GLN B 1 116 ? 4.059 -16.766 2.27 1 65.88 116 GLN B O 1
ATOM 2956 N N . ALA B 1 117 ? 4.93 -15.023 3.441 1 63.56 117 ALA B N 1
ATOM 2957 C CA . ALA B 1 117 ? 5.398 -15.891 4.52 1 63.56 117 ALA B CA 1
ATOM 2958 C C . ALA B 1 117 ? 4.23 -16.375 5.379 1 63.56 117 ALA B C 1
ATOM 2960 O O . ALA B 1 117 ? 4.352 -17.375 6.09 1 63.56 117 ALA B O 1
ATOM 2961 N N . VAL B 1 118 ? 3.193 -15.719 5.254 1 69.06 118 VAL B N 1
ATOM 2962 C CA . VAL B 1 118 ? 2.088 -16.047 6.148 1 69.06 118 VAL B CA 1
ATOM 2963 C C . VAL B 1 118 ? 1.059 -16.891 5.41 1 69.06 118 VAL B C 1
ATOM 2965 O O . VAL B 1 118 ? 0.087 -17.359 6.008 1 69.06 118 VAL B O 1
ATOM 2968 N N . ILE B 1 119 ? 1.375 -17.188 4.215 1 71.31 119 ILE B N 1
ATOM 2969 C CA . ILE B 1 119 ? 0.399 -17.891 3.391 1 71.31 119 ILE B CA 1
ATOM 2970 C C . ILE B 1 119 ? 0.062 -19.234 4.023 1 71.31 119 ILE B C 1
ATOM 2972 O O . ILE B 1 119 ? -1.111 -19.594 4.148 1 71.31 119 ILE B O 1
ATOM 2976 N N . VAL B 1 120 ? 1.065 -19.969 4.414 1 67.69 120 VAL B N 1
ATOM 2977 C CA . VAL B 1 120 ? 0.861 -21.312 4.926 1 67.69 120 VAL B CA 1
ATOM 2978 C C . VAL B 1 120 ? 0.14 -21.266 6.27 1 67.69 120 VAL B C 1
ATOM 2980 O O . VAL B 1 120 ? -0.906 -21.891 6.449 1 67.69 120 VAL B O 1
ATOM 2983 N N . PRO B 1 121 ? 0.686 -20.469 7.16 1 67.19 121 PRO B N 1
ATOM 2984 C CA . PRO B 1 121 ? -0.03 -20.375 8.438 1 67.19 121 PRO B CA 1
ATOM 2985 C C . PRO B 1 121 ? -1.444 -19.828 8.281 1 67.19 121 PRO B C 1
ATOM 2987 O O . PRO B 1 121 ? -2.357 -20.25 8.992 1 67.19 121 PRO B O 1
ATOM 2990 N N . MET B 1 122 ? -1.611 -18.938 7.414 1 73.25 122 MET B N 1
ATOM 2991 C CA . MET B 1 122 ? -2.93 -18.344 7.203 1 73.25 122 MET B CA 1
ATOM 2992 C C . MET B 1 122 ? -3.895 -19.359 6.609 1 73.25 122 MET B C 1
ATOM 2994 O O . MET B 1 122 ? -5.074 -19.391 6.965 1 73.25 122 MET B O 1
ATOM 2998 N N . PHE B 1 123 ? -3.35 -20.188 5.703 1 77.06 123 PHE B N 1
ATOM 2999 C CA . PHE B 1 123 ? -4.168 -21.25 5.148 1 77.06 123 PHE B CA 1
ATOM 3000 C C . PHE B 1 123 ? -4.652 -22.188 6.246 1 77.06 123 PHE B C 1
ATOM 3002 O O . PHE B 1 123 ? -5.832 -22.547 6.285 1 77.06 123 PHE B O 1
ATOM 3009 N N . TYR B 1 124 ? -3.748 -22.516 7.059 1 71.31 124 TYR B N 1
ATOM 3010 C CA . TYR B 1 124 ? -4.086 -23.406 8.156 1 71.31 124 TYR B CA 1
ATOM 3011 C C . TYR B 1 124 ? -5.121 -22.781 9.078 1 71.31 124 TYR B C 1
ATOM 3013 O O . TYR B 1 124 ? -6.121 -23.422 9.43 1 71.31 124 TYR B O 1
ATOM 3021 N N . LEU B 1 125 ? -4.891 -21.531 9.43 1 72.12 125 LEU B N 1
ATOM 3022 C CA . LEU B 1 125 ? -5.781 -20.828 10.344 1 72.12 125 LEU B CA 1
ATOM 3023 C C . LEU B 1 125 ? -7.176 -20.672 9.75 1 72.12 125 LEU B C 1
ATOM 3025 O O . LEU B 1 125 ? -8.172 -20.938 10.414 1 72.12 125 LEU B O 1
ATOM 3029 N N . ILE B 1 126 ? -7.223 -20.312 8.547 1 82 126 ILE B N 1
ATOM 3030 C CA . ILE B 1 126 ? -8.5 -20.062 7.891 1 82 126 ILE B CA 1
ATOM 3031 C C . ILE B 1 126 ? -9.227 -21.391 7.66 1 82 126 ILE B C 1
ATOM 3033 O O . ILE B 1 126 ? -10.453 -21.453 7.785 1 82 126 ILE B O 1
ATOM 3037 N N . SER B 1 127 ? -8.438 -22.422 7.328 1 83.25 127 SER B N 1
ATOM 3038 C CA . SER B 1 127 ? -9.031 -23.734 7.145 1 83.25 127 SER B CA 1
ATOM 3039 C C . SER B 1 127 ? -9.586 -24.281 8.453 1 83.25 127 SER B C 1
ATOM 3041 O O . SER B 1 127 ? -10.695 -24.828 8.484 1 83.25 127 SER B O 1
ATOM 3043 N N . GLU B 1 128 ? -8.859 -24.062 9.477 1 80.06 128 GLU B N 1
ATOM 3044 C CA . GLU B 1 128 ? -9.289 -24.531 10.789 1 80.06 128 GLU B CA 1
ATOM 3045 C C . GLU B 1 128 ? -10.523 -23.766 11.273 1 80.06 128 GLU B C 1
ATOM 3047 O O . GLU B 1 128 ? -11.375 -24.328 11.961 1 80.06 128 GLU B O 1
ATOM 3052 N N . ALA B 1 129 ? -10.625 -22.547 10.93 1 85.56 129 ALA B N 1
ATOM 3053 C CA . ALA B 1 129 ? -11.758 -21.719 11.336 1 85.56 129 ALA B CA 1
ATOM 3054 C C . ALA B 1 129 ? -12.977 -22 10.461 1 85.56 129 ALA B C 1
ATOM 3056 O O . ALA B 1 129 ? -14.062 -21.469 10.711 1 85.56 129 ALA B O 1
ATOM 3057 N N . GLY B 1 130 ? -12.781 -22.797 9.422 1 89.75 130 GLY B N 1
ATOM 3058 C CA . GLY B 1 130 ? -13.875 -23.141 8.531 1 89.75 130 GLY B CA 1
ATOM 3059 C C . GLY B 1 130 ? -14.219 -22.031 7.551 1 89.75 130 GLY B C 1
ATOM 3060 O O . GLY B 1 130 ? -15.344 -21.938 7.066 1 89.75 130 GLY B O 1
ATOM 3061 N N . LEU B 1 131 ? -13.266 -21.188 7.348 1 91.94 131 LEU B N 1
ATOM 3062 C CA . LEU B 1 131 ? -13.523 -20.031 6.488 1 91.94 131 LEU B CA 1
ATOM 3063 C C . LEU B 1 131 ? -12.852 -20.219 5.129 1 91.94 131 LEU B C 1
ATOM 3065 O O . LEU B 1 131 ? -12.773 -19.266 4.344 1 91.94 131 LEU B O 1
ATOM 3069 N N . TYR B 1 132 ? -12.391 -21.406 4.887 1 91.5 132 TYR B N 1
ATOM 3070 C CA . TYR B 1 132 ? -11.812 -21.688 3.574 1 91.5 132 TYR B CA 1
ATOM 3071 C C . TYR B 1 132 ? -12.867 -21.594 2.48 1 91.5 132 TYR B C 1
ATOM 3073 O O . TYR B 1 132 ? -14.016 -22.016 2.676 1 91.5 132 TYR B O 1
ATOM 3081 N N . ASP B 1 133 ? -12.469 -21.016 1.319 1 94.69 133 ASP B N 1
ATOM 3082 C CA . ASP B 1 133 ? -13.336 -20.844 0.155 1 94.69 133 ASP B CA 1
ATOM 3083 C C . ASP B 1 133 ? -14.555 -20 0.493 1 94.69 133 ASP B C 1
ATOM 3085 O O . ASP B 1 133 ? -15.68 -20.328 0.104 1 94.69 133 ASP B O 1
ATOM 3089 N N . ASN B 1 134 ? -14.344 -19.094 1.361 1 94.69 134 ASN B N 1
ATOM 3090 C CA . ASN B 1 134 ? -15.281 -18.062 1.771 1 94.69 134 ASN B CA 1
ATOM 3091 C C . ASN B 1 134 ? -14.664 -16.672 1.644 1 94.69 134 ASN B C 1
ATOM 3093 O O . ASN B 1 134 ? -13.484 -16.484 1.937 1 94.69 134 ASN B O 1
ATOM 3097 N N . LEU B 1 135 ? -15.516 -15.727 1.248 1 95.56 135 LEU B N 1
ATOM 3098 C CA . LEU B 1 135 ? -14.992 -14.375 1.062 1 95.56 135 LEU B CA 1
ATOM 3099 C C . LEU B 1 135 ? -14.469 -13.805 2.381 1 95.56 135 LEU B C 1
ATOM 3101 O O . LEU B 1 135 ? -13.531 -13.008 2.391 1 95.56 135 LEU B O 1
ATOM 3105 N N . LEU B 1 136 ? -15.055 -14.281 3.482 1 93.88 136 LEU B N 1
ATOM 3106 C CA . LEU B 1 136 ? -14.609 -13.812 4.789 1 93.88 136 LEU B CA 1
ATOM 3107 C C . LEU B 1 136 ? -13.164 -14.234 5.047 1 93.88 136 LEU B C 1
ATOM 3109 O O . LEU B 1 136 ? -12.414 -13.516 5.719 1 93.88 136 LEU B O 1
ATOM 3113 N N . GLY B 1 137 ? -12.789 -15.422 4.523 1 91.75 137 GLY B N 1
ATOM 3114 C CA . GLY B 1 137 ? -11.422 -15.898 4.652 1 91.75 137 GLY B CA 1
ATOM 3115 C C . GLY B 1 137 ? -10.414 -15.016 3.943 1 91.75 137 GLY B C 1
ATOM 3116 O O . GLY B 1 137 ? -9.234 -15 4.309 1 91.75 137 GLY B O 1
ATOM 3117 N N . VAL B 1 138 ? -10.859 -14.289 2.953 1 92.88 138 VAL B N 1
ATOM 3118 C CA . VAL B 1 138 ? -10.008 -13.375 2.209 1 92.88 138 VAL B CA 1
ATOM 3119 C C . VAL B 1 138 ? -10.062 -11.984 2.838 1 92.88 138 VAL B C 1
ATOM 3121 O O . VAL B 1 138 ? -9.039 -11.312 2.977 1 92.88 138 VAL B O 1
ATOM 3124 N N . ILE B 1 139 ? -11.266 -11.594 3.309 1 94.94 139 ILE B N 1
ATOM 3125 C CA . ILE B 1 139 ? -11.523 -10.258 3.84 1 94.94 139 ILE B CA 1
ATOM 3126 C C . ILE B 1 139 ? -10.688 -10.039 5.098 1 94.94 139 ILE B C 1
ATOM 3128 O O . ILE B 1 139 ? -10.008 -9.016 5.23 1 94.94 139 ILE B O 1
ATOM 3132 N N . LEU B 1 140 ? -10.633 -11 5.926 1 89.12 140 LEU B N 1
ATOM 3133 C CA . LEU B 1 140 ? -10.039 -10.828 7.25 1 89.12 140 LEU B CA 1
ATOM 3134 C C . LEU B 1 140 ? -8.523 -10.672 7.148 1 89.12 140 LEU B C 1
ATOM 3136 O O . LEU B 1 140 ? -7.961 -9.695 7.648 1 89.12 140 LEU B O 1
ATOM 3140 N N . PRO B 1 141 ? -7.82 -11.555 6.488 1 86.38 141 PRO B N 1
ATOM 3141 C CA . PRO B 1 141 ? -6.371 -11.367 6.379 1 86.38 141 PRO B CA 1
ATOM 3142 C C . PRO B 1 141 ? -5.996 -10.117 5.586 1 86.38 141 PRO B C 1
ATOM 3144 O O . PRO B 1 141 ? -5.004 -9.453 5.906 1 86.38 141 PRO B O 1
ATOM 3147 N N . THR B 1 142 ? -6.773 -9.812 4.555 1 90.38 142 THR B N 1
ATOM 3148 C CA . THR B 1 142 ? -6.496 -8.609 3.77 1 90.38 142 THR B CA 1
ATOM 3149 C C . THR B 1 142 ? -6.621 -7.359 4.633 1 90.38 142 THR B C 1
ATOM 3151 O O . THR B 1 142 ? -5.75 -6.488 4.598 1 90.38 142 THR B O 1
ATOM 3154 N N . ALA B 1 143 ? -7.691 -7.305 5.387 1 90.56 143 ALA B N 1
ATOM 3155 C CA . ALA B 1 143 ? -7.879 -6.176 6.293 1 90.56 143 ALA B CA 1
ATOM 3156 C C . ALA B 1 143 ? -6.754 -6.105 7.32 1 90.56 143 ALA B C 1
ATOM 3158 O O . ALA B 1 143 ? -6.234 -5.023 7.609 1 90.56 143 ALA B O 1
ATOM 3159 N N . ALA B 1 144 ? -6.41 -7.254 7.812 1 84.44 144 ALA B N 1
ATOM 3160 C CA . ALA B 1 144 ? -5.363 -7.316 8.828 1 84.44 144 ALA B CA 1
ATOM 3161 C C . ALA B 1 144 ? -4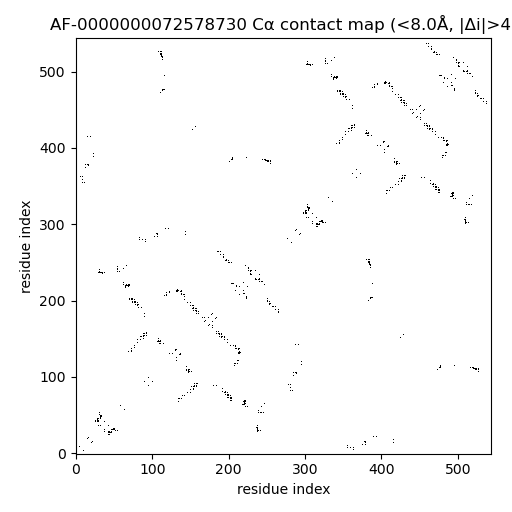.047 -6.754 8.297 1 84.44 144 ALA B C 1
ATOM 3163 O O . ALA B 1 144 ? -3.348 -6.023 9 1 84.44 144 ALA B O 1
ATOM 3164 N N . PHE B 1 145 ? -3.75 -6.98 7.082 1 85.69 145 PHE B N 1
ATOM 3165 C CA . PHE B 1 145 ? -2.488 -6.551 6.496 1 85.69 145 PHE B CA 1
ATOM 3166 C C . PHE B 1 145 ? -2.537 -5.074 6.129 1 85.69 145 PHE B C 1
ATOM 3168 O O . PHE B 1 145 ? -1.496 -4.441 5.93 1 85.69 145 PHE B O 1
ATOM 3175 N N . CYS B 1 146 ? -3.713 -4.508 6.047 1 89.38 146 CYS B N 1
ATOM 3176 C CA . CYS B 1 146 ? -3.861 -3.092 5.727 1 89.38 146 CYS B CA 1
ATOM 3177 C C . CYS B 1 146 ? -3.721 -2.232 6.977 1 89.38 146 CYS B C 1
ATOM 3179 O O . CYS B 1 146 ? -3.43 -1.038 6.887 1 89.38 146 CYS B O 1
ATOM 3181 N N . LEU B 1 147 ? -3.928 -2.797 8.156 1 87.81 147 LEU B N 1
ATOM 3182 C CA . LEU B 1 147 ? -4.102 -2.033 9.383 1 87.81 147 LEU B CA 1
ATOM 3183 C C . LEU B 1 147 ? -2.82 -1.29 9.75 1 87.81 147 LEU B C 1
ATOM 3185 O O . LEU B 1 147 ? -2.854 -0.092 10.039 1 87.81 147 LEU B O 1
ATOM 3189 N N . PRO B 1 148 ? -1.659 -1.964 9.68 1 83.56 148 PRO B N 1
ATOM 3190 C CA . PRO B 1 148 ? -0.454 -1.27 10.141 1 83.56 148 PRO B CA 1
ATOM 3191 C C . PRO B 1 148 ? -0.122 -0.043 9.289 1 83.56 148 PRO B C 1
ATOM 3193 O O . PRO B 1 148 ? 0.147 1.032 9.836 1 83.56 148 PRO B O 1
ATOM 3196 N N . MET B 1 149 ? -0.174 -0.221 8.016 1 86.31 149 MET B N 1
ATOM 3197 C CA . MET B 1 149 ? 0.124 0.906 7.133 1 86.31 149 MET B CA 1
ATOM 3198 C C . MET B 1 149 ? -0.93 2 7.277 1 86.31 149 MET B C 1
ATOM 3200 O O . MET B 1 149 ? -0.601 3.188 7.277 1 86.31 149 MET B O 1
ATOM 3204 N N . SER B 1 150 ? -2.168 1.621 7.371 1 91.31 150 SER B N 1
ATOM 3205 C CA . SER B 1 150 ? -3.242 2.592 7.551 1 91.31 150 SER B CA 1
ATOM 3206 C C . SER B 1 150 ? -3.078 3.361 8.859 1 91.31 150 SER B C 1
ATOM 3208 O O . SER B 1 150 ? -3.316 4.57 8.906 1 91.31 150 SER B O 1
ATOM 3210 N N . ALA B 1 151 ? -2.695 2.625 9.867 1 86.06 151 ALA B N 1
ATOM 3211 C CA . ALA B 1 151 ? -2.457 3.266 11.164 1 86.06 151 ALA B CA 1
ATOM 3212 C C . ALA B 1 151 ? -1.311 4.27 11.07 1 86.06 151 ALA B C 1
ATOM 3214 O O . ALA B 1 151 ? -1.382 5.355 11.648 1 86.06 151 ALA B O 1
ATOM 3215 N N . LEU B 1 152 ? -0.337 3.898 10.383 1 84.5 152 LEU B N 1
ATOM 3216 C CA . LEU B 1 152 ? 0.806 4.789 10.203 1 84.5 152 LEU B CA 1
ATOM 3217 C C . LEU B 1 152 ? 0.398 6.055 9.461 1 84.5 152 LEU B C 1
ATOM 3219 O O . LEU B 1 152 ? 0.754 7.16 9.867 1 84.5 152 LEU B O 1
ATOM 3223 N N . ILE B 1 153 ? -0.365 5.883 8.422 1 87.62 153 ILE B N 1
ATOM 3224 C CA . ILE B 1 153 ? -0.798 7.008 7.594 1 87.62 153 ILE B CA 1
ATOM 3225 C C . ILE B 1 153 ? -1.676 7.941 8.422 1 87.62 153 ILE B C 1
ATOM 3227 O O . ILE B 1 153 ? -1.431 9.148 8.469 1 87.62 153 ILE B O 1
ATOM 3231 N N . LEU B 1 154 ? -2.615 7.379 9.086 1 89.31 154 LEU B N 1
ATOM 3232 C CA . LEU B 1 154 ? -3.602 8.211 9.773 1 89.31 154 LEU B CA 1
ATOM 3233 C C . LEU B 1 154 ? -3.008 8.836 11.023 1 89.31 154 LEU B C 1
ATOM 3235 O O . LEU B 1 154 ? -3.338 9.977 11.367 1 89.31 154 LEU B O 1
ATOM 3239 N N . SER B 1 155 ? -2.188 8.07 11.758 1 86.69 155 SER B N 1
ATOM 3240 C CA . SER B 1 155 ? -1.532 8.656 12.922 1 86.69 155 SER B CA 1
ATOM 3241 C C . SER B 1 155 ? -0.639 9.828 12.516 1 86.69 155 SER B C 1
ATOM 3243 O O . SER B 1 155 ? -0.543 10.82 13.242 1 86.69 155 SER B O 1
ATOM 3245 N N . GLY B 1 156 ? 0.023 9.656 11.391 1 82.31 156 GLY B N 1
ATOM 3246 C CA . GLY B 1 156 ? 0.816 10.766 10.891 1 82.31 156 GLY B CA 1
ATOM 3247 C C . GLY B 1 156 ? -0.007 12.008 10.602 1 82.31 156 GLY B C 1
ATOM 3248 O O . GLY B 1 156 ? 0.405 13.117 10.938 1 82.31 156 GLY B O 1
ATOM 3249 N N . SER B 1 157 ? -1.14 11.836 10.031 1 84.19 157 SER B N 1
ATOM 3250 C CA . SER B 1 157 ? -2.039 12.945 9.734 1 84.19 157 SER B CA 1
ATOM 3251 C C . SER B 1 157 ? -2.594 13.57 11.008 1 84.19 157 SER B C 1
ATOM 3253 O O . SER B 1 157 ? -2.709 14.789 11.109 1 84.19 157 SER B O 1
ATOM 3255 N N . MET B 1 158 ? -2.918 12.781 12 1 86.44 158 MET B N 1
ATOM 3256 C CA . MET B 1 158 ? -3.531 13.258 13.234 1 86.44 158 MET B CA 1
ATOM 3257 C C . MET B 1 158 ? -2.508 13.977 14.109 1 86.44 158 MET B C 1
ATOM 3259 O O . MET B 1 158 ? -2.869 14.836 14.914 1 86.44 158 MET B O 1
ATOM 3263 N N . ARG B 1 159 ? -1.354 13.602 13.961 1 82.31 159 ARG B N 1
ATOM 3264 C CA . ARG B 1 159 ? -0.291 14.234 14.734 1 82.31 159 ARG B CA 1
ATOM 3265 C C . ARG B 1 159 ? -0.102 15.695 14.32 1 82.31 159 ARG B C 1
ATOM 3267 O O . ARG B 1 159 ? 0.438 16.5 15.086 1 82.31 159 ARG B O 1
ATOM 3274 N N . ASP B 1 160 ? -0.555 16.016 13.164 1 77.56 160 ASP B N 1
ATOM 3275 C CA . ASP B 1 160 ? -0.413 17.375 12.656 1 77.56 160 ASP B CA 1
ATOM 3276 C C . ASP B 1 160 ? -1.449 18.297 13.281 1 77.56 160 ASP B C 1
ATOM 3278 O O . ASP B 1 160 ? -1.357 19.531 13.141 1 77.56 160 ASP B O 1
ATOM 3282 N N . ILE B 1 161 ? -2.361 17.75 14.023 1 83.12 161 ILE B N 1
ATOM 3283 C CA . ILE B 1 161 ? -3.361 18.562 14.711 1 83.12 161 ILE B CA 1
ATOM 3284 C C . ILE B 1 161 ? -2.738 19.219 15.938 1 83.12 161 ILE B C 1
ATOM 3286 O O . ILE B 1 161 ? -2.197 18.531 16.812 1 83.12 161 ILE B O 1
ATOM 3290 N N . SER B 1 162 ? -2.799 20.453 16.016 1 83.12 162 SER B N 1
ATOM 3291 C CA . SER B 1 162 ? -2.182 21.234 17.094 1 83.12 162 SER B CA 1
ATOM 3292 C C . SER B 1 162 ? -2.746 20.828 18.453 1 83.12 162 SER B C 1
ATOM 3294 O O . SER B 1 162 ? -3.963 20.734 18.625 1 83.12 162 SER B O 1
ATOM 3296 N N . PRO B 1 163 ? -1.859 20.641 19.328 1 83.38 163 PRO B N 1
ATOM 3297 C CA . PRO B 1 163 ? -2.316 20.312 20.672 1 83.38 163 PRO B CA 1
ATOM 3298 C C . PRO B 1 163 ? -3.191 21.406 21.297 1 83.38 163 PRO B C 1
ATOM 3300 O O . PRO B 1 163 ? -4.043 21.109 22.141 1 83.38 163 PRO B O 1
ATOM 3303 N N . GLU B 1 164 ? -2.973 22.578 20.781 1 87.19 164 GLU B N 1
ATOM 3304 C CA . GLU B 1 164 ? -3.736 23.703 21.297 1 87.19 164 GLU B CA 1
ATOM 3305 C C . GLU B 1 164 ? -5.23 23.531 21.031 1 87.19 164 GLU B C 1
ATOM 3307 O O . GLU B 1 164 ? -6.062 23.969 21.828 1 87.19 164 GLU B O 1
ATOM 3312 N N . LEU B 1 165 ? -5.496 22.891 19.984 1 87.81 165 LEU B N 1
ATOM 3313 C CA . LEU B 1 165 ? -6.895 22.656 19.641 1 87.81 165 LEU B CA 1
ATOM 3314 C C . LEU B 1 165 ? -7.535 21.672 20.609 1 87.81 165 LEU B C 1
ATOM 3316 O O . LEU B 1 165 ? -8.695 21.828 20.984 1 87.81 165 LEU B O 1
ATOM 3320 N N . TYR B 1 166 ? -6.766 20.719 21.047 1 86.31 166 TYR B N 1
ATOM 3321 C CA . TYR B 1 166 ? -7.254 19.75 22.031 1 86.31 166 TYR B CA 1
ATOM 3322 C C . TYR B 1 166 ? -7.496 20.422 23.375 1 86.31 166 TYR B C 1
ATOM 3324 O O . TYR B 1 166 ? -8.516 20.172 24.031 1 86.31 166 TYR B O 1
ATOM 3332 N N . GLU B 1 167 ? -6.57 21.266 23.734 1 88 167 GLU B N 1
ATOM 3333 C CA . GLU B 1 167 ? -6.656 21.969 25.016 1 88 167 GLU B CA 1
ATOM 3334 C C . GLU B 1 167 ? -7.859 22.906 25.031 1 88 167 GLU B C 1
ATOM 3336 O O . GLU B 1 167 ? -8.555 23.016 26.047 1 88 167 GLU B O 1
ATOM 3341 N N . ALA B 1 168 ? -8.031 23.531 23.922 1 90.94 168 ALA B N 1
ATOM 3342 C CA . ALA B 1 168 ? -9.164 24.469 23.828 1 90.94 168 ALA B CA 1
ATOM 3343 C C . ALA B 1 168 ? -10.484 23.719 23.984 1 90.94 168 ALA B C 1
ATOM 3345 O O . ALA B 1 168 ? -11.383 24.203 24.688 1 90.94 168 ALA B O 1
ATOM 3346 N N . MET B 1 169 ? -10.609 22.625 23.453 1 89.5 169 MET B N 1
ATOM 3347 C CA . MET B 1 169 ? -11.844 21.859 23.547 1 89.5 169 MET B CA 1
ATOM 3348 C C . MET B 1 169 ? -12.008 21.25 24.938 1 89.5 169 MET B C 1
ATOM 3350 O O . MET B 1 169 ? -13.125 21.141 25.438 1 89.5 169 MET B O 1
ATOM 3354 N N . ALA B 1 170 ? -10.914 20.875 25.5 1 87.75 170 ALA B N 1
ATOM 3355 C CA . ALA B 1 170 ? -10.953 20.359 26.859 1 87.75 170 ALA B CA 1
ATOM 3356 C C . ALA B 1 170 ? -11.414 21.422 27.859 1 87.75 170 ALA B C 1
ATOM 3358 O O . ALA B 1 170 ? -12.164 21.125 28.781 1 87.75 170 ALA B O 1
ATOM 3359 N N . MET B 1 171 ? -10.945 22.578 27.625 1 92.06 171 MET B N 1
ATOM 3360 C CA . MET B 1 171 ? -11.336 23.688 28.469 1 92.06 171 MET B CA 1
ATOM 3361 C C . MET B 1 171 ? -12.836 23.969 28.359 1 92.06 171 MET B C 1
ATOM 3363 O O . MET B 1 171 ? -13.469 24.391 29.328 1 92.06 171 MET B O 1
ATOM 3367 N N . ASP B 1 172 ? -13.43 23.656 27.203 1 92.12 172 ASP B N 1
ATOM 3368 C CA . ASP B 1 172 ? -14.859 23.812 26.969 1 92.12 172 ASP B CA 1
ATOM 3369 C C . ASP B 1 172 ? -15.633 22.625 27.516 1 92.12 172 ASP B C 1
ATOM 3371 O O . ASP B 1 172 ? -16.859 22.547 27.359 1 92.12 172 ASP B O 1
ATOM 3375 N N . GLY B 1 173 ? -14.906 21.703 28.125 1 89.75 173 GLY B N 1
ATOM 3376 C CA . GLY B 1 173 ? -15.539 20.562 28.766 1 89.75 173 GLY B CA 1
ATOM 3377 C C . GLY B 1 173 ? -15.844 19.438 27.797 1 89.75 173 GLY B C 1
ATOM 3378 O O . GLY B 1 173 ? -16.703 18.594 28.062 1 89.75 173 GLY B O 1
ATOM 3379 N N . ALA B 1 174 ? -15.195 19.469 26.688 1 90.19 174 ALA B N 1
ATOM 3380 C CA . ALA B 1 174 ? -15.477 18.453 25.688 1 90.19 174 ALA B CA 1
ATOM 3381 C C . ALA B 1 174 ? -14.961 17.078 26.141 1 90.19 174 ALA B C 1
ATOM 3383 O O . ALA B 1 174 ? -13.867 16.984 26.719 1 90.19 174 ALA B O 1
ATOM 3384 N N . SER B 1 175 ? -15.781 16.062 25.953 1 89.12 175 SER B N 1
ATOM 3385 C CA . SER B 1 175 ? -15.383 14.688 26.234 1 89.12 175 SER B CA 1
ATOM 3386 C C . SER B 1 175 ? -14.453 14.148 25.156 1 89.12 175 SER B C 1
ATOM 3388 O O . SER B 1 175 ? -14.375 14.711 24.062 1 89.12 175 SER B O 1
ATOM 3390 N N . PRO B 1 176 ? -13.727 13.117 25.422 1 83.81 176 PRO B N 1
ATOM 3391 C CA . PRO B 1 176 ? -12.844 12.508 24.438 1 83.81 176 PRO B CA 1
ATOM 3392 C C . PRO B 1 176 ? -13.594 12.031 23.188 1 83.81 176 PRO B C 1
ATOM 3394 O O . PRO B 1 176 ? -13.07 12.117 22.078 1 83.81 176 PRO B O 1
ATOM 3397 N N . ARG B 1 177 ? -14.75 11.57 23.406 1 87.25 177 ARG B N 1
ATOM 3398 C CA . ARG B 1 177 ? -15.555 11.125 22.281 1 87.25 177 ARG B CA 1
ATOM 3399 C C . ARG B 1 177 ? -15.953 12.305 21.391 1 87.25 177 ARG B C 1
ATOM 3401 O O . ARG B 1 177 ? -15.938 12.203 20.172 1 87.25 177 ARG B O 1
ATOM 3408 N N . ARG B 1 178 ? -16.297 13.328 22.062 1 90.12 178 ARG B N 1
ATOM 3409 C CA . ARG B 1 178 ? -16.656 14.531 21.328 1 90.12 178 ARG B CA 1
ATOM 3410 C C . ARG B 1 178 ? -15.445 15.086 20.562 1 90.12 178 ARG B C 1
ATOM 3412 O O . ARG B 1 178 ? -15.578 15.547 19.422 1 90.12 178 ARG B O 1
ATOM 3419 N N . MET B 1 179 ? -14.336 15.039 21.25 1 90.75 179 MET B N 1
ATOM 3420 C CA . MET B 1 179 ? -13.109 15.508 20.625 1 90.75 179 MET B CA 1
ATOM 3421 C C . MET B 1 179 ? -12.766 14.656 19.406 1 90.75 179 MET B C 1
ATOM 3423 O O . MET B 1 179 ? -12.359 15.18 18.359 1 90.75 179 MET B O 1
ATOM 3427 N N . PHE B 1 180 ? -13.016 13.375 19.547 1 91.38 180 PHE B N 1
ATOM 3428 C CA . PHE B 1 180 ? -12.727 12.43 18.469 1 91.38 180 PHE B CA 1
ATOM 3429 C C . PHE B 1 180 ? -13.602 12.711 17.25 1 91.38 180 PHE B C 1
ATOM 3431 O O . PHE B 1 180 ? -13.094 12.867 16.141 1 91.38 180 PHE B O 1
ATOM 3438 N N . PHE B 1 181 ? -14.875 12.891 17.406 1 92.31 181 PHE B N 1
ATOM 3439 C CA . PHE B 1 181 ? -15.812 12.969 16.297 1 92.31 181 PHE B CA 1
ATOM 3440 C C . PHE B 1 181 ? -15.906 14.398 15.766 1 92.31 181 PHE B C 1
ATOM 3442 O O . PHE B 1 181 ? -16.125 14.602 14.57 1 92.31 181 PHE B O 1
ATOM 3449 N N . GLN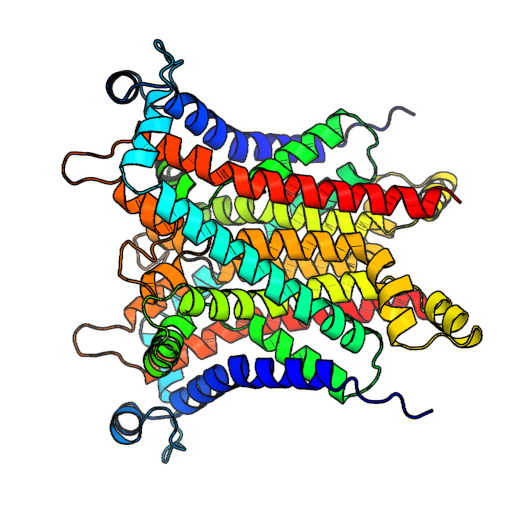 B 1 182 ? -15.617 15.43 16.562 1 91.31 182 GLN B N 1
ATOM 3450 C CA . GLN B 1 182 ? -15.875 16.797 16.156 1 91.31 182 GLN B CA 1
ATOM 3451 C C . GLN B 1 182 ? -14.578 17.516 15.789 1 91.31 182 GLN B C 1
ATOM 3453 O O . GLN B 1 182 ? -14.594 18.516 15.055 1 91.31 182 GLN B O 1
ATOM 3458 N N . LEU B 1 183 ? -13.492 17.062 16.297 1 90.81 183 LEU B N 1
ATOM 3459 C CA . LEU B 1 183 ? -12.227 17.734 16.016 1 90.81 183 LEU B CA 1
ATOM 3460 C C . LEU B 1 183 ? -11.312 16.859 15.172 1 90.81 183 LEU B C 1
ATOM 3462 O O . LEU B 1 183 ? -10.969 17.219 14.047 1 90.81 183 LEU B O 1
ATOM 3466 N N . VAL B 1 184 ? -11.039 15.688 15.688 1 90.94 184 VAL B N 1
ATOM 3467 C CA . VAL B 1 184 ? -9.992 14.859 15.109 1 90.94 184 VAL B CA 1
ATOM 3468 C C . VAL B 1 184 ? -10.445 14.32 13.758 1 90.94 184 VAL B C 1
ATOM 3470 O O . VAL B 1 184 ? -9.719 14.414 12.766 1 90.94 184 VAL B O 1
ATOM 3473 N N . MET B 1 185 ? -11.664 13.797 13.68 1 91 185 MET B N 1
ATOM 3474 C CA . MET B 1 185 ? -12.148 13.156 12.461 1 91 185 MET B CA 1
ATOM 3475 C C . MET B 1 185 ? -12.273 14.164 11.328 1 91 185 MET B C 1
ATOM 3477 O O . MET B 1 185 ? -11.789 13.922 10.219 1 91 185 MET B O 1
ATOM 3481 N N . PRO B 1 186 ? -12.812 15.305 11.602 1 88.44 186 PRO B N 1
ATOM 3482 C CA . PRO B 1 186 ? -12.914 16.297 10.531 1 88.44 186 PRO B CA 1
ATOM 3483 C C . PRO B 1 186 ? -11.555 16.844 10.102 1 88.44 186 PRO B C 1
ATOM 3485 O O . PRO B 1 186 ? -11.352 17.141 8.922 1 88.44 186 PRO B O 1
ATOM 3488 N N . LEU B 1 187 ? -10.641 16.953 11.047 1 87.25 187 LEU B N 1
ATOM 3489 C CA . LEU B 1 187 ? -9.336 17.516 10.727 1 87.25 187 LEU B CA 1
ATOM 3490 C C . LEU B 1 187 ? -8.422 16.469 10.094 1 87.25 187 LEU B C 1
ATOM 3492 O O . LEU B 1 187 ? -7.363 16.812 9.555 1 87.25 187 LEU B O 1
ATOM 3496 N N . SER B 1 188 ? -8.883 15.234 10.133 1 88.75 188 SER B N 1
ATOM 3497 C CA . SER B 1 188 ? -8.062 14.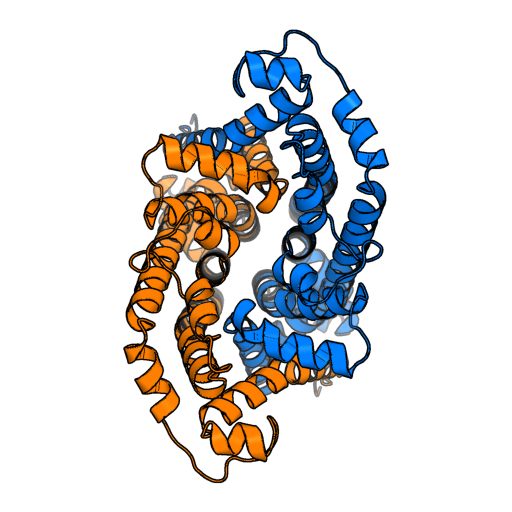164 9.562 1 88.75 188 SER B CA 1
ATOM 3498 C C . SER B 1 188 ? -8.672 13.641 8.266 1 88.75 188 SER B C 1
ATOM 3500 O O . SER B 1 188 ? -8.398 12.5 7.871 1 88.75 188 SER B O 1
ATOM 3502 N N . ARG B 1 189 ? -9.492 14.344 7.684 1 86.69 189 ARG B N 1
ATOM 3503 C CA . ARG B 1 189 ? -10.195 13.906 6.484 1 86.69 189 ARG B CA 1
ATOM 3504 C C . ARG B 1 189 ? -9.211 13.516 5.387 1 86.69 189 ARG B C 1
ATOM 3506 O O . ARG B 1 189 ? -9.461 12.57 4.629 1 86.69 189 ARG B O 1
ATOM 3513 N N . GLY B 1 190 ? -8.141 14.273 5.238 1 83.75 190 GLY B N 1
ATOM 3514 C CA . GLY B 1 190 ? -7.117 13.914 4.266 1 83.75 190 GLY B CA 1
ATOM 3515 C C . GLY B 1 190 ? -6.516 12.539 4.516 1 83.75 190 GLY B C 1
ATOM 3516 O O . GLY B 1 190 ? -6.449 11.711 3.605 1 83.75 190 GLY B O 1
ATOM 3517 N N . GLY B 1 191 ? -6.145 12.367 5.777 1 88.12 191 GLY B N 1
ATOM 3518 C CA . GLY B 1 191 ? -5.609 11.062 6.148 1 88.12 191 GLY B CA 1
ATOM 3519 C C . GLY B 1 191 ? -6.609 9.938 5.984 1 88.12 191 GLY B C 1
ATOM 3520 O O . GLY B 1 191 ? -6.246 8.836 5.562 1 88.12 191 GLY B O 1
ATOM 3521 N N . LEU B 1 192 ? -7.891 10.211 6.297 1 90.69 192 LEU B N 1
ATOM 3522 C CA . LEU B 1 192 ? -8.953 9.219 6.16 1 90.69 192 LEU B CA 1
ATOM 3523 C C . LEU B 1 192 ? -9.148 8.828 4.699 1 90.69 192 LEU B C 1
ATOM 3525 O O . LEU B 1 192 ? -9.273 7.645 4.379 1 90.69 192 LEU B O 1
ATOM 3529 N N . SER B 1 193 ? -9.148 9.789 3.875 1 87.94 193 SER B N 1
ATOM 3530 C CA . SER B 1 193 ? -9.281 9.523 2.447 1 87.94 193 SER B CA 1
ATOM 3531 C C . SER B 1 193 ? -8.125 8.672 1.935 1 87.94 193 SER B C 1
ATOM 3533 O O . SER B 1 193 ? -8.32 7.77 1.116 1 87.94 193 SER B O 1
ATOM 3535 N N . THR B 1 194 ? -6.969 8.969 2.42 1 87.94 194 THR B N 1
ATOM 3536 C CA . THR B 1 194 ? -5.773 8.25 1.988 1 87.94 194 THR B CA 1
ATOM 3537 C C . THR B 1 194 ? -5.855 6.781 2.391 1 87.94 194 THR B C 1
ATOM 3539 O O . THR B 1 194 ? -5.535 5.895 1.595 1 87.94 194 THR B O 1
ATOM 3542 N N . ILE B 1 195 ? -6.332 6.523 3.605 1 92.38 195 ILE B N 1
ATOM 3543 C CA . ILE B 1 195 ? -6.348 5.133 4.039 1 92.38 195 ILE B CA 1
ATOM 3544 C C . ILE B 1 195 ? -7.484 4.387 3.34 1 92.38 195 ILE B C 1
ATOM 3546 O O . ILE B 1 195 ? -7.398 3.176 3.125 1 92.38 195 ILE B O 1
ATOM 3550 N N . VAL B 1 196 ? -8.531 5.082 2.979 1 91.56 196 VAL B N 1
ATOM 3551 C CA . VAL B 1 196 ? -9.602 4.473 2.188 1 91.56 196 VAL B CA 1
ATOM 3552 C C . VAL B 1 196 ? -9.055 4.047 0.828 1 91.56 196 VAL B C 1
ATOM 3554 O O . VAL B 1 196 ? -9.281 2.916 0.387 1 91.56 196 VAL B O 1
ATOM 3557 N N . VAL B 1 197 ? -8.336 4.902 0.2 1 88.19 197 VAL B N 1
ATOM 3558 C CA . VAL B 1 197 ? -7.762 4.609 -1.11 1 88.19 197 VAL B CA 1
ATOM 3559 C C . VAL B 1 197 ? -6.754 3.469 -0.99 1 88.19 197 VAL B C 1
ATOM 3561 O O . VAL B 1 197 ? -6.766 2.533 -1.795 1 88.19 197 VAL B O 1
ATOM 3564 N N . PHE B 1 198 ? -5.945 3.576 0.006 1 90.38 198 PHE B N 1
ATOM 3565 C CA . PHE B 1 198 ? -4.934 2.553 0.226 1 90.38 198 PHE B CA 1
ATOM 3566 C C . PHE B 1 198 ? -5.578 1.184 0.414 1 90.38 198 PHE B C 1
ATOM 3568 O O . PHE B 1 198 ? -5.184 0.213 -0.236 1 90.38 198 PHE B O 1
ATOM 3575 N N . SER B 1 199 ? -6.512 1.083 1.321 1 93.12 199 SER B N 1
ATOM 3576 C CA . SER B 1 199 ? -7.148 -0.196 1.613 1 93.12 199 SER B CA 1
ATOM 3577 C C . SER B 1 199 ? -7.934 -0.709 0.411 1 93.12 199 SER B C 1
ATOM 3579 O O . SER B 1 199 ? -7.98 -1.916 0.161 1 93.12 199 SER B O 1
ATOM 3581 N N . ALA B 1 200 ? -8.57 0.21 -0.26 1 91.38 200 ALA B N 1
ATOM 3582 C CA . ALA B 1 200 ? -9.289 -0.178 -1.471 1 91.38 200 ALA B CA 1
ATOM 3583 C C . ALA B 1 200 ? -8.344 -0.801 -2.494 1 91.38 200 ALA B C 1
ATOM 3585 O O . ALA B 1 200 ? -8.648 -1.842 -3.08 1 91.38 200 ALA B O 1
ATOM 3586 N N . LEU B 1 201 ? -7.223 -0.177 -2.684 1 88.56 201 LEU B N 1
ATOM 3587 C CA . LEU B 1 201 ? -6.25 -0.664 -3.656 1 88.56 201 LEU B CA 1
ATOM 3588 C C . LEU B 1 201 ? -5.703 -2.025 -3.244 1 88.56 201 LEU B C 1
ATOM 3590 O O . LEU B 1 201 ? -5.551 -2.918 -4.082 1 88.56 201 LEU B O 1
ATOM 3594 N N . GLN B 1 202 ? -5.434 -2.141 -1.98 1 88.94 202 GLN B N 1
ATOM 3595 C CA . GLN B 1 202 ? -4.891 -3.402 -1.486 1 88.94 202 GLN B CA 1
ATOM 3596 C C . GLN B 1 202 ? -5.898 -4.535 -1.654 1 88.94 202 GLN B C 1
ATOM 3598 O O . GLN B 1 202 ? -5.535 -5.645 -2.049 1 88.94 202 GLN B O 1
ATOM 3603 N N . ALA B 1 203 ? -7.09 -4.27 -1.327 1 91.44 203 ALA B N 1
ATOM 3604 C CA . ALA B 1 203 ? -8.133 -5.289 -1.421 1 91.44 203 ALA B CA 1
ATOM 3605 C C . ALA B 1 203 ? -8.461 -5.609 -2.877 1 91.44 203 ALA B C 1
ATOM 3607 O O . ALA B 1 203 ? -8.594 -6.777 -3.248 1 91.44 203 ALA B O 1
ATOM 3608 N N . TRP B 1 204 ? -8.547 -4.613 -3.646 1 88.69 204 TRP B N 1
ATOM 3609 C CA . TRP B 1 204 ? -8.938 -4.781 -5.043 1 88.69 204 TRP B CA 1
ATOM 3610 C C . TRP B 1 204 ? -7.855 -5.523 -5.824 1 88.69 204 TRP B C 1
ATOM 3612 O O . TRP B 1 204 ? -8.156 -6.32 -6.715 1 88.69 204 TRP B O 1
ATOM 3622 N N . ASN B 1 205 ? -6.609 -5.27 -5.5 1 84.19 205 ASN B N 1
ATOM 3623 C CA . ASN B 1 205 ? -5.492 -5.852 -6.234 1 84.19 205 ASN B CA 1
ATOM 3624 C C . ASN B 1 205 ? -4.977 -7.117 -5.562 1 84.19 205 ASN B C 1
ATOM 3626 O O . ASN B 1 205 ? -3.979 -7.695 -6 1 84.19 205 ASN B O 1
ATOM 3630 N N . GLY B 1 206 ? -5.641 -7.438 -4.523 1 84.88 206 GLY B N 1
ATOM 3631 C CA . GLY B 1 206 ? -5.203 -8.633 -3.818 1 84.88 206 GLY B CA 1
ATOM 3632 C C . GLY B 1 206 ? -5.23 -9.875 -4.684 1 84.88 206 GLY B C 1
ATOM 3633 O O . GLY B 1 206 ? -6.215 -10.141 -5.375 1 84.88 206 GLY B O 1
ATOM 3634 N N . PHE B 1 207 ? -4.168 -10.656 -4.664 1 80.25 207 PHE B N 1
ATOM 3635 C CA . PHE B 1 207 ? -4.059 -11.844 -5.508 1 80.25 207 PHE B CA 1
ATOM 3636 C C . PHE B 1 207 ? -3.693 -13.062 -4.676 1 80.25 207 PHE B C 1
ATOM 3638 O O . PHE B 1 207 ? -4.305 -14.125 -4.824 1 80.25 207 PHE B O 1
ATOM 3645 N N . LEU B 1 208 ? -2.775 -12.891 -3.814 1 79.56 208 LEU B N 1
ATOM 3646 C CA . LEU B 1 208 ? -2.188 -14.023 -3.109 1 79.56 208 LEU B CA 1
ATOM 3647 C C . LEU B 1 208 ? -3.219 -14.703 -2.209 1 79.56 208 LEU B C 1
ATOM 3649 O O . LEU B 1 208 ? -3.393 -15.922 -2.264 1 79.56 208 LEU B O 1
ATOM 3653 N N . PHE B 1 209 ? -3.936 -13.977 -1.422 1 87.06 209 PHE B N 1
ATOM 3654 C CA . PHE B 1 209 ? -4.883 -14.547 -0.475 1 87.06 209 PHE B CA 1
ATOM 3655 C C . PHE B 1 209 ? -6.047 -15.211 -1.208 1 87.06 209 PHE B C 1
ATOM 3657 O O . PHE B 1 209 ? -6.391 -16.359 -0.928 1 87.06 209 PHE B O 1
ATOM 3664 N N . PRO B 1 210 ? -6.559 -14.484 -2.184 1 88.75 210 PRO B N 1
ATOM 3665 C CA . PRO B 1 210 ? -7.609 -15.164 -2.938 1 88.75 210 PRO B CA 1
ATOM 3666 C C . PRO B 1 210 ? -7.113 -16.438 -3.619 1 88.75 210 PRO B C 1
ATOM 3668 O O . PRO B 1 210 ? -7.855 -17.422 -3.721 1 88.75 210 PRO B O 1
ATOM 3671 N N . LEU B 1 211 ? -5.957 -16.438 -4.105 1 84 211 LEU B N 1
ATOM 3672 C CA . LEU B 1 211 ? -5.395 -17.594 -4.805 1 84 211 LEU B CA 1
ATOM 3673 C C . LEU B 1 211 ? -5.273 -18.781 -3.871 1 84 211 LEU B C 1
ATOM 3675 O O . LEU B 1 211 ? -5.566 -19.922 -4.266 1 84 211 LEU B O 1
ATOM 3679 N N . VAL B 1 212 ? -4.906 -18.562 -2.672 1 83.06 212 VAL B N 1
ATOM 3680 C CA . VAL B 1 212 ? -4.566 -19.656 -1.775 1 83.06 212 VAL B CA 1
ATOM 3681 C C . VAL B 1 212 ? -5.773 -20.016 -0.904 1 83.06 212 VAL B C 1
ATOM 3683 O O . VAL B 1 212 ? -5.926 -21.156 -0.478 1 83.06 212 VAL B O 1
ATOM 3686 N N . LEU B 1 213 ? -6.668 -19.078 -0.68 1 90.25 213 LEU B N 1
ATOM 3687 C CA . LEU B 1 213 ? -7.695 -19.281 0.334 1 90.25 213 LEU B CA 1
ATOM 3688 C C . LEU B 1 213 ? -9.055 -19.547 -0.313 1 90.25 213 LEU B C 1
ATOM 3690 O O . LEU B 1 213 ? -10.047 -19.734 0.385 1 90.25 213 LEU B O 1
ATOM 3694 N N . THR B 1 214 ? -9.109 -19.453 -1.598 1 91.12 214 THR B N 1
ATOM 3695 C CA . THR B 1 214 ? -10.352 -19.75 -2.305 1 91.12 214 THR B CA 1
ATOM 3696 C C . THR B 1 214 ? -10.117 -20.797 -3.391 1 91.12 214 THR B C 1
ATOM 3698 O O . THR B 1 214 ? -8.977 -21.047 -3.783 1 91.12 214 THR B O 1
ATOM 3701 N N . GLN B 1 215 ? -11.211 -21.438 -3.828 1 88.75 215 GLN B N 1
ATOM 3702 C CA . GLN B 1 215 ? -11.086 -22.484 -4.84 1 88.75 215 GLN B CA 1
ATOM 3703 C C . GLN B 1 215 ? -12.281 -22.469 -5.785 1 88.75 215 GLN B C 1
ATOM 3705 O O . GLN B 1 215 ? -12.133 -22.703 -6.988 1 88.75 215 GLN B O 1
ATOM 3710 N N . SER B 1 216 ? -13.406 -22.125 -5.301 1 91.31 216 SER B N 1
ATOM 3711 C CA . SER B 1 216 ? -14.633 -22.203 -6.082 1 91.31 216 SER B CA 1
ATOM 3712 C C . SER B 1 216 ? -14.812 -20.969 -6.953 1 91.31 216 SER B C 1
ATOM 3714 O O . SER B 1 216 ? -14.289 -19.906 -6.641 1 91.31 216 SER B O 1
ATOM 3716 N N . ASP B 1 217 ? -15.562 -21.078 -7.961 1 87.5 217 ASP B N 1
ATOM 3717 C CA . ASP B 1 217 ? -15.875 -19.969 -8.852 1 87.5 217 ASP B CA 1
ATOM 3718 C C . ASP B 1 217 ? -16.766 -18.938 -8.141 1 87.5 217 ASP B C 1
ATOM 3720 O O . ASP B 1 217 ? -16.703 -17.75 -8.453 1 87.5 217 ASP B O 1
ATOM 3724 N N . SER B 1 218 ? -17.516 -19.422 -7.23 1 91.38 218 SER B N 1
ATOM 3725 C CA . SER B 1 218 ? -18.453 -18.531 -6.531 1 91.38 218 SER B CA 1
ATOM 3726 C C . SER B 1 218 ? -17.703 -17.562 -5.621 1 91.38 218 SER B C 1
ATOM 3728 O O . SER B 1 218 ? -18.25 -16.516 -5.262 1 91.38 218 SER B O 1
ATOM 3730 N N . THR B 1 219 ? -16.438 -17.906 -5.238 1 93.56 219 THR B N 1
ATOM 3731 C CA . THR B 1 219 ? -15.672 -17.031 -4.344 1 93.56 219 THR B CA 1
ATOM 3732 C C . THR B 1 219 ? -14.492 -16.422 -5.082 1 93.56 219 THR B C 1
ATOM 3734 O O . THR B 1 219 ? -13.633 -15.781 -4.465 1 93.56 219 THR B O 1
ATOM 3737 N N . LYS B 1 220 ? -14.555 -16.578 -6.336 1 91.25 220 LYS B N 1
ATOM 3738 C CA . LYS B 1 220 ? -13.445 -16.062 -7.133 1 91.25 220 LYS B CA 1
ATOM 3739 C C . LYS B 1 220 ? -13.516 -14.555 -7.266 1 91.25 220 LYS B C 1
ATOM 3741 O O . LYS B 1 220 ? -14.602 -13.992 -7.441 1 91.25 220 LYS B O 1
ATOM 3746 N N . VAL B 1 221 ? -12.32 -13.922 -7.203 1 91.5 221 VAL B N 1
ATOM 3747 C CA . VAL B 1 221 ? -12.242 -12.469 -7.336 1 91.5 221 VAL B CA 1
ATOM 3748 C C . VAL B 1 221 ? -11.695 -12.109 -8.711 1 91.5 221 VAL B C 1
ATOM 3750 O O . VAL B 1 221 ? -11.242 -12.977 -9.453 1 91.5 221 VAL B O 1
ATOM 3753 N N . VAL B 1 222 ? -11.742 -10.891 -9.039 1 85.5 222 VAL B N 1
ATOM 3754 C CA . VAL B 1 222 ? -11.438 -10.383 -10.375 1 85.5 222 VAL B CA 1
ATOM 3755 C C . VAL B 1 222 ? -9.984 -10.688 -10.727 1 85.5 222 VAL B C 1
ATOM 3757 O O . VAL B 1 222 ? -9.68 -11.031 -11.867 1 85.5 222 VAL B O 1
ATOM 3760 N N . THR B 1 223 ? -9.086 -10.578 -9.781 1 82.06 223 THR B N 1
ATOM 3761 C CA . THR B 1 223 ? -7.668 -10.789 -10.055 1 82.06 223 THR B CA 1
ATOM 3762 C C . THR B 1 223 ? -7.406 -12.227 -10.5 1 82.06 223 THR B C 1
ATOM 3764 O O . THR B 1 223 ? -6.527 -12.477 -11.328 1 82.06 223 THR B O 1
ATOM 3767 N N . LEU B 1 224 ? -8.133 -13.133 -10.008 1 81.5 224 LEU B N 1
ATOM 3768 C CA . LEU B 1 224 ? -8.008 -14.531 -10.406 1 81.5 224 LEU B CA 1
ATOM 3769 C C . LEU B 1 224 ? -8.828 -14.812 -11.656 1 81.5 224 LEU B C 1
ATOM 3771 O O . LEU B 1 224 ? -8.445 -15.656 -12.477 1 81.5 224 LEU B O 1
ATOM 3775 N N . GLY B 1 225 ? -9.945 -14.156 -11.727 1 79.5 225 GLY B N 1
ATOM 3776 C CA . GLY B 1 225 ? -10.828 -14.367 -12.867 1 79.5 225 GLY B CA 1
ATOM 3777 C C . GLY B 1 225 ? -10.211 -13.93 -14.188 1 79.5 225 GLY B C 1
ATOM 3778 O O . GLY B 1 225 ? -10.531 -14.492 -15.234 1 79.5 225 GLY B O 1
ATOM 3779 N N . LEU B 1 226 ? -9.398 -12.938 -14.109 1 73.19 226 LEU B N 1
ATOM 3780 C CA . LEU B 1 226 ? -8.742 -12.461 -15.32 1 73.19 226 LEU B CA 1
ATOM 3781 C C . LEU B 1 226 ? -7.852 -13.539 -15.922 1 73.19 226 LEU B C 1
ATOM 3783 O O . LEU B 1 226 ? -7.633 -13.57 -17.141 1 73.19 226 LEU B O 1
ATOM 3787 N N . TYR B 1 227 ? -7.391 -14.438 -15.039 1 65.38 227 TYR B N 1
ATOM 3788 C CA . TYR B 1 227 ? -6.547 -15.531 -15.516 1 65.38 227 TYR B CA 1
ATOM 3789 C C . TYR B 1 227 ? -7.359 -16.531 -16.328 1 65.38 227 TYR B C 1
ATOM 3791 O O . TYR B 1 227 ? -6.812 -17.266 -17.141 1 65.38 227 TYR B O 1
ATOM 3799 N N . ASN B 1 228 ? -8.617 -16.547 -16.078 1 65.06 228 ASN B N 1
ATOM 3800 C CA . ASN B 1 228 ? -9.484 -17.484 -16.781 1 65.06 228 ASN B CA 1
ATOM 3801 C C . ASN B 1 228 ? -9.656 -17.078 -18.25 1 65.06 228 ASN B C 1
ATOM 3803 O O . ASN B 1 228 ? -10.117 -17.875 -19.062 1 65.06 228 ASN B O 1
ATOM 3807 N N . PHE B 1 229 ? -9.438 -15.805 -18.438 1 60.47 229 PHE B N 1
ATOM 3808 C CA . PHE B 1 229 ? -9.539 -15.375 -19.828 1 60.47 229 PHE B CA 1
ATOM 3809 C C . PHE B 1 229 ? -8.406 -15.953 -20.656 1 60.47 229 PHE B C 1
ATOM 3811 O O . PHE B 1 229 ? -8.406 -15.836 -21.891 1 60.47 229 PHE B O 1
ATOM 3818 N N . GLN B 1 230 ? -7.441 -16.5 -19.953 1 54.03 230 GLN B N 1
ATOM 3819 C CA . GLN B 1 230 ? -6.371 -17.172 -20.672 1 54.03 230 GLN B CA 1
ATOM 3820 C C . GLN B 1 230 ? -6.805 -18.578 -21.109 1 54.03 230 GLN B C 1
ATOM 3822 O O . GLN B 1 230 ? -6.973 -19.469 -20.281 1 54.03 230 GLN B O 1
ATOM 3827 N N . THR B 1 231 ? -7.824 -18.828 -21.828 1 48.03 231 THR B N 1
ATOM 3828 C CA . THR B 1 231 ? -8.422 -20.094 -22.203 1 48.03 231 THR B CA 1
ATOM 3829 C C . THR B 1 231 ? -7.426 -20.953 -22.984 1 48.03 231 THR B C 1
ATOM 3831 O O . THR B 1 231 ? -6.41 -20.453 -23.469 1 48.03 231 THR B O 1
ATOM 3834 N N . ALA B 1 232 ? -7.688 -22.328 -22.953 1 42.72 232 ALA B N 1
ATOM 3835 C CA . ALA B 1 232 ? -7.09 -23.422 -23.719 1 42.72 232 ALA B CA 1
ATOM 3836 C C . ALA B 1 232 ? -6.906 -23.016 -25.188 1 42.72 232 ALA B C 1
ATOM 3838 O O . ALA B 1 232 ? -5.949 -23.453 -25.844 1 42.72 232 ALA B O 1
ATOM 3839 N N . HIS B 1 233 ? -7.875 -22.469 -25.859 1 45.06 233 HIS B N 1
ATOM 3840 C CA . HIS B 1 233 ? -7.875 -22.266 -27.297 1 45.06 233 HIS B CA 1
ATOM 3841 C C . HIS B 1 233 ? -7.281 -20.906 -27.672 1 45.06 233 HIS B C 1
ATOM 3843 O O . HIS B 1 233 ? -7.57 -20.375 -28.734 1 45.06 233 HIS B O 1
ATOM 3849 N N . GLY B 1 234 ? -6.645 -20.234 -26.797 1 54.34 234 GLY B N 1
ATOM 3850 C CA . GLY B 1 234 ? -5.957 -18.984 -27.109 1 54.34 234 GLY B CA 1
ATOM 3851 C C . GLY B 1 234 ? -6.355 -17.844 -26.203 1 54.34 234 GLY B C 1
ATOM 3852 O O . GLY B 1 234 ? -7.234 -17.984 -25.359 1 54.34 234 GLY B O 1
ATOM 3853 N N . ILE B 1 235 ? -5.562 -16.891 -26.031 1 57.94 235 ILE B N 1
ATOM 3854 C CA . ILE B 1 235 ? -5.758 -15.734 -25.156 1 57.94 235 ILE B CA 1
ATOM 3855 C C . ILE B 1 235 ? -6.75 -14.766 -25.797 1 57.94 235 ILE B C 1
ATOM 3857 O O . ILE B 1 235 ? -6.57 -14.344 -26.938 1 57.94 235 ILE B O 1
ATOM 3861 N N . ASP B 1 236 ? -8.133 -14.836 -25.375 1 64 236 ASP B N 1
ATOM 3862 C CA . ASP B 1 236 ? -9.047 -13.773 -25.781 1 64 236 ASP B CA 1
ATOM 3863 C C . ASP B 1 236 ? -8.578 -12.414 -25.25 1 64 236 ASP B C 1
ATOM 3865 O O . ASP B 1 236 ? -9.102 -11.914 -24.25 1 64 236 ASP B O 1
ATOM 3869 N N . ILE B 1 237 ? -7.691 -11.898 -25.969 1 66.56 237 ILE B N 1
ATOM 3870 C CA . ILE B 1 237 ? -6.996 -10.695 -25.531 1 66.56 237 ILE B CA 1
ATOM 3871 C C . ILE B 1 237 ? -7.988 -9.539 -25.438 1 66.56 237 ILE B C 1
ATOM 3873 O O . ILE B 1 237 ? -8.031 -8.828 -24.422 1 66.56 237 ILE B O 1
ATOM 3877 N N . PRO B 1 238 ? -8.93 -9.461 -26.422 1 64.94 238 PRO B N 1
ATOM 3878 C CA . PRO B 1 238 ? -9.859 -8.336 -26.312 1 64.94 238 PRO B CA 1
ATOM 3879 C C . PRO B 1 238 ? -10.805 -8.477 -25.109 1 64.94 238 PRO B C 1
ATOM 3881 O O . PRO B 1 238 ? -11.117 -7.488 -24.453 1 64.94 238 PRO B O 1
ATOM 3884 N N . GLY B 1 239 ? -11.266 -9.758 -24.969 1 67.75 239 GLY B N 1
ATOM 3885 C CA . GLY B 1 239 ? -12.109 -9.977 -23.797 1 67.75 239 GLY B CA 1
ATOM 3886 C C . GLY B 1 239 ? -11.398 -9.688 -22.484 1 67.75 239 GLY B C 1
ATOM 3887 O O . GLY B 1 239 ? -11.977 -9.078 -21.578 1 67.75 239 GLY B O 1
ATOM 3888 N N . LEU B 1 240 ? -10.188 -10.117 -22.438 1 72 240 LEU B N 1
ATOM 3889 C CA . LEU B 1 240 ? -9.367 -9.859 -21.266 1 72 240 LEU B CA 1
ATOM 3890 C C . LEU B 1 240 ? -9.188 -8.359 -21.047 1 72 240 LEU B C 1
ATOM 3892 O O . LEU B 1 240 ? -9.312 -7.879 -19.922 1 72 240 LEU B O 1
ATOM 3896 N N . LEU B 1 241 ? -8.969 -7.672 -22.156 1 70.56 241 LEU B N 1
ATOM 3897 C CA . LEU B 1 241 ? -8.75 -6.234 -22.047 1 70.56 241 LEU B CA 1
ATOM 3898 C C . LEU B 1 241 ? -10.031 -5.52 -21.625 1 70.56 241 LEU B C 1
ATOM 3900 O O . LEU B 1 241 ? -9.977 -4.543 -20.859 1 70.56 241 LEU B O 1
ATOM 3904 N N . GLY B 1 242 ? -11.156 -6.012 -22.125 1 70.56 242 GLY B N 1
ATOM 3905 C CA . GLY B 1 242 ? -12.422 -5.469 -21.672 1 70.56 242 GLY B CA 1
ATOM 3906 C C . GLY B 1 242 ? -12.648 -5.652 -20.188 1 70.56 242 GLY B C 1
ATOM 3907 O O . GLY B 1 242 ? -13.086 -4.727 -19.5 1 70.56 242 GLY B O 1
ATOM 3908 N N . ALA B 1 243 ? -12.352 -6.812 -19.734 1 74.31 243 ALA B N 1
ATOM 3909 C CA . ALA B 1 243 ? -12.5 -7.113 -18.312 1 74.31 243 ALA B CA 1
ATOM 3910 C C . ALA B 1 243 ? -11.555 -6.262 -17.469 1 74.31 243 ALA B C 1
ATOM 3912 O O . ALA B 1 243 ? -11.93 -5.797 -16.391 1 74.31 243 ALA B O 1
ATOM 3913 N N . VAL B 1 244 ? -10.477 -6.016 -17.984 1 75.19 244 VAL B N 1
ATOM 3914 C CA . VAL B 1 244 ? -9.484 -5.211 -17.281 1 75.19 244 VAL B CA 1
ATOM 3915 C C . VAL B 1 244 ? -9.969 -3.768 -17.172 1 75.19 244 VAL B C 1
ATOM 3917 O O . VAL B 1 244 ? -9.883 -3.152 -16.109 1 75.19 244 VAL B O 1
ATOM 3920 N N . VAL B 1 245 ? -10.461 -3.27 -18.234 1 74.62 245 VAL B N 1
ATOM 3921 C CA . VAL B 1 245 ? -10.953 -1.896 -18.25 1 74.62 245 VAL B CA 1
ATOM 3922 C C . VAL B 1 245 ? -12.102 -1.75 -17.25 1 74.62 245 VAL B C 1
ATOM 3924 O O . VAL B 1 245 ? -12.156 -0.776 -16.5 1 74.62 245 VAL B O 1
ATOM 3927 N N . LEU B 1 246 ? -12.922 -2.73 -17.266 1 75.38 246 LEU B N 1
ATOM 3928 C CA . LEU B 1 246 ? -14.047 -2.691 -16.344 1 75.38 246 LEU B CA 1
ATOM 3929 C C . LEU B 1 246 ? -13.555 -2.758 -14.898 1 75.38 246 LEU B C 1
ATOM 3931 O O . LEU B 1 246 ? -14.148 -2.143 -14.008 1 75.38 246 LEU B O 1
ATOM 3935 N N . SER B 1 247 ? -12.547 -3.479 -14.703 1 78.25 247 SER B N 1
ATOM 3936 C CA . SER B 1 247 ? -12.008 -3.662 -13.359 1 78.25 247 SER B CA 1
ATOM 3937 C C . SER B 1 247 ? -11.367 -2.381 -12.844 1 78.25 247 SER B C 1
ATOM 3939 O O . SER B 1 247 ? -11.133 -2.236 -11.641 1 78.25 247 SER B O 1
ATOM 3941 N N . MET B 1 248 ? -11.133 -1.418 -13.742 1 77.06 248 MET B N 1
ATOM 3942 C CA . MET B 1 248 ? -10.508 -0.16 -13.344 1 77.06 248 MET B CA 1
ATOM 3943 C C . MET B 1 248 ? -11.547 0.805 -12.773 1 77.06 248 MET B C 1
ATOM 3945 O O . MET B 1 248 ? -11.203 1.74 -12.047 1 77.06 248 MET B O 1
ATOM 3949 N N . VAL B 1 249 ? -12.742 0.593 -13.039 1 77.5 249 VAL B N 1
ATOM 3950 C CA . VAL B 1 249 ? -13.805 1.546 -12.758 1 77.5 249 VAL B CA 1
ATOM 3951 C C . VAL B 1 249 ? -13.961 1.718 -11.25 1 77.5 249 VAL B C 1
ATOM 3953 O O . VAL B 1 249 ? -13.992 2.844 -10.742 1 77.5 249 VAL B O 1
ATOM 3956 N N . PRO B 1 250 ? -13.984 0.674 -10.445 1 80.38 250 PRO B N 1
ATOM 3957 C CA . PRO B 1 250 ? -14.188 0.86 -9.008 1 80.38 250 PRO B CA 1
ATOM 3958 C C . PRO B 1 250 ? -13.047 1.634 -8.344 1 80.38 250 PRO B C 1
ATOM 3960 O O . PRO B 1 250 ? -13.289 2.461 -7.461 1 80.38 250 PRO B O 1
ATOM 3963 N N . ILE B 1 251 ? -11.906 1.404 -8.773 1 75 251 ILE B N 1
ATOM 3964 C CA . ILE B 1 251 ? -10.766 2.08 -8.164 1 75 251 ILE B CA 1
ATOM 3965 C C . ILE B 1 251 ? -10.773 3.559 -8.539 1 75 251 ILE B C 1
ATOM 3967 O O . ILE B 1 251 ? -10.414 4.418 -7.734 1 75 251 ILE B O 1
ATOM 3971 N N . LEU B 1 252 ? -11.211 3.814 -9.812 1 72.75 252 LEU B N 1
ATOM 3972 C CA . LEU B 1 252 ? -11.359 5.203 -10.234 1 72.75 252 LEU B CA 1
ATOM 3973 C C . LEU B 1 252 ? -12.391 5.926 -9.383 1 72.75 252 LEU B C 1
ATOM 3975 O O . LEU B 1 252 ? -12.219 7.098 -9.047 1 72.75 252 LEU B O 1
ATOM 3979 N N . LEU B 1 253 ? -13.391 5.234 -9.047 1 75.94 253 LEU B N 1
ATOM 3980 C CA . LEU B 1 253 ? -14.445 5.824 -8.227 1 75.94 253 LEU B CA 1
ATOM 3981 C C . LEU B 1 253 ? -13.938 6.098 -6.812 1 75.94 253 LEU B C 1
ATOM 3983 O O . LEU B 1 253 ? -14.258 7.133 -6.223 1 75.94 253 LEU B O 1
ATOM 3987 N N . VAL B 1 254 ? -13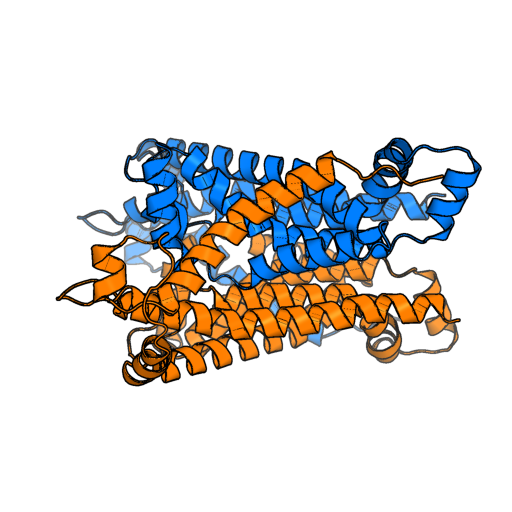.18 5.195 -6.258 1 75.88 254 VAL B N 1
ATOM 3988 C CA . VAL B 1 254 ? -12.617 5.379 -4.922 1 75.88 254 VAL B CA 1
ATOM 3989 C C . VAL B 1 254 ? -11.688 6.586 -4.922 1 75.88 254 VAL B C 1
ATOM 3991 O O . VAL B 1 254 ? -11.688 7.379 -3.975 1 75.88 254 VAL B O 1
ATOM 3994 N N . TYR B 1 255 ? -10.984 6.734 -5.953 1 67.44 255 TYR B N 1
ATOM 3995 C CA . TYR B 1 255 ? -10.07 7.867 -6.078 1 67.44 255 TYR B CA 1
ATOM 3996 C C . TYR B 1 255 ? -10.836 9.18 -6.125 1 67.44 255 TYR B C 1
ATOM 3998 O O . TYR B 1 255 ? -10.445 10.156 -5.477 1 67.44 255 TYR B O 1
ATOM 4006 N N . LEU B 1 256 ? -11.82 9.219 -6.973 1 69.56 256 LEU B N 1
ATOM 4007 C CA . LEU B 1 256 ? -12.602 10.438 -7.117 1 69.56 256 LEU B CA 1
ATOM 4008 C C . LEU B 1 256 ? -13.242 10.844 -5.793 1 69.56 256 LEU B C 1
ATOM 4010 O O . LEU B 1 256 ? -13.305 12.031 -5.465 1 69.56 256 LEU B O 1
ATOM 4014 N N . PHE B 1 257 ? -13.578 9.875 -5.137 1 69.06 257 PHE B N 1
ATOM 4015 C CA . PHE B 1 257 ? -14.156 10.125 -3.82 1 69.06 257 PHE B CA 1
ATOM 4016 C C . PHE B 1 257 ? -13.102 10.656 -2.857 1 69.06 257 PHE B C 1
ATOM 4018 O O . PHE B 1 257 ? -13.352 11.609 -2.119 1 69.06 257 PHE B O 1
ATOM 4025 N N . ALA B 1 258 ? -11.969 10.055 -2.842 1 65.5 258 ALA B N 1
ATOM 4026 C CA . ALA B 1 258 ? -10.891 10.461 -1.942 1 65.5 258 ALA B CA 1
ATOM 4027 C C . ALA B 1 258 ? -10.414 11.875 -2.262 1 65.5 258 ALA B C 1
ATOM 4029 O O . ALA B 1 258 ? -10.133 12.656 -1.354 1 65.5 258 ALA B O 1
ATOM 4030 N N . ARG B 1 259 ? -10.375 12.141 -3.498 1 63.53 259 ARG B N 1
ATOM 4031 C CA . ARG B 1 2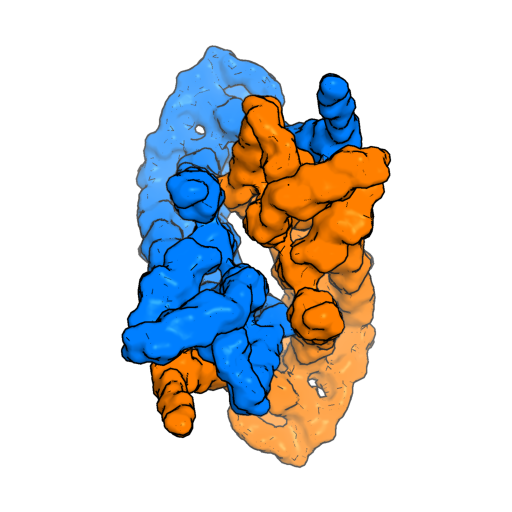59 ? -9.945 13.453 -3.953 1 63.53 259 ARG B CA 1
ATOM 4032 C C . ARG B 1 259 ? -10.875 14.547 -3.432 1 63.53 259 ARG B C 1
ATOM 4034 O O . ARG B 1 259 ? -10.414 15.602 -2.994 1 63.53 259 ARG B O 1
ATOM 4041 N N . ARG B 1 260 ? -12.117 14.328 -3.535 1 63.56 260 ARG B N 1
ATOM 4042 C CA . ARG B 1 260 ? -13.086 15.328 -3.088 1 63.56 260 ARG B CA 1
ATOM 4043 C C . ARG B 1 260 ? -12.93 15.609 -1.599 1 63.56 260 ARG B C 1
ATOM 4045 O O . ARG B 1 260 ? -13.023 16.766 -1.169 1 63.56 260 ARG B O 1
ATOM 4052 N N . ALA B 1 261 ? -12.672 14.617 -0.942 1 59.53 261 ALA B N 1
ATOM 4053 C CA . ALA B 1 261 ? -12.5 14.781 0.5 1 59.53 261 ALA B CA 1
ATOM 4054 C C . ALA B 1 261 ? -11.227 15.562 0.817 1 59.53 261 ALA B C 1
ATOM 4056 O O . ALA B 1 261 ? -11.188 16.328 1.785 1 59.53 261 ALA B O 1
ATOM 4057 N N . LEU B 1 262 ? -10.281 15.297 -0.047 1 56.62 262 LEU B N 1
ATOM 4058 C CA . LEU B 1 262 ? -9.008 15.969 0.165 1 56.62 262 LEU B CA 1
ATOM 4059 C C . LEU B 1 262 ? -9.094 17.438 -0.221 1 56.62 262 LEU B C 1
ATOM 4061 O O . LEU B 1 262 ? -8.461 18.297 0.409 1 56.62 262 LEU B O 1
ATOM 4065 N N . VAL B 1 263 ? -9.789 17.688 -1.229 1 53.25 263 VAL B N 1
ATOM 4066 C CA . VAL B 1 263 ? -9.938 19.062 -1.69 1 53.25 263 VAL B CA 1
ATOM 4067 C C . VAL B 1 263 ? -10.844 19.844 -0.731 1 53.25 263 VAL B C 1
ATOM 4069 O O . VAL B 1 263 ? -10.586 21 -0.427 1 53.25 263 VAL B O 1
ATOM 4072 N N . GLN B 1 264 ? -11.859 19.188 -0.329 1 51.88 264 GLN B N 1
ATOM 4073 C CA . GLN B 1 264 ? -12.766 19.875 0.588 1 51.88 264 GLN B CA 1
ATOM 4074 C C . GLN B 1 264 ? -12.078 20.156 1.923 1 51.88 264 GLN B C 1
ATOM 4076 O O . GLN B 1 264 ? -12.391 21.156 2.582 1 51.88 264 GLN B O 1
ATOM 4081 N N . GLY B 1 265 ? -11.312 19.234 2.355 1 46.94 265 GLY B N 1
ATOM 4082 C CA . GLY B 1 265 ? -10.586 19.531 3.58 1 46.94 265 GLY B CA 1
ATOM 4083 C C . GLY B 1 265 ? -9.758 20.797 3.492 1 46.94 265 GLY B C 1
ATOM 4084 O O . GLY B 1 265 ? -9.477 21.438 4.512 1 46.94 265 GLY B O 1
ATOM 4085 N N . LEU B 1 266 ? -9.344 21.203 2.328 1 42.94 266 LEU B N 1
ATOM 4086 C CA . LEU B 1 266 ? -8.625 22.438 2.082 1 42.94 266 LEU B CA 1
ATOM 4087 C C . LEU B 1 266 ? -9.547 23.641 2.229 1 42.94 266 LEU B C 1
ATOM 4089 O O . LEU B 1 266 ? -9.133 24.703 2.699 1 42.94 266 LEU B O 1
ATOM 4093 N N . MET B 1 267 ? -10.734 23.547 1.676 1 42.19 267 MET B N 1
ATOM 4094 C CA . MET B 1 267 ? -11.641 24.703 1.683 1 42.19 267 MET B CA 1
ATOM 4095 C C . MET B 1 267 ? -12.086 25.031 3.104 1 42.19 267 MET B C 1
ATOM 4097 O O . MET B 1 267 ? -12.445 26.172 3.395 1 42.19 267 MET B O 1
ATOM 4101 N N . GLY B 1 268 ? -12.234 24.141 3.955 1 39.06 268 GLY B N 1
ATOM 4102 C CA . GLY B 1 268 ? -12.719 24.484 5.281 1 39.06 268 GLY B CA 1
ATOM 4103 C C . GLY B 1 268 ? -11.719 25.281 6.102 1 39.06 268 GLY B C 1
ATOM 4104 O O . GLY B 1 268 ? -12.086 25.953 7.059 1 39.06 268 GLY B O 1
ATOM 4105 N N . VAL B 1 269 ? -10.461 25.062 6.062 1 38.34 269 VAL B N 1
ATOM 4106 C CA . VAL B 1 269 ? -9.594 25.906 6.879 1 38.34 269 VAL B CA 1
ATOM 4107 C C . VAL B 1 269 ? -9.516 27.312 6.281 1 38.34 269 VAL B C 1
ATOM 4109 O O . VAL B 1 269 ? -9.234 28.281 6.992 1 38.34 269 VAL B O 1
ATOM 4112 N N . GLY B 1 270 ? -9.57 27.547 4.988 1 34.69 270 GLY B N 1
ATOM 4113 C CA . GLY B 1 270 ? -9.461 28.922 4.504 1 34.69 270 GLY B CA 1
ATOM 4114 C C . GLY B 1 270 ? -10.734 29.719 4.691 1 34.69 270 GLY B C 1
ATOM 4115 O O . GLY B 1 270 ? -10.773 30.922 4.395 1 34.69 270 GLY B O 1
ATOM 4116 N N . GLY B 1 271 ? -11.898 29.078 4.633 1 31.16 271 GLY B N 1
ATOM 4117 C CA . GLY B 1 271 ? -13.008 30.031 4.602 1 31.16 271 GLY B CA 1
ATOM 4118 C C . GLY B 1 271 ? -13.281 30.672 5.945 1 31.16 271 GLY B C 1
ATOM 4119 O O . GLY B 1 271 ? -14.289 31.359 6.113 1 31.16 271 GLY B O 1
ATOM 4120 N N . LYS B 1 272 ? -12.617 30.422 7.094 1 30.62 272 LYS B N 1
ATOM 4121 C CA . LYS B 1 272 ? -13.008 31.5 7.992 1 30.62 272 LYS B CA 1
ATOM 4122 C C . LYS B 1 272 ? -12.148 32.75 7.762 1 30.62 272 LYS B C 1
ATOM 4124 O O . LYS B 1 272 ? -10.984 32.625 7.387 1 30.62 272 LYS B O 1
#

Secondary structure (DSSP, 8-state):
------HHHHHHHHHHHHHHHHHHHHHHHHHTS-HHHHHHH-TTSPPSS---HHHHHHHHTTHHHHHHHHHHHHHHHHHHHHHHHHHHHHHHHH--SHHHHHHHHHHHHGGGS-GGGGHHHHHHHHHHTT-TTSHHHHHHHHHHHHHHHHHHHHHHHHTTS-HHHHHHHHHTT--HHHHIIIIIHHHTHHHHHHHHHHHHHHHHT--HHHHHH--SGGG--HHHHGGGGEETTEE-HHHHHHHHHHHHHHHHHHHHHHHHHHHHHHHHHHT-/------HHHHHHHHHHHHHHHHHHHHHHHHHTS-HHHHHHH-TTSPPSS---HHHHHHHHTTHHHHHHHHHHHHHHHHHHHHHHHHHHHHHHHH--SHHHHHHHHHHHHGGGS-GGGGHHHHHHHHHHTT-TTSHHHHHHHHHHHHHHHHHHHHHHHHTTS-HHHHHHHHHTT--HHHHIIIIIHHHTHHHHHHHHHHHHHHHHT--HHHHHH--SGGG--HHHHGGGGEETTEE-HHHHHHHHHHHHHHHHHHHHHHHHHHHHHHHHHHT-

Nearest PDB structures (foldseek):
  8ja7-assembly1_B  TM=8.235E-01  e=7.718E-11  Mycobacterium tuberculosis H37Rv
  3puv-assembly1_G  TM=8.110E-01  e=1.810E-10  Escherichia coli K-12
  8hpn-assembly1_B  TM=8.526E-01  e=1.707E-09  Mycolicibacterium smegmatis MC2 155
  7cad-assembly1_B  TM=8.411E-01  e=2.796E-09  Mycolicibacterium smegmatis MC2 155
  8y5f-assembly1_C  TM=8.417E-01  e=1.387E-07  Escherichia coli

InterPro domains:
  IPR000515 ABC transporter type 1, transmembrane domain MetI-like [PF00528] (93-263)
  IPR000515 ABC transporter type 1, transmembrane domain MetI-like [PS50928] (67-258)
  IPR000515 ABC transporter type 1, transmembrane domain MetI-like [cd06261] (67-252)
  IPR035906 MetI-like superfamily [G3DSA:1.10.3720.10] (3-264)
  IPR035906 MetI-like superfamily [SSF161098] (3-267)

pLDDT: mean 74.9, std 15.23, range [30.59, 96.81]

Foldseek 3Di:
DPPPPPVVVVVVVVVVCCVVVVVVVLLVQLLQADPVQCVVVHSPDRHPGGDNVLQVVLVVLLLVLQAVLLVVLLVLLLVLLLVPQLVLLVCLLPPPDPVNVVVLVVLLVLQVDDPVVCLVVLLVVCVVVVCFQHSVSVSVVLSSSLRNVLNVLQNVQQNPDDVVVVVVCVVVVDDPVRCSPPPRCLSSLLSSLVSSLVSSVSSLCPDSRQVRRHDDSNNHHLNVVLVPCCDPVGRSSSSSSSSVVVSVVVSVVSVVVSVVSNVVSVVVVPPD/DPPPPPVVVVVVVVVVCCVVVVVVVLLVQLLQADPVCCVVVHSPDRHPGGDNVLQVVLVVLLLVLQAVLLVVLLVLLLVLLLVPQLVLLVCLLPPPDPVNVVVLVVLLVLQVDDPVVCLVVLLVVCVVVVCFQHSVSLSVVLSSSLRNVLNVLQNVQQNPDDVVVVVVCVVVVDDPVRCSPPPRCLSSLLSSLVSSLVSSCSSLCPDSRQVRRHDDSNNHHLNVVLVPCCDPVGRSSNSSSSSVVVSVVVSVVSVVVSVVSNVVSVVVVPPD

Solvent-accessible surface area (backbone atoms only — not comparable to full-atom values): 27962 Å² total; per-residue (Å²): 131,82,78,70,76,57,57,65,44,49,48,52,48,46,51,47,41,48,65,50,41,45,57,50,48,37,39,56,47,35,22,27,22,46,63,67,52,40,71,70,57,40,68,79,48,80,60,90,51,84,42,68,57,23,50,59,52,28,50,72,72,50,43,51,54,10,45,50,42,31,47,49,37,18,53,50,25,31,50,51,44,65,64,53,31,55,58,40,21,50,45,48,63,69,40,84,44,71,65,37,50,49,49,50,49,54,40,49,50,53,60,18,54,51,66,76,68,41,46,64,61,47,44,52,52,30,48,72,71,66,27,54,54,32,61,63,44,38,27,51,60,52,31,58,69,38,42,31,59,36,27,53,51,32,26,52,40,51,58,68,54,58,65,64,59,54,51,54,40,45,72,72,64,52,48,71,66,53,42,43,66,68,46,50,48,64,72,21,32,44,29,51,27,50,38,42,43,50,33,34,47,52,44,53,56,45,45,67,54,53,63,72,38,31,78,50,75,88,54,30,31,44,60,60,48,56,56,59,39,54,42,96,93,45,68,45,56,20,36,40,33,21,44,42,56,58,62,20,48,63,43,44,50,45,46,55,52,28,48,51,40,41,52,48,54,54,52,64,70,62,69,112,131,81,77,72,75,56,57,65,44,49,48,52,48,45,52,47,41,48,65,51,41,42,58,49,48,38,39,57,48,35,21,28,23,46,62,68,52,39,70,71,59,40,68,81,50,80,61,89,51,84,41,69,57,23,52,57,53,28,50,71,71,50,43,51,54,11,45,49,44,32,49,50,38,17,52,49,25,30,51,52,44,63,65,52,31,57,57,39,22,49,46,48,63,69,42,85,44,70,64,39,50,49,50,50,52,55,40,49,50,55,61,17,53,49,67,75,66,41,46,63,60,47,45,53,51,30,48,73,70,67,28,52,53,33,62,65,44,38,28,51,58,51,33,58,68,38,41,32,59,36,28,52,49,32,27,53,41,51,59,69,54,57,66,63,61,55,52,54,40,46,76,72,63,50,47,70,66,51,42,43,64,68,45,49,48,64,70,22,33,44,29,50,26,47,39,43,44,50,33,33,47,51,44,53,56,44,46,68,53,53,62,70,39,32,78,49,76,89,51,29,31,44,60,61,50,57,56,59,39,55,42,95,92,46,67,44,57,20,37,40,32,21,45,43,57,57,63,20,49,63,43,44,51,46,45,56,52,27,47,50,40,41,52,49,54,54,52,63,70,63,70,110